Protein AF-A0AAV9NN08-F1 (afdb_monomer_lite)

pLDDT: mean 76.76, std 19.64, range [27.94, 98.38]

Radius of gyration: 29.43 Å; chains: 1; bounding box: 86×88×89 Å

Foldseek 3Di:
DDDDDDDDDDDDDDDDDDDDDDPDDPPDPDPVVVLLVVLVVLVVVQDPDDPVVVVLLVVLSVLLVVQVVLVVVVADVVLLVQQVPQDPPDPPVCSVNLLSVLLSLLQVLLQDPPPDDQAFLLVSLVVSVVVRSGDQDQPPDDDEEDSSLVSSLSSLCSNCSSVLLFHWDHDDPDPPDNDARKTFTDFDADPVRHTFDFQAFPDGIDHCVVGRPPRPLVSSCNGGHSFFFDPADPDLVVQCVVPVDNCGLKQFLLLQAQLNLCLQVVAAEDEGSHLSQQLPAGLVNSYGYHHQSLSVLVNQLSQDPDPPDPTGGSQQSNQVVNVVVVCPPDPDPPPPPPDDPGSNLVSLLSLVSLQSHAAADLVQLQVQCVLVVVVVCVVPDPVPPCVPCVPCVVVPPPDDNPPDPPPPDNDGRPVSNLSRNYHPVPRVVCVVSVPDDDDSMDRLCPSPRRCSVSSVVSSVSSVPGDRPDPSSVQSNCSPVVSNVVVVVCVVVVVVVVVVVVVVVVVVVVVVVD

Secondary structure (DSSP, 8-state):
---------PPPPPPPPP------------HHHHHHHHHHHHTTTT----HHHHHHHHHHHHHHHHHHHHHHHHS-HHHHHHHHTT-SSS-TT-HHHHHHHHHHHHHHHHH---TT---BHHHHHHHHHHTTS-------SSSS--HHHHHHHHHHHHHHHHH-SS-BPPPPS--SS-PPPEEEBPP-B-TTSPBPP-SSBS-SEEEHHHHTTSBHHHHHHTTB--S----S-S-HHHHHHHH-STTTTEEEHHHHSHHHHHHHS--EEEEES-GGGTT-EETTTTEEEEES-HHHHHHHHHTT--TTSS---HHHHHHHHHHHTTTTT-TT-TTS--S---HHHHHHHHHHHHIIIIIS-HHHHHHHHHHTHHHHHHHH--TTTTTT-GGGHHHH--S--------TT----HHHHHHHHS-TTT-HHHHHTTPPPP-SEEEHHHH-TTTHHHHHHHHHHHHH----SHHHHHH--SSHHHHHHHHHHHHHHHHHHHHHHHHHHHHHHHHH-

Structure (mmCIF, N/CA/C/O backbone):
data_AF-A0AAV9NN08-F1
#
_entry.id   AF-A0AAV9NN08-F1
#
loop_
_atom_site.group_PDB
_atom_site.id
_atom_site.type_symbol
_atom_site.label_atom_id
_atom_site.label_alt_id
_atom_site.label_comp_id
_atom_site.label_asym_id
_atom_site.label_entity_id
_atom_site.label_seq_id
_atom_site.pdbx_PDB_ins_code
_atom_site.Cartn_x
_atom_site.Cartn_y
_atom_site.Cartn_z
_atom_site.occupancy
_atom_site.B_iso_or_equiv
_atom_site.auth_seq_id
_atom_site.auth_comp_id
_atom_site.auth_asym_id
_atom_site.auth_atom_id
_atom_site.pdbx_PDB_model_num
ATOM 1 N N . MET A 1 1 ? 13.678 -67.515 37.534 1.00 43.84 1 MET A N 1
ATOM 2 C CA . MET A 1 1 ? 14.871 -67.343 36.676 1.00 43.84 1 MET A CA 1
ATOM 3 C C . MET A 1 1 ? 14.592 -68.047 35.364 1.00 43.84 1 MET A C 1
ATOM 5 O O . MET A 1 1 ? 14.175 -69.194 35.423 1.00 43.84 1 MET A O 1
ATOM 9 N N . ARG A 1 2 ? 14.906 -67.372 34.254 1.00 38.06 2 ARG A N 1
ATOM 10 C CA . ARG A 1 2 ? 14.863 -67.829 32.854 1.00 38.06 2 ARG A CA 1
ATOM 11 C C . ARG A 1 2 ? 13.513 -67.749 32.134 1.00 38.06 2 ARG A C 1
ATOM 13 O O . ARG A 1 2 ? 12.465 -68.042 32.695 1.00 38.06 2 ARG A O 1
ATOM 20 N N . GLU A 1 3 ? 13.661 -67.251 30.909 1.00 43.31 3 GLU A N 1
ATOM 21 C CA . GLU A 1 3 ? 12.715 -66.973 29.827 1.00 43.31 3 GLU A CA 1
ATOM 22 C C . GLU A 1 3 ? 11.784 -68.139 29.494 1.00 43.31 3 GLU A C 1
ATOM 24 O O . GLU A 1 3 ? 12.077 -69.289 29.832 1.00 43.31 3 GLU A O 1
ATOM 29 N N . PRO A 1 4 ? 10.756 -67.849 28.681 1.00 57.81 4 PRO A N 1
ATOM 30 C CA . PRO A 1 4 ? 10.567 -68.715 27.529 1.00 57.81 4 PRO A CA 1
ATOM 31 C C . PRO A 1 4 ? 10.330 -67.974 26.200 1.00 57.81 4 PRO A C 1
ATOM 33 O O . PRO A 1 4 ? 9.581 -67.007 26.102 1.00 57.81 4 PRO A O 1
ATOM 36 N N . GLU A 1 5 ? 10.991 -68.539 25.191 1.00 41.28 5 GLU A N 1
ATOM 37 C CA . GLU A 1 5 ? 10.428 -69.005 23.918 1.00 41.28 5 GLU A CA 1
ATOM 38 C C . GLU A 1 5 ? 9.976 -68.000 22.848 1.00 41.28 5 GLU A C 1
ATOM 40 O O . GLU A 1 5 ? 8.872 -67.461 22.825 1.00 41.28 5 GLU A O 1
ATOM 45 N N . ASN A 1 6 ? 10.846 -67.926 21.837 1.00 39.56 6 ASN A N 1
ATOM 46 C CA . ASN A 1 6 ? 10.533 -67.655 20.441 1.00 39.56 6 ASN A CA 1
ATOM 47 C C . ASN A 1 6 ? 9.435 -68.592 19.906 1.00 39.56 6 ASN A C 1
ATOM 49 O O . ASN A 1 6 ? 9.634 -69.805 19.839 1.00 39.56 6 ASN A O 1
ATOM 53 N N . ALA A 1 7 ? 8.356 -68.011 19.381 1.00 44.56 7 ALA A N 1
ATOM 54 C CA . ALA A 1 7 ? 7.431 -68.679 18.474 1.00 44.56 7 ALA A CA 1
ATOM 55 C C . ALA A 1 7 ? 7.433 -67.967 17.113 1.00 44.56 7 ALA A C 1
ATOM 57 O O . ALA A 1 7 ? 7.143 -66.777 16.993 1.00 44.56 7 ALA A O 1
ATOM 58 N N . GLN A 1 8 ? 7.797 -68.738 16.091 1.00 39.03 8 GLN A N 1
ATOM 59 C CA . GLN A 1 8 ? 7.729 -68.406 14.674 1.00 39.03 8 GLN A CA 1
ATOM 60 C C . GLN A 1 8 ? 6.278 -68.123 14.256 1.00 39.03 8 GLN A C 1
ATOM 62 O O . GLN A 1 8 ? 5.381 -68.888 14.607 1.00 39.03 8 GLN A O 1
ATOM 67 N N . LEU A 1 9 ? 6.049 -67.077 13.450 1.00 39.94 9 LEU A N 1
ATOM 68 C CA . LEU A 1 9 ? 4.760 -66.846 12.796 1.00 39.94 9 LEU A CA 1
ATOM 69 C C . LEU A 1 9 ? 4.907 -66.766 11.272 1.00 39.94 9 LEU A C 1
ATOM 71 O O . LEU A 1 9 ? 5.705 -66.007 10.723 1.00 39.94 9 LEU A O 1
ATOM 75 N N . SER A 1 10 ? 4.107 -67.609 10.624 1.00 36.91 10 SER A N 1
ATOM 76 C CA . SER A 1 10 ? 4.018 -67.893 9.198 1.00 36.91 10 SER A CA 1
ATOM 77 C C . SER A 1 10 ? 3.770 -66.677 8.303 1.00 36.91 10 SER A C 1
ATOM 79 O O . SER A 1 10 ? 2.863 -65.877 8.533 1.00 36.91 10 SER A O 1
ATOM 81 N N . ARG A 1 11 ? 4.497 -66.641 7.179 1.00 35.06 11 ARG A N 1
ATOM 82 C CA . ARG A 1 11 ? 4.162 -65.862 5.978 1.00 35.06 11 ARG A CA 1
ATOM 83 C C . ARG A 1 11 ? 2.838 -66.358 5.382 1.00 35.06 11 ARG A C 1
ATOM 85 O O . ARG A 1 11 ? 2.769 -67.485 4.900 1.00 35.06 11 ARG A O 1
ATOM 92 N N . ARG A 1 12 ? 1.818 -65.496 5.348 1.00 39.28 12 ARG A N 1
ATOM 93 C CA . ARG A 1 12 ? 0.677 -65.605 4.424 1.00 39.28 12 ARG A CA 1
ATOM 94 C C . ARG A 1 12 ? 0.944 -64.720 3.206 1.00 39.28 12 ARG A C 1
ATOM 96 O O . ARG A 1 12 ? 1.171 -63.524 3.353 1.00 39.28 12 ARG A O 1
ATOM 103 N N . GLN A 1 13 ? 0.934 -65.335 2.027 1.00 36.69 13 GLN A N 1
ATOM 104 C CA . GLN A 1 13 ? 0.901 -64.668 0.727 1.00 36.69 13 GLN A CA 1
ATOM 105 C C . GLN A 1 13 ? -0.511 -64.106 0.492 1.00 36.69 13 GLN A C 1
ATOM 107 O O . GLN A 1 13 ? -1.494 -64.822 0.682 1.00 36.69 13 GLN A O 1
ATOM 112 N N . GLY A 1 14 ? -0.599 -62.825 0.130 1.00 39.19 14 GLY A N 1
ATOM 113 C CA . GLY A 1 14 ? -1.822 -62.179 -0.359 1.00 39.19 14 GLY A CA 1
ATOM 114 C C . GLY A 1 14 ? -1.879 -62.194 -1.896 1.00 39.19 14 GLY A C 1
ATOM 115 O O . GLY A 1 14 ? -0.823 -62.293 -2.524 1.00 39.19 14 GLY A O 1
ATOM 116 N N . PRO A 1 15 ? -3.082 -62.136 -2.497 1.00 43.78 15 PRO A N 1
ATOM 117 C CA . PRO A 1 15 ? -3.290 -62.247 -3.943 1.00 43.78 15 PRO A CA 1
ATOM 118 C C . PRO A 1 15 ? -2.966 -60.934 -4.686 1.00 43.78 15 PRO A C 1
ATOM 120 O O . PRO A 1 15 ? -2.859 -59.885 -4.044 1.00 43.78 15 PRO A O 1
ATOM 123 N N . PRO A 1 16 ? -2.789 -60.985 -6.022 1.00 38.62 16 PRO A N 1
ATOM 124 C CA . PRO A 1 16 ? -2.333 -59.848 -6.810 1.00 38.62 16 PRO A CA 1
ATOM 125 C C . PRO A 1 16 ? -3.461 -58.829 -6.994 1.00 38.62 16 PRO A C 1
ATOM 127 O O . PRO A 1 16 ? -4.615 -59.196 -7.203 1.00 38.62 16 PRO A O 1
ATOM 130 N N . VAL A 1 17 ? -3.108 -57.549 -6.899 1.00 40.53 17 VAL A N 1
ATOM 131 C CA . VAL A 1 17 ? -3.991 -56.424 -7.212 1.00 40.53 17 VAL A CA 1
ATOM 132 C C . VAL A 1 17 ? -3.879 -56.158 -8.710 1.00 40.53 17 VAL A C 1
ATOM 134 O O . VAL A 1 17 ? -2.779 -55.944 -9.215 1.00 40.53 17 VAL A O 1
ATOM 137 N N . GLU A 1 18 ? -5.016 -56.238 -9.395 1.00 34.88 18 GLU A N 1
ATOM 138 C CA . GLU A 1 18 ? -5.213 -55.798 -10.773 1.00 34.88 18 GLU A CA 1
ATOM 139 C C . GLU A 1 18 ? -5.115 -54.267 -10.831 1.00 34.88 18 GLU A C 1
ATOM 141 O O . GLU A 1 18 ? -5.835 -53.560 -10.122 1.00 34.88 18 GLU A O 1
ATOM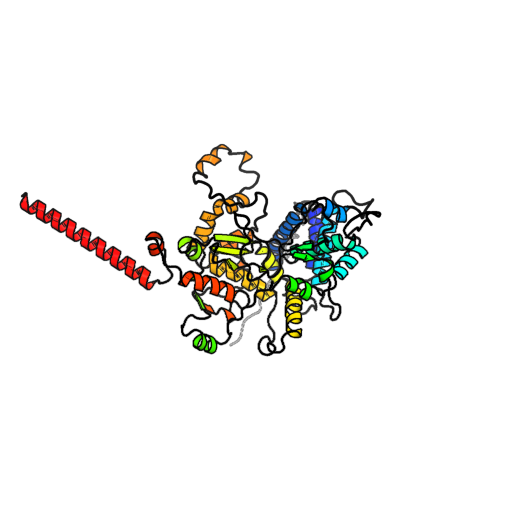 146 N N . ASP A 1 19 ? -4.194 -53.770 -11.655 1.00 37.66 19 ASP A N 1
ATOM 147 C CA . ASP A 1 19 ? -4.115 -52.370 -12.053 1.00 37.66 19 ASP A CA 1
ATOM 148 C C . ASP A 1 19 ? -5.133 -52.137 -13.173 1.00 37.66 19 ASP A C 1
ATOM 150 O O . ASP A 1 19 ? -4.924 -52.599 -14.294 1.00 37.66 19 ASP A O 1
ATOM 154 N N . ASP A 1 20 ? -6.207 -51.402 -12.883 1.00 34.62 20 ASP A N 1
ATOM 155 C CA . ASP A 1 20 ? -7.032 -50.804 -13.927 1.00 34.62 20 ASP A CA 1
ATOM 156 C C . ASP A 1 20 ? -7.530 -49.403 -13.536 1.00 34.62 20 ASP A C 1
ATOM 158 O O . ASP A 1 20 ? -7.959 -49.133 -12.413 1.00 34.62 20 ASP A O 1
ATOM 162 N N . GLU A 1 21 ? -7.432 -48.519 -14.525 1.00 37.12 21 GLU A N 1
ATOM 163 C CA . GLU A 1 21 ? -8.141 -47.249 -14.688 1.00 37.12 21 GLU A CA 1
ATOM 164 C C . GLU A 1 21 ? -8.041 -46.167 -13.590 1.00 37.12 21 GLU A C 1
ATOM 166 O O . GLU A 1 21 ? -8.943 -45.925 -12.789 1.00 37.12 21 GLU A O 1
ATOM 171 N N . SER A 1 22 ? -7.016 -45.314 -13.713 1.00 32.12 22 SER A N 1
ATOM 172 C CA . SER A 1 22 ? -7.134 -43.900 -13.325 1.00 32.12 22 SER A CA 1
ATOM 173 C C . SER A 1 22 ? -6.583 -42.960 -14.406 1.00 32.12 22 SER A C 1
ATOM 175 O O . SER A 1 22 ? -5.669 -42.169 -14.167 1.00 32.12 22 SER A O 1
ATOM 177 N N . SER A 1 23 ? -7.150 -43.022 -15.616 1.00 36.31 23 SER A N 1
ATOM 178 C CA . SER A 1 23 ? -7.033 -41.957 -16.621 1.00 36.31 23 SER A CA 1
ATOM 179 C C . SER A 1 23 ? -8.347 -41.177 -16.708 1.00 36.31 23 SER A C 1
ATOM 181 O O . SER A 1 23 ? -9.154 -41.376 -17.611 1.00 36.31 23 SER A O 1
ATOM 183 N N . VAL A 1 24 ? -8.584 -40.268 -15.761 1.00 33.34 24 VAL A N 1
ATOM 184 C CA . VAL A 1 24 ? -9.689 -39.305 -15.863 1.00 33.34 24 VAL A CA 1
ATOM 185 C C . VAL A 1 24 ? -9.207 -37.927 -15.418 1.00 33.34 24 VAL A C 1
ATOM 187 O O . VAL A 1 24 ? -8.978 -37.674 -14.239 1.00 33.34 24 VAL A O 1
ATOM 190 N N . GLY A 1 25 ? -9.107 -37.009 -16.384 1.00 28.78 25 GLY A N 1
ATOM 191 C CA . GLY A 1 25 ? -9.358 -35.592 -16.125 1.00 28.78 25 GLY A CA 1
ATOM 192 C C . GLY A 1 25 ? -8.164 -34.644 -16.014 1.00 28.78 25 GLY A C 1
ATOM 193 O O . GLY A 1 25 ? -8.285 -33.634 -15.324 1.00 28.78 25 GLY A O 1
ATOM 194 N N . MET A 1 26 ? -7.049 -34.869 -16.713 1.00 27.94 26 MET A N 1
ATOM 195 C CA . MET A 1 26 ? -6.094 -33.779 -16.957 1.00 27.94 26 MET A CA 1
ATOM 196 C C . MET A 1 26 ? -6.642 -32.920 -18.106 1.00 27.94 26 MET A C 1
ATOM 198 O O . MET A 1 26 ? -6.397 -33.184 -19.280 1.00 27.94 26 MET A O 1
ATOM 202 N N . LYS A 1 27 ? -7.489 -31.939 -17.758 1.00 35.06 27 LYS A N 1
ATOM 203 C CA . LYS A 1 27 ? -7.976 -30.913 -18.691 1.00 35.06 27 LYS A CA 1
ATOM 204 C C . LYS A 1 27 ? -6.785 -30.339 -19.455 1.00 35.06 27 LYS A C 1
ATOM 206 O O . LYS A 1 27 ? -5.803 -29.926 -18.843 1.00 35.06 27 LYS A O 1
ATOM 211 N N . ILE A 1 28 ? -6.898 -30.323 -20.780 1.00 31.81 28 ILE A N 1
ATOM 212 C CA . ILE A 1 28 ? -5.968 -29.657 -21.686 1.00 31.81 28 ILE A CA 1
ATOM 213 C C . ILE A 1 28 ? -5.895 -28.194 -21.245 1.00 31.81 28 ILE A C 1
ATOM 215 O O . ILE A 1 28 ? -6.843 -27.436 -21.443 1.00 31.81 28 ILE A O 1
ATOM 219 N N . LEU A 1 29 ? -4.793 -27.833 -20.590 1.00 36.97 29 LEU A N 1
ATOM 220 C CA . LEU A 1 29 ? -4.473 -26.453 -20.257 1.00 36.97 29 LEU A CA 1
ATOM 221 C C . LEU A 1 29 ? -4.436 -25.653 -21.562 1.00 36.97 29 LEU A C 1
ATOM 223 O O . LEU A 1 29 ? -3.848 -26.090 -22.567 1.00 36.97 29 LEU A O 1
ATOM 227 N N . SER A 1 30 ? -5.089 -24.496 -21.547 1.00 52.12 30 SER A N 1
ATOM 228 C CA . SER A 1 30 ? -5.049 -23.542 -22.651 1.00 52.12 30 SER A CA 1
ATOM 229 C C . SER A 1 30 ? -3.589 -23.220 -23.000 1.00 52.12 30 SER A C 1
ATOM 231 O O . SER A 1 30 ? -2.702 -23.296 -22.149 1.00 52.12 30 SER A O 1
ATOM 233 N N . SER A 1 31 ? -3.298 -22.891 -24.263 1.00 42.84 31 SER A N 1
ATOM 234 C CA . SER A 1 31 ? -1.930 -22.528 -24.691 1.00 42.84 31 SER A CA 1
ATOM 235 C C . SER A 1 31 ? -1.318 -21.443 -23.791 1.00 42.84 31 SER A C 1
ATOM 237 O O . SER A 1 31 ? -0.141 -21.494 -23.459 1.00 42.84 31 SER A O 1
ATOM 239 N N . GLN A 1 32 ? -2.162 -20.532 -23.309 1.00 42.28 32 GLN A N 1
ATOM 240 C CA . GLN A 1 32 ? -1.807 -19.437 -22.417 1.00 42.28 32 GLN A CA 1
ATOM 241 C C . GLN A 1 32 ? -1.372 -19.915 -21.018 1.00 42.28 32 GLN A C 1
ATOM 243 O O . GLN A 1 32 ? -0.408 -19.399 -20.465 1.00 42.28 32 GLN A O 1
ATOM 248 N N . GLU A 1 33 ? -2.011 -20.946 -20.458 1.00 41.50 33 GLU A N 1
ATOM 249 C CA . GLU A 1 33 ? -1.590 -21.561 -19.188 1.00 41.50 33 GLU A CA 1
ATOM 250 C C . GLU A 1 33 ? -0.260 -22.319 -19.322 1.00 41.50 33 GLU A C 1
ATOM 252 O O . GLU A 1 33 ? 0.498 -22.392 -18.357 1.00 41.50 33 GLU A O 1
ATOM 257 N N . ARG A 1 34 ? 0.053 -22.854 -20.513 1.00 45.91 34 ARG A N 1
ATOM 258 C CA . ARG A 1 34 ? 1.358 -23.476 -20.800 1.00 45.91 34 ARG A CA 1
ATOM 259 C C . ARG A 1 34 ? 2.486 -22.447 -20.877 1.00 45.91 34 ARG A C 1
ATOM 261 O O . ARG A 1 34 ? 3.548 -22.702 -20.322 1.00 45.91 34 ARG A O 1
ATOM 268 N N . ASP A 1 35 ? 2.240 -21.278 -21.457 1.00 44.47 35 ASP A N 1
ATOM 269 C CA . ASP A 1 35 ? 3.234 -20.197 -21.524 1.00 44.47 35 ASP A CA 1
ATOM 270 C C . ASP A 1 35 ? 3.466 -19.544 -20.151 1.00 44.47 35 ASP A C 1
ATOM 272 O O . ASP A 1 35 ? 4.604 -19.283 -19.757 1.00 44.47 35 ASP A O 1
ATOM 276 N N . LEU A 1 36 ? 2.402 -19.383 -19.355 1.00 45.47 36 LEU A N 1
ATOM 277 C CA . LEU A 1 36 ? 2.510 -18.978 -17.950 1.00 45.47 36 LEU A CA 1
ATOM 278 C C . LEU A 1 36 ? 3.267 -20.011 -17.110 1.00 45.47 36 LEU A C 1
ATOM 280 O O . LEU A 1 36 ? 4.002 -19.637 -16.201 1.00 45.47 36 LEU A O 1
ATOM 284 N N . LEU A 1 37 ? 3.142 -21.302 -17.434 1.00 42.91 37 LEU A N 1
ATOM 285 C CA . LEU A 1 37 ? 3.929 -22.368 -16.818 1.00 42.91 37 LEU A CA 1
ATOM 286 C C . LEU A 1 37 ? 5.412 -22.328 -17.204 1.00 42.91 37 LEU A C 1
ATOM 288 O O . LEU A 1 37 ? 6.200 -22.844 -16.421 1.00 42.91 37 LEU A O 1
ATOM 292 N N . VAL A 1 38 ? 5.799 -21.720 -18.334 1.00 44.59 38 VAL A N 1
ATOM 293 C CA . VAL A 1 38 ? 7.210 -21.534 -18.739 1.00 44.59 38 VAL A CA 1
ATOM 294 C C . VAL A 1 38 ? 7.852 -20.357 -17.996 1.00 44.59 38 VAL A C 1
ATOM 296 O O . VAL A 1 38 ? 8.968 -20.455 -17.489 1.00 44.59 38 VAL A O 1
ATOM 299 N N . VAL A 1 39 ? 7.119 -19.254 -17.844 1.00 45.03 39 VAL A N 1
ATOM 300 C CA . VAL A 1 39 ? 7.540 -18.122 -16.996 1.00 45.03 39 VAL A CA 1
ATOM 301 C C . VAL A 1 39 ? 7.618 -18.571 -15.540 1.00 45.03 39 VAL A C 1
ATOM 303 O O . VAL A 1 39 ? 8.618 -18.340 -14.862 1.00 45.03 39 VAL A O 1
ATOM 306 N N . ALA A 1 40 ? 6.599 -19.306 -15.088 1.00 44.25 40 ALA A N 1
ATOM 307 C CA . ALA A 1 40 ? 6.619 -19.949 -13.792 1.00 44.25 40 ALA A CA 1
ATOM 308 C C . ALA A 1 40 ? 7.745 -20.981 -13.709 1.00 44.25 40 ALA A C 1
ATOM 310 O O . ALA A 1 40 ? 8.336 -21.057 -12.650 1.00 44.25 40 ALA A O 1
ATOM 311 N N . SER A 1 41 ? 8.083 -21.741 -14.766 1.00 42.75 41 SER A N 1
ATOM 312 C CA . SER A 1 41 ? 9.147 -22.759 -14.722 1.00 42.75 41 SER A CA 1
ATOM 313 C C . SER A 1 41 ? 10.540 -22.162 -14.593 1.00 42.75 41 SER A C 1
ATOM 315 O O . SER A 1 41 ? 11.339 -22.690 -13.827 1.00 42.75 41 SER A O 1
ATOM 317 N N . ASN A 1 42 ? 10.796 -21.034 -15.256 1.00 42.88 42 ASN A N 1
ATOM 318 C CA . ASN A 1 42 ? 12.035 -20.273 -15.087 1.00 42.88 42 ASN A CA 1
ATOM 319 C C . ASN A 1 42 ? 12.144 -19.678 -13.669 1.00 42.88 42 ASN A C 1
ATOM 321 O O . ASN A 1 42 ? 13.245 -19.512 -13.160 1.00 42.88 42 ASN A O 1
ATOM 325 N N . LEU A 1 43 ? 11.006 -19.446 -13.000 1.00 45.44 43 LEU A N 1
ATOM 326 C CA . LEU A 1 43 ? 10.920 -19.140 -11.563 1.00 45.44 43 LEU A CA 1
ATOM 327 C C . LEU A 1 43 ? 10.835 -20.404 -10.664 1.00 45.44 43 LEU A C 1
ATOM 329 O O . LEU A 1 43 ? 10.903 -20.302 -9.442 1.00 45.44 43 LEU A O 1
ATOM 333 N N . ARG A 1 44 ? 10.652 -21.605 -11.236 1.00 42.94 44 ARG A N 1
ATOM 334 C CA . ARG A 1 44 ? 10.369 -22.886 -10.542 1.00 42.94 44 ARG A CA 1
ATOM 335 C C . ARG A 1 44 ? 11.596 -23.762 -10.382 1.00 42.94 44 ARG A C 1
ATOM 337 O O . ARG A 1 44 ? 11.573 -24.622 -9.502 1.00 42.94 44 ARG A O 1
ATOM 344 N N . GLU A 1 45 ? 12.633 -23.576 -11.201 1.00 43.31 45 GLU A N 1
ATOM 345 C CA . GLU A 1 45 ? 13.905 -24.304 -11.060 1.00 43.31 45 GLU A CA 1
ATOM 346 C C . GLU A 1 45 ? 14.600 -24.039 -9.711 1.00 43.31 45 GLU A C 1
ATOM 348 O O . GLU A 1 45 ? 15.569 -24.710 -9.371 1.00 43.31 45 GLU A O 1
ATOM 353 N N . GLU A 1 46 ? 14.064 -23.137 -8.886 1.00 45.97 46 GLU A N 1
ATOM 354 C CA . GLU A 1 46 ? 14.703 -22.678 -7.660 1.00 45.97 46 GLU A CA 1
ATOM 355 C C . GLU A 1 46 ? 14.235 -23.349 -6.351 1.00 45.97 46 GLU A C 1
ATOM 357 O O . GLU A 1 46 ? 14.769 -22.983 -5.313 1.00 45.97 46 GLU A O 1
ATOM 362 N N . HIS A 1 47 ? 13.307 -24.329 -6.299 1.00 48.91 47 HIS A N 1
ATOM 363 C CA . HIS A 1 47 ? 12.810 -24.793 -4.977 1.00 48.91 47 HIS A CA 1
ATOM 364 C C . HIS A 1 47 ? 12.432 -26.280 -4.765 1.00 48.91 47 HIS A C 1
ATOM 366 O O . HIS A 1 47 ? 11.374 -26.768 -5.182 1.00 48.91 47 HIS A O 1
ATOM 372 N N . ASP A 1 48 ? 13.195 -26.927 -3.871 1.00 40.69 48 ASP A N 1
ATOM 373 C CA . ASP A 1 48 ? 12.840 -28.122 -3.082 1.00 40.69 48 ASP A CA 1
ATOM 374 C C . ASP A 1 48 ? 11.991 -27.767 -1.843 1.00 40.69 48 ASP A C 1
ATOM 376 O O . ASP A 1 48 ? 12.295 -28.090 -0.695 1.00 40.69 48 ASP A O 1
ATOM 380 N N . ALA A 1 49 ? 10.876 -27.071 -2.059 1.00 45.84 49 ALA A N 1
ATOM 381 C CA . ALA A 1 49 ? 9.909 -26.821 -0.996 1.00 45.84 49 ALA A CA 1
ATOM 382 C C . ALA A 1 49 ? 8.902 -27.983 -0.883 1.00 45.84 49 ALA A C 1
ATOM 384 O O . ALA A 1 49 ? 8.413 -28.516 -1.885 1.00 45.84 49 ALA A O 1
ATOM 385 N N . THR A 1 50 ? 8.558 -28.351 0.357 1.00 55.72 50 THR A N 1
ATOM 386 C CA . THR A 1 50 ? 7.538 -29.354 0.708 1.00 55.72 50 THR A CA 1
ATOM 387 C C . THR A 1 50 ? 6.241 -29.170 -0.095 1.00 55.72 50 THR A C 1
ATOM 389 O O . THR A 1 50 ? 5.851 -28.055 -0.445 1.00 55.72 50 THR A O 1
ATOM 392 N N . ARG A 1 51 ? 5.520 -30.268 -0.379 1.00 54.59 51 ARG A N 1
ATOM 393 C CA . ARG A 1 51 ? 4.296 -30.272 -1.220 1.00 54.59 51 ARG A CA 1
ATOM 394 C C . ARG A 1 51 ? 3.256 -29.197 -0.843 1.00 54.59 51 ARG A C 1
ATOM 396 O O . ARG A 1 51 ? 2.515 -28.751 -1.717 1.00 54.59 51 ARG A O 1
ATOM 403 N N . LEU A 1 52 ? 3.200 -28.781 0.426 1.00 50.09 52 LEU A N 1
ATOM 404 C CA . LEU A 1 52 ? 2.297 -27.735 0.919 1.00 50.09 52 LEU A CA 1
ATOM 405 C C . LEU A 1 52 ? 2.697 -26.329 0.433 1.00 50.09 52 LEU A C 1
ATOM 407 O O . LEU A 1 52 ? 1.839 -25.595 -0.055 1.00 50.09 52 LEU A O 1
ATOM 411 N N . ASN A 1 53 ? 3.992 -25.996 0.465 1.00 60.78 53 ASN A N 1
ATOM 412 C CA . ASN A 1 53 ? 4.507 -24.720 -0.040 1.00 60.78 53 ASN A CA 1
ATOM 413 C C . ASN A 1 53 ? 4.269 -24.575 -1.546 1.00 60.78 53 ASN A C 1
ATOM 415 O O . ASN A 1 53 ? 3.925 -23.491 -2.002 1.00 60.78 53 ASN A O 1
ATOM 419 N N . ARG A 1 54 ? 4.336 -25.674 -2.314 1.00 66.38 54 ARG A N 1
ATOM 420 C CA . ARG A 1 54 ? 4.031 -25.648 -3.757 1.00 66.38 54 ARG A CA 1
ATOM 421 C C . ARG A 1 54 ? 2.592 -25.221 -4.057 1.00 66.38 54 ARG A C 1
ATOM 423 O O . ARG A 1 54 ? 2.371 -24.474 -5.005 1.00 66.38 54 ARG A O 1
ATOM 430 N N . ARG A 1 55 ? 1.610 -25.671 -3.265 1.00 68.88 55 ARG A N 1
ATOM 431 C CA . ARG A 1 55 ? 0.196 -25.296 -3.467 1.00 68.88 55 ARG A CA 1
ATOM 432 C C . ARG A 1 55 ? -0.063 -23.833 -3.114 1.00 68.88 55 ARG A C 1
ATOM 434 O O . ARG A 1 55 ? -0.760 -23.152 -3.859 1.00 68.88 55 ARG A O 1
ATOM 441 N N . LEU A 1 56 ? 0.503 -23.360 -2.004 1.00 67.06 56 LEU A N 1
ATOM 442 C CA . LEU A 1 56 ? 0.367 -21.968 -1.568 1.00 67.06 56 LEU A CA 1
ATOM 443 C C . LEU A 1 56 ? 1.052 -21.012 -2.545 1.00 67.06 56 LEU A C 1
ATOM 445 O O . LEU A 1 56 ? 0.425 -20.064 -3.009 1.00 67.06 56 LEU A O 1
ATOM 449 N N . TYR A 1 57 ? 2.288 -21.324 -2.936 1.00 71.88 57 TYR A N 1
ATOM 450 C CA . TYR A 1 57 ? 3.026 -20.552 -3.929 1.00 71.88 57 TYR A CA 1
ATOM 451 C C . TYR A 1 57 ? 2.270 -20.485 -5.256 1.00 71.88 57 TYR A C 1
ATOM 453 O O . TYR A 1 57 ? 2.073 -19.401 -5.789 1.00 71.88 57 TYR A O 1
ATOM 461 N N . SER A 1 58 ? 1.755 -21.620 -5.745 1.00 79.62 58 SER A N 1
ATOM 462 C CA . SER A 1 58 ? 0.951 -21.644 -6.969 1.00 79.62 58 SER A CA 1
ATOM 463 C C . SER A 1 58 ? -0.268 -20.725 -6.879 1.00 79.62 58 SER A C 1
ATOM 465 O O . SER A 1 58 ? -0.565 -20.049 -7.856 1.00 79.62 58 SER A O 1
ATOM 467 N N . ARG A 1 59 ? -0.958 -20.664 -5.729 1.00 82.75 59 ARG A N 1
ATOM 468 C CA . ARG A 1 59 ? -2.132 -19.793 -5.551 1.00 82.75 59 ARG A CA 1
ATOM 469 C C . ARG A 1 59 ? -1.762 -18.313 -5.681 1.00 82.75 59 ARG A C 1
ATOM 471 O O . ARG A 1 59 ? -2.401 -17.609 -6.457 1.00 82.75 59 ARG A O 1
ATOM 478 N N . TYR A 1 60 ? -0.751 -17.854 -4.943 1.00 85.06 60 TYR A N 1
ATOM 479 C CA . TYR A 1 60 ? -0.343 -16.442 -4.955 1.00 85.06 60 TYR A CA 1
ATOM 480 C C . TYR A 1 60 ? 0.328 -16.051 -6.275 1.00 85.06 60 TYR A C 1
ATOM 482 O O . TYR A 1 60 ? 0.105 -14.959 -6.788 1.00 85.06 60 TYR A O 1
ATOM 490 N N . HIS A 1 61 ? 1.082 -16.971 -6.877 1.00 83.81 61 HIS A N 1
ATOM 491 C CA . HIS A 1 61 ? 1.717 -16.753 -8.168 1.00 83.81 61 HIS A CA 1
ATOM 492 C C . HIS A 1 61 ? 0.685 -16.579 -9.288 1.00 83.81 61 HIS A C 1
ATOM 494 O O . HIS A 1 61 ? 0.782 -15.629 -10.057 1.00 83.81 61 HIS A O 1
ATOM 500 N N . THR A 1 62 ? -0.356 -17.420 -9.351 1.00 84.69 62 THR A N 1
ATOM 501 C CA . THR A 1 62 ? -1.439 -17.246 -10.334 1.00 84.69 62 THR A CA 1
ATOM 502 C C . THR A 1 62 ? -2.139 -15.889 -10.185 1.00 84.69 62 THR A C 1
ATOM 504 O O . THR A 1 62 ? -2.473 -15.267 -11.191 1.00 84.69 62 THR A O 1
ATOM 507 N N . GLN A 1 63 ? -2.319 -15.396 -8.955 1.00 85.44 63 GLN A N 1
ATOM 508 C CA . GLN A 1 63 ? -2.892 -14.067 -8.698 1.00 85.44 63 GLN A CA 1
ATOM 509 C C . GLN A 1 63 ? -1.970 -12.946 -9.186 1.00 85.44 63 GLN A C 1
ATOM 511 O O . GLN A 1 63 ? -2.412 -12.068 -9.924 1.00 85.44 63 GLN A O 1
ATOM 516 N N . TYR A 1 64 ? -0.680 -13.014 -8.864 1.00 86.44 64 TYR A N 1
ATOM 517 C CA . TYR A 1 64 ? 0.307 -12.050 -9.344 1.00 86.44 64 TYR A CA 1
ATOM 518 C C . TYR A 1 64 ? 0.391 -12.009 -10.878 1.00 86.44 64 TYR A C 1
ATOM 520 O O . TYR A 1 64 ? 0.348 -10.942 -11.484 1.00 86.44 64 TYR A O 1
ATOM 528 N N . ILE A 1 65 ? 0.395 -13.173 -11.528 1.00 85.88 65 ILE A N 1
ATOM 529 C CA . ILE A 1 65 ? 0.351 -13.269 -12.989 1.00 85.88 65 ILE A CA 1
ATOM 530 C C . ILE A 1 65 ? -0.931 -12.653 -13.562 1.00 85.88 65 ILE A C 1
ATOM 532 O O . ILE A 1 65 ? -0.877 -11.997 -14.601 1.00 85.88 65 ILE A O 1
ATOM 536 N N . SER A 1 66 ? -2.078 -12.828 -12.899 1.00 86.94 66 SER A N 1
ATOM 537 C CA . SER A 1 66 ? -3.330 -12.213 -13.356 1.00 86.94 66 SER A CA 1
ATOM 538 C C . SER A 1 66 ? -3.279 -10.682 -13.317 1.00 86.94 66 SER A C 1
ATOM 540 O O . SER A 1 66 ? -3.786 -10.047 -14.239 1.00 86.94 66 SER A O 1
ATOM 542 N N . ILE A 1 67 ? -2.582 -10.105 -12.329 1.00 87.81 67 ILE A N 1
ATOM 543 C CA . ILE A 1 67 ? -2.333 -8.659 -12.236 1.00 87.81 67 ILE A CA 1
ATOM 544 C C . ILE A 1 67 ? -1.468 -8.198 -13.417 1.00 87.81 67 ILE A C 1
ATOM 546 O O . ILE A 1 67 ? -1.813 -7.237 -14.100 1.00 87.81 67 ILE A O 1
ATOM 550 N N . LEU A 1 68 ? -0.373 -8.905 -13.720 1.00 88.50 68 LEU A N 1
ATOM 551 C CA . LEU A 1 68 ? 0.478 -8.570 -14.872 1.00 88.50 68 LEU A CA 1
ATOM 552 C C . LEU A 1 68 ? -0.282 -8.686 -16.202 1.00 88.50 68 LEU A C 1
ATOM 554 O O . LEU A 1 68 ? -0.137 -7.847 -17.088 1.00 88.50 68 LEU A O 1
ATOM 558 N N . HIS A 1 69 ? -1.122 -9.712 -16.334 1.00 87.50 69 HIS A N 1
ATOM 559 C CA . HIS A 1 69 ? -1.945 -9.915 -17.519 1.00 87.50 69 HIS A CA 1
ATOM 560 C C . HIS A 1 69 ? -2.960 -8.781 -17.725 1.00 87.50 69 HIS A C 1
ATOM 562 O O . HIS A 1 69 ? -3.161 -8.333 -18.848 1.00 87.50 69 HIS A O 1
ATOM 568 N N . GLU A 1 70 ? -3.590 -8.285 -16.664 1.00 86.88 70 GLU A N 1
ATOM 569 C CA . GLU A 1 70 ? -4.481 -7.126 -16.746 1.00 86.88 70 GLU A CA 1
ATOM 570 C C . GLU A 1 70 ? -3.737 -5.866 -17.216 1.00 86.88 70 GLU A C 1
ATOM 572 O O . GLU A 1 70 ? -4.203 -5.174 -18.123 1.00 86.88 70 GLU A O 1
ATOM 577 N N . ARG A 1 71 ? -2.543 -5.606 -16.666 1.00 89.12 71 ARG A N 1
ATOM 578 C CA . ARG A 1 71 ? -1.708 -4.460 -17.065 1.00 89.12 71 ARG A CA 1
ATOM 579 C C . ARG A 1 71 ? -1.303 -4.522 -18.537 1.00 89.12 71 ARG A C 1
ATOM 581 O O . ARG A 1 71 ? -1.276 -3.499 -19.222 1.00 89.12 71 ARG A O 1
ATOM 588 N N . TYR A 1 72 ? -1.060 -5.722 -19.060 1.00 88.62 72 TYR A N 1
ATOM 589 C CA . TYR A 1 72 ? -0.865 -5.916 -20.495 1.00 88.62 72 TYR A CA 1
ATOM 590 C C . TYR A 1 72 ? -2.073 -5.441 -21.315 1.00 88.62 72 TYR A C 1
ATOM 592 O O . TYR A 1 72 ? -1.905 -4.771 -22.335 1.00 88.62 72 TYR A O 1
ATOM 600 N N . HIS A 1 73 ? -3.296 -5.747 -20.874 1.00 87.25 73 HIS A N 1
ATOM 601 C CA . HIS A 1 73 ? -4.505 -5.317 -21.581 1.00 87.25 73 HIS A CA 1
ATOM 602 C C . HIS A 1 73 ? -4.714 -3.806 -21.524 1.00 87.25 73 HIS A C 1
ATOM 604 O O . HIS A 1 73 ? -5.153 -3.245 -22.529 1.00 87.25 73 HIS A O 1
ATOM 610 N N . SER A 1 74 ? -4.317 -3.146 -20.429 1.00 86.56 74 SER A N 1
ATOM 611 C CA . SER A 1 74 ? -4.365 -1.681 -20.311 1.00 86.56 74 SER A CA 1
ATOM 612 C C . SER A 1 74 ? -3.320 -0.947 -21.159 1.00 86.56 74 SER A C 1
ATOM 614 O O . SER A 1 74 ? -3.392 0.270 -21.298 1.00 86.56 74 SER A O 1
ATOM 616 N N . LEU A 1 75 ? -2.340 -1.659 -21.722 1.00 86.75 75 LEU A N 1
ATOM 617 C CA . LEU A 1 75 ? -1.299 -1.056 -22.549 1.00 86.75 75 LEU A CA 1
ATOM 618 C C . LEU A 1 75 ? -1.899 -0.504 -23.867 1.00 86.75 75 LEU A C 1
ATOM 620 O O . LEU A 1 75 ? -2.681 -1.217 -24.510 1.00 86.75 75 LEU A O 1
ATOM 624 N N . PRO A 1 76 ? -1.532 0.716 -24.312 1.00 88.06 76 PRO A N 1
ATOM 625 C CA . PRO A 1 76 ? -1.980 1.249 -25.599 1.00 88.06 76 PRO A CA 1
ATOM 626 C C . PRO A 1 76 ? -1.595 0.339 -26.772 1.00 88.06 76 PRO A C 1
ATOM 628 O O . PRO A 1 76 ? -0.543 -0.307 -26.747 1.00 88.06 76 PRO A O 1
ATOM 631 N N . ASP A 1 77 ? -2.411 0.307 -27.827 1.00 86.00 77 ASP A N 1
ATOM 632 C CA . ASP A 1 77 ? -2.165 -0.576 -28.977 1.00 86.00 77 ASP A CA 1
ATOM 633 C C . ASP A 1 77 ? -0.838 -0.272 -29.687 1.00 86.00 77 ASP A C 1
ATOM 635 O O . ASP A 1 77 ? -0.137 -1.205 -30.075 1.00 86.00 77 ASP A O 1
ATOM 639 N N . SER A 1 78 ? -0.419 0.998 -29.735 1.00 82.19 78 SER A N 1
ATOM 640 C CA . SER A 1 78 ? 0.900 1.405 -30.246 1.00 82.19 78 SER A CA 1
ATOM 641 C C . SER A 1 78 ? 2.057 0.737 -29.496 1.00 82.19 78 SER A C 1
ATOM 643 O O . SER A 1 78 ? 3.040 0.308 -30.093 1.00 82.19 78 SER A O 1
ATOM 645 N N . PHE A 1 79 ? 1.924 0.560 -28.181 1.00 83.06 79 PHE A N 1
ATOM 646 C CA . PHE A 1 79 ? 2.905 -0.158 -27.372 1.00 83.06 79 PHE A CA 1
ATOM 647 C C . PHE A 1 79 ? 2.813 -1.672 -27.564 1.00 83.06 79 PHE A C 1
ATOM 649 O O . PHE A 1 79 ? 3.835 -2.359 -27.579 1.00 83.06 79 PHE A O 1
ATOM 656 N N . LYS A 1 80 ? 1.604 -2.208 -27.765 1.00 86.25 80 LYS A N 1
ATOM 657 C CA . LYS A 1 80 ? 1.413 -3.629 -28.095 1.00 86.25 80 LYS A CA 1
ATOM 658 C C . LYS A 1 80 ? 2.049 -3.987 -29.444 1.00 86.25 80 LYS A C 1
ATOM 660 O O . LYS A 1 80 ? 2.567 -5.095 -29.589 1.00 86.25 80 LYS A O 1
ATOM 665 N N . GLU A 1 81 ? 2.065 -3.072 -30.414 1.00 82.88 81 GLU A N 1
ATOM 666 C CA . GLU A 1 81 ? 2.689 -3.274 -31.729 1.00 82.88 81 GLU A CA 1
ATOM 667 C C . GLU A 1 81 ? 4.202 -3.516 -31.661 1.00 82.88 81 GLU A C 1
ATOM 669 O O . GLU A 1 81 ? 4.711 -4.358 -32.409 1.00 82.88 81 GLU A O 1
ATOM 674 N N . HIS A 1 82 ? 4.906 -2.899 -30.705 1.00 80.81 82 HIS A N 1
ATOM 675 C CA . HIS A 1 82 ? 6.338 -3.146 -30.483 1.00 80.81 82 HIS A CA 1
ATOM 676 C C . HIS A 1 82 ? 6.660 -4.606 -30.122 1.00 80.81 82 HIS A C 1
ATOM 678 O O . HIS A 1 82 ? 7.769 -5.070 -30.398 1.00 80.81 82 HIS A O 1
ATOM 684 N N . PHE A 1 83 ? 5.690 -5.354 -29.580 1.00 80.19 83 PHE A N 1
ATOM 685 C CA . PHE A 1 83 ? 5.813 -6.797 -29.337 1.00 80.19 83 PHE A CA 1
ATOM 686 C C . PHE A 1 83 ? 5.364 -7.655 -30.537 1.00 80.19 83 PHE A C 1
ATOM 688 O O . PHE A 1 83 ? 5.773 -8.814 -30.660 1.00 80.19 83 PHE A O 1
ATOM 695 N N . ARG A 1 84 ? 4.520 -7.124 -31.437 1.00 73.00 84 ARG A N 1
ATOM 696 C CA . ARG A 1 84 ? 3.942 -7.869 -32.575 1.00 73.00 84 ARG A CA 1
ATOM 697 C C . ARG A 1 84 ? 4.930 -8.059 -33.727 1.00 73.00 84 ARG A C 1
ATOM 699 O O . ARG A 1 84 ? 4.965 -9.130 -34.326 1.00 73.00 84 ARG A O 1
ATOM 706 N N . ALA A 1 85 ? 5.752 -7.056 -34.022 1.00 58.00 85 ALA A N 1
ATOM 707 C CA . ALA A 1 85 ? 6.441 -6.943 -35.310 1.00 58.00 85 ALA A CA 1
ATOM 708 C C . ALA A 1 85 ? 7.643 -7.889 -35.554 1.00 58.00 85 ALA A C 1
ATOM 710 O O . ALA A 1 85 ? 8.305 -7.745 -36.576 1.00 58.00 85 ALA A O 1
ATOM 711 N N . THR A 1 86 ? 7.974 -8.830 -34.661 1.00 52.88 86 THR A N 1
ATOM 712 C CA . THR A 1 86 ? 9.190 -9.671 -34.808 1.00 52.88 86 THR A CA 1
ATOM 713 C C . THR A 1 86 ? 8.987 -11.048 -35.449 1.00 52.88 86 THR A C 1
ATOM 715 O O . THR A 1 86 ? 9.945 -11.808 -35.511 1.00 52.88 86 THR A O 1
ATOM 718 N N . THR A 1 87 ? 7.786 -11.437 -35.889 1.00 45.34 87 THR A N 1
ATOM 719 C CA . THR A 1 87 ? 7.593 -12.794 -36.442 1.00 45.34 87 THR A CA 1
ATOM 720 C C . THR A 1 87 ? 6.548 -12.851 -37.544 1.00 45.34 87 THR A C 1
ATOM 722 O O . THR A 1 87 ? 5.358 -12.769 -37.265 1.00 45.34 87 THR A O 1
ATOM 725 N N . GLU A 1 88 ? 7.003 -13.108 -38.770 1.00 52.59 88 GLU A N 1
ATOM 726 C CA . GLU A 1 88 ? 6.167 -13.523 -39.907 1.00 52.59 88 GLU A CA 1
ATOM 727 C C . GLU A 1 88 ? 5.658 -14.979 -39.776 1.00 52.59 88 GLU A C 1
ATOM 729 O O . GLU A 1 88 ? 4.943 -15.458 -40.648 1.00 52.59 88 GLU A O 1
ATOM 734 N N . THR A 1 89 ? 6.004 -15.712 -38.704 1.00 51.41 89 THR A N 1
ATOM 735 C CA . THR A 1 89 ? 5.828 -17.180 -38.652 1.00 51.41 89 THR A CA 1
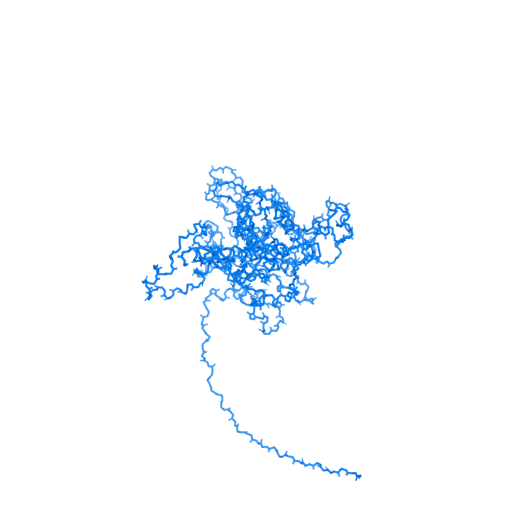ATOM 736 C C . THR A 1 89 ? 5.207 -17.766 -37.376 1.00 51.41 89 THR A C 1
ATOM 738 O O . THR A 1 89 ? 5.108 -18.988 -37.275 1.00 51.41 89 THR A O 1
ATOM 741 N N . LEU A 1 90 ? 4.754 -16.962 -36.402 1.00 47.69 90 LEU A N 1
ATOM 742 C CA . LEU A 1 90 ? 4.091 -17.493 -35.195 1.00 47.69 90 LEU A CA 1
ATOM 743 C C . LEU A 1 90 ? 2.562 -17.317 -35.254 1.00 47.69 90 LEU A C 1
ATOM 745 O O . LEU A 1 90 ? 2.096 -16.254 -35.660 1.00 47.69 90 LEU A O 1
ATOM 749 N N . PRO A 1 91 ? 1.775 -18.325 -34.825 1.00 53.81 91 PRO A N 1
ATOM 750 C CA . PRO A 1 91 ? 0.316 -18.253 -34.811 1.00 53.81 91 PRO A CA 1
ATOM 751 C C . PRO A 1 91 ? -0.182 -17.131 -33.885 1.00 53.81 91 PRO A C 1
ATOM 753 O O . PRO A 1 91 ? 0.437 -16.844 -32.860 1.00 53.81 91 PRO A O 1
ATOM 756 N N . GLU A 1 92 ? -1.332 -16.538 -34.224 1.00 53.28 92 GLU A N 1
ATOM 757 C CA . GLU A 1 92 ? -1.945 -15.334 -33.618 1.00 53.28 92 GLU A CA 1
ATOM 758 C C . GLU A 1 92 ? -2.088 -15.343 -32.076 1.00 53.28 92 GLU A C 1
ATOM 760 O O . GLU A 1 92 ? -2.292 -14.297 -31.464 1.00 53.28 92 GLU A O 1
ATOM 765 N N . ASN A 1 93 ? -1.889 -16.486 -31.415 1.00 54.97 93 ASN A N 1
ATOM 766 C CA . ASN A 1 93 ? -1.901 -16.624 -29.955 1.00 54.97 93 ASN A CA 1
ATOM 767 C C . ASN A 1 93 ? -0.562 -16.262 -29.260 1.00 54.97 93 ASN A C 1
ATOM 769 O O . ASN A 1 93 ? -0.476 -16.353 -28.039 1.00 54.97 93 ASN A O 1
ATOM 773 N N . GLY A 1 94 ? 0.489 -15.865 -29.994 1.00 58.84 94 GLY A N 1
ATOM 774 C CA . GLY A 1 94 ? 1.859 -15.706 -29.465 1.00 58.84 94 GLY A CA 1
ATOM 775 C C . GLY A 1 94 ? 2.223 -14.365 -28.799 1.00 58.84 94 GLY A C 1
ATOM 776 O O . GLY A 1 94 ? 3.321 -14.233 -28.257 1.00 58.84 94 GLY A O 1
ATOM 777 N N . ILE A 1 95 ? 1.348 -13.355 -28.821 1.00 59.16 95 ILE A N 1
ATOM 778 C CA . ILE A 1 95 ? 1.678 -12.003 -28.320 1.00 59.16 95 ILE A CA 1
ATOM 779 C C . ILE A 1 95 ? 1.884 -11.959 -26.787 1.00 59.16 95 ILE A C 1
ATOM 781 O O . ILE A 1 95 ? 2.865 -11.349 -26.349 1.00 59.16 95 ILE A O 1
ATOM 785 N N . PRO A 1 96 ? 1.064 -12.634 -25.952 1.00 66.94 96 PRO A N 1
ATOM 786 C CA . PRO A 1 96 ? 1.298 -12.682 -24.507 1.00 66.94 96 PRO A CA 1
ATOM 787 C C . PRO A 1 96 ? 2.662 -13.293 -24.152 1.00 66.94 96 PRO A C 1
ATOM 789 O O . PRO A 1 96 ? 3.316 -12.836 -23.219 1.00 66.94 96 PRO A O 1
ATOM 792 N N . SER A 1 97 ? 3.131 -14.274 -24.931 1.00 77.75 97 SER A N 1
ATOM 793 C CA . SER A 1 97 ? 4.393 -14.980 -24.676 1.00 77.75 97 SER A CA 1
ATOM 794 C C . SER A 1 97 ? 5.613 -14.051 -24.751 1.00 77.75 97 SER A C 1
ATOM 796 O O . SER A 1 97 ? 6.466 -14.079 -23.864 1.00 77.75 97 SER A O 1
ATOM 798 N N . LYS A 1 98 ? 5.672 -13.142 -25.737 1.00 81.94 98 LYS A N 1
ATOM 799 C CA . LYS A 1 98 ? 6.765 -12.154 -25.832 1.00 81.94 98 LYS A CA 1
ATOM 800 C C . LYS A 1 98 ? 6.726 -11.130 -24.705 1.00 81.94 98 LYS A C 1
ATOM 802 O O . LYS A 1 98 ? 7.770 -10.802 -24.154 1.00 81.94 98 LYS A O 1
ATOM 807 N N . TYR A 1 99 ? 5.541 -10.646 -24.345 1.00 86.62 99 TYR A N 1
ATOM 808 C CA . TYR A 1 99 ? 5.389 -9.710 -23.232 1.00 86.62 99 TYR A CA 1
ATOM 809 C C . TYR A 1 99 ? 5.878 -10.320 -21.914 1.00 86.62 99 TYR A C 1
ATOM 811 O O . TYR A 1 99 ? 6.731 -9.743 -21.237 1.00 86.62 99 TYR A O 1
ATOM 819 N N . PHE A 1 100 ? 5.406 -11.525 -21.581 1.00 85.62 100 PHE A N 1
ATOM 820 C CA . PHE A 1 100 ? 5.854 -12.207 -20.372 1.00 85.62 100 PHE A CA 1
ATOM 821 C C . PHE A 1 100 ? 7.327 -12.621 -20.449 1.00 85.62 100 PHE A C 1
ATOM 823 O O . PHE A 1 100 ? 8.019 -12.572 -19.436 1.00 85.62 100 PHE A O 1
ATOM 830 N N . GLY A 1 101 ? 7.839 -12.964 -21.634 1.00 87.25 101 GLY A N 1
ATOM 831 C CA . GLY A 1 101 ? 9.264 -13.211 -21.847 1.00 87.25 101 GLY A CA 1
ATOM 832 C C . GLY A 1 101 ? 10.122 -11.967 -21.599 1.00 87.25 101 GLY A C 1
ATOM 833 O O . GLY A 1 101 ? 11.148 -12.060 -20.927 1.00 87.25 101 GLY A O 1
ATOM 834 N N . ALA A 1 102 ? 9.673 -10.790 -22.045 1.00 90.81 102 ALA A N 1
ATOM 835 C CA . ALA A 1 102 ? 10.336 -9.521 -21.757 1.00 90.81 102 ALA A CA 1
ATOM 836 C C . ALA A 1 102 ? 10.331 -9.214 -20.253 1.00 90.81 102 ALA A C 1
ATOM 838 O O . ALA A 1 102 ? 11.373 -8.883 -19.693 1.00 90.81 102 ALA A O 1
ATOM 839 N N . MET A 1 103 ? 9.191 -9.396 -19.578 1.00 90.50 103 MET A N 1
ATOM 840 C CA . MET A 1 103 ? 9.096 -9.260 -18.120 1.00 90.50 103 MET A CA 1
ATOM 841 C C . MET A 1 103 ? 10.006 -10.237 -17.375 1.00 90.50 103 MET A C 1
ATOM 843 O O . MET A 1 103 ? 10.649 -9.841 -16.408 1.00 90.50 103 MET A O 1
ATOM 847 N N . ALA A 1 104 ? 10.092 -11.489 -17.828 1.00 87.69 104 ALA A N 1
ATOM 848 C CA . ALA A 1 104 ? 10.972 -12.492 -17.240 1.00 87.69 104 ALA A CA 1
ATOM 849 C C . ALA A 1 104 ? 12.448 -12.101 -17.389 1.00 87.69 104 ALA A C 1
ATOM 851 O O . ALA A 1 104 ? 13.201 -12.226 -16.431 1.00 87.69 104 ALA A O 1
ATOM 852 N N . ILE A 1 105 ? 12.850 -11.561 -18.545 1.00 90.00 105 ILE A N 1
ATOM 853 C CA . ILE A 1 105 ? 14.213 -11.051 -18.759 1.00 90.00 105 ILE A CA 1
ATOM 854 C C . ILE A 1 105 ? 14.488 -9.837 -17.879 1.00 90.00 105 ILE A C 1
ATOM 856 O O . ILE A 1 105 ? 15.567 -9.746 -17.306 1.00 90.00 105 ILE A O 1
ATOM 860 N N . ILE A 1 106 ? 13.533 -8.914 -17.749 1.00 91.38 106 ILE A N 1
ATOM 861 C CA . ILE A 1 106 ? 13.668 -7.771 -16.840 1.00 91.38 106 ILE A CA 1
ATOM 862 C C . ILE A 1 106 ? 13.841 -8.276 -15.407 1.00 91.38 106 ILE A C 1
ATOM 864 O O . ILE A 1 106 ? 14.804 -7.900 -14.753 1.00 91.38 106 ILE A O 1
ATOM 868 N N . ALA A 1 107 ? 12.970 -9.171 -14.935 1.00 88.06 107 ALA A N 1
ATOM 869 C CA . ALA A 1 107 ? 13.080 -9.759 -13.603 1.00 88.06 107 ALA A CA 1
ATOM 870 C C . ALA A 1 107 ? 14.431 -10.466 -13.398 1.00 88.06 107 ALA A C 1
ATOM 872 O O . ALA A 1 107 ? 15.068 -10.268 -12.369 1.00 88.06 107 ALA A O 1
ATOM 873 N N . GLU A 1 108 ? 14.897 -11.224 -14.395 1.00 86.69 108 GLU A N 1
ATOM 874 C CA . GLU A 1 108 ? 16.200 -11.889 -14.378 1.00 86.69 108 GLU A CA 1
ATOM 875 C C . GLU A 1 108 ? 17.339 -10.868 -14.252 1.00 86.69 108 GLU A C 1
ATOM 877 O O . GLU A 1 108 ? 18.168 -10.999 -13.357 1.00 86.69 108 GLU A O 1
ATOM 882 N N . GLN A 1 109 ? 17.352 -9.813 -15.073 1.00 88.38 109 GLN A N 1
ATOM 883 C CA . GLN A 1 109 ? 18.375 -8.759 -15.023 1.00 88.38 109 GLN A CA 1
ATOM 884 C C . GLN A 1 109 ? 18.359 -7.959 -13.721 1.00 88.38 109 GLN A C 1
ATOM 886 O O . GLN A 1 109 ? 19.408 -7.544 -13.244 1.00 88.38 109 GLN A O 1
ATOM 891 N N . LEU A 1 110 ? 17.180 -7.735 -13.143 1.00 85.88 110 LEU A N 1
ATOM 892 C CA . LEU A 1 110 ? 17.037 -7.075 -11.847 1.00 85.88 110 LEU A CA 1
ATOM 893 C C . LEU A 1 110 ? 17.441 -7.987 -10.679 1.00 85.88 110 LEU A C 1
ATOM 895 O O . LEU A 1 110 ? 17.732 -7.486 -9.597 1.00 85.88 110 LEU A O 1
ATOM 899 N N . SER A 1 111 ? 17.427 -9.307 -10.883 1.00 82.38 111 SER A N 1
ATOM 900 C CA . SER A 1 111 ? 17.863 -10.304 -9.899 1.00 82.38 111 SER A CA 1
ATOM 901 C C . SER A 1 111 ? 19.335 -10.705 -10.029 1.00 82.38 111 SER A C 1
ATOM 903 O O . SER A 1 111 ? 19.883 -11.263 -9.079 1.00 82.38 111 SER A O 1
ATOM 905 N N . ASP A 1 112 ? 19.971 -10.445 -11.179 1.00 82.19 112 ASP A N 1
ATOM 906 C CA . ASP A 1 112 ? 21.344 -10.873 -11.453 1.00 82.19 112 ASP A CA 1
ATOM 907 C C . ASP A 1 112 ? 22.331 -10.071 -10.595 1.00 82.19 112 ASP A C 1
ATOM 909 O O . ASP A 1 112 ? 22.539 -8.875 -10.783 1.00 82.19 112 ASP A O 1
ATOM 913 N N . GLU A 1 113 ? 22.953 -10.757 -9.638 1.00 64.44 113 GLU A N 1
ATOM 914 C CA . GLU A 1 113 ? 23.928 -10.177 -8.719 1.00 64.44 113 GLU A CA 1
ATOM 915 C C . GLU A 1 113 ? 25.320 -10.013 -9.329 1.00 64.44 113 GLU A C 1
ATOM 917 O O . GLU A 1 113 ? 26.244 -9.689 -8.582 1.00 64.44 113 GLU A O 1
ATOM 922 N N . ARG A 1 114 ? 25.523 -10.280 -10.632 1.00 71.06 114 ARG A N 1
ATOM 923 C CA . ARG A 1 114 ? 26.847 -10.208 -11.270 1.00 71.06 114 ARG A CA 1
ATOM 924 C C . ARG A 1 114 ? 27.546 -8.884 -10.955 1.00 71.06 114 ARG A C 1
ATOM 926 O O . ARG A 1 114 ? 27.317 -7.840 -11.563 1.00 71.06 114 ARG A O 1
ATOM 933 N N . VAL A 1 115 ? 28.422 -8.981 -9.958 1.00 55.97 115 VAL A N 1
ATOM 934 C CA . VAL A 1 115 ? 29.121 -7.883 -9.307 1.00 55.97 115 VAL A CA 1
ATOM 935 C C . VAL A 1 115 ? 29.979 -7.192 -10.355 1.00 55.97 115 VAL A C 1
ATOM 937 O O . VAL A 1 115 ? 30.959 -7.761 -10.829 1.00 55.97 115 VAL A O 1
ATOM 940 N N . GLY A 1 116 ? 29.596 -5.974 -10.733 1.00 62.50 116 GLY A N 1
ATOM 941 C CA . GLY A 1 116 ? 30.450 -5.082 -11.515 1.00 62.50 116 GLY A CA 1
ATOM 942 C C . GLY A 1 116 ? 29.810 -4.435 -12.737 1.00 62.50 116 GLY A C 1
ATOM 943 O O . GLY A 1 116 ? 30.378 -3.464 -13.228 1.00 62.50 116 GLY A O 1
ATOM 944 N N . GLN A 1 117 ? 28.646 -4.893 -13.215 1.00 74.75 117 GLN A N 1
ATOM 945 C CA . GLN A 1 117 ? 27.967 -4.204 -14.316 1.00 74.75 117 GLN A CA 1
ATOM 946 C C . GLN A 1 117 ? 26.764 -3.402 -13.800 1.00 74.75 117 GLN A C 1
ATOM 948 O O . GLN A 1 117 ? 25.811 -3.995 -13.294 1.00 74.75 117 GLN A O 1
ATOM 953 N N . PRO A 1 118 ? 26.774 -2.059 -13.907 1.00 78.19 118 PRO A N 1
ATOM 954 C CA . PRO A 1 118 ? 25.619 -1.261 -13.532 1.00 78.19 118 PRO A CA 1
ATOM 955 C C . PRO A 1 118 ? 24.446 -1.613 -14.447 1.00 78.19 118 PRO A C 1
ATOM 957 O O . PRO A 1 118 ? 24.509 -1.423 -15.663 1.00 78.19 118 PRO A O 1
ATOM 960 N N . CYS A 1 119 ? 23.368 -2.124 -13.858 1.00 88.69 119 CYS A N 1
ATOM 961 C CA . CYS A 1 119 ? 22.119 -2.317 -14.573 1.00 88.69 119 CYS A CA 1
ATOM 962 C C . CYS A 1 119 ? 21.524 -0.931 -14.857 1.00 88.69 119 CYS A C 1
ATOM 964 O O . CYS A 1 119 ? 21.257 -0.165 -13.928 1.00 88.69 119 CYS A O 1
ATOM 966 N N . THR A 1 120 ? 21.385 -0.583 -16.135 1.00 93.00 120 THR A N 1
ATOM 967 C CA . THR A 1 120 ? 20.817 0.688 -16.607 1.00 93.00 120 THR A CA 1
ATOM 968 C C . THR A 1 120 ? 19.561 0.411 -17.423 1.00 93.00 120 THR A C 1
ATOM 970 O O . THR A 1 120 ? 19.387 -0.677 -17.982 1.00 93.00 120 THR A O 1
ATOM 973 N N . LEU A 1 121 ? 18.685 1.407 -17.549 1.00 93.44 121 LEU A N 1
ATOM 974 C CA . LEU A 1 121 ? 17.492 1.268 -18.384 1.00 93.44 121 LEU A CA 1
ATOM 975 C C . LEU A 1 121 ? 17.868 0.974 -19.847 1.00 93.44 121 LEU A C 1
ATOM 977 O O . LEU A 1 121 ? 17.251 0.131 -20.505 1.00 93.44 121 LEU A O 1
ATOM 981 N N . ARG A 1 122 ? 18.942 1.607 -20.334 1.00 93.38 122 ARG A N 1
ATOM 982 C CA . ARG A 1 122 ? 19.479 1.373 -21.676 1.00 93.38 122 ARG A CA 1
ATOM 983 C C . ARG A 1 122 ? 20.009 -0.049 -21.861 1.00 93.38 122 ARG A C 1
ATOM 985 O O . ARG A 1 122 ? 19.641 -0.687 -22.839 1.00 93.38 122 ARG A O 1
ATOM 992 N N . SER A 1 123 ? 20.780 -0.587 -20.911 1.00 93.31 123 SER A N 1
ATOM 993 C CA . SER A 1 123 ? 21.323 -1.950 -21.032 1.00 93.31 123 SER A CA 1
ATOM 994 C C . SER A 1 123 ? 20.229 -3.020 -21.082 1.00 93.31 123 SER A C 1
ATOM 996 O O . SER A 1 123 ? 20.348 -3.980 -21.840 1.00 93.31 123 SER A O 1
ATOM 998 N N . ILE A 1 124 ? 19.139 -2.851 -20.322 1.00 93.56 124 ILE A N 1
ATOM 999 C CA . ILE A 1 124 ? 17.978 -3.754 -20.396 1.00 93.56 124 ILE A CA 1
ATOM 1000 C C . ILE A 1 124 ? 17.274 -3.621 -21.754 1.00 93.56 124 ILE A C 1
ATOM 1002 O O . ILE A 1 124 ? 16.891 -4.625 -22.356 1.00 93.56 124 ILE A O 1
ATOM 1006 N N . THR A 1 125 ? 17.125 -2.392 -22.251 1.00 93.88 125 THR A N 1
ATOM 1007 C CA . THR A 1 125 ? 16.512 -2.119 -23.560 1.00 93.88 125 THR A CA 1
ATOM 1008 C C . THR A 1 125 ? 17.297 -2.786 -24.690 1.00 93.88 125 THR A C 1
ATOM 1010 O O . THR A 1 125 ? 16.712 -3.493 -25.515 1.00 93.88 125 THR A O 1
ATOM 1013 N N . ASP A 1 126 ? 18.623 -2.641 -24.682 1.00 93.12 126 ASP A N 1
ATOM 1014 C CA . ASP A 1 126 ? 19.523 -3.269 -25.651 1.00 93.12 126 ASP A CA 1
ATOM 1015 C C . ASP A 1 126 ? 19.451 -4.800 -25.566 1.00 93.12 126 ASP A C 1
ATOM 1017 O O . ASP A 1 126 ? 19.360 -5.479 -26.591 1.00 93.12 126 ASP A O 1
ATOM 1021 N N . LEU A 1 127 ? 19.400 -5.365 -24.355 1.00 92.88 127 LEU A N 1
ATOM 1022 C CA . LEU A 1 127 ? 19.267 -6.810 -24.156 1.00 92.88 127 LEU A CA 1
ATOM 1023 C C . LEU A 1 127 ? 17.956 -7.360 -24.733 1.00 92.88 127 LEU A C 1
ATOM 1025 O O . LEU A 1 127 ? 17.959 -8.392 -25.410 1.00 92.88 127 LEU A O 1
ATOM 1029 N N . LEU A 1 128 ? 16.833 -6.687 -24.477 1.00 92.56 128 LEU A N 1
ATOM 1030 C CA . LEU A 1 128 ? 15.530 -7.090 -25.007 1.00 92.56 128 LEU A CA 1
ATOM 1031 C C . LEU A 1 128 ? 15.476 -6.978 -26.534 1.00 92.56 128 LEU A C 1
ATOM 1033 O O . LEU A 1 128 ? 14.847 -7.816 -27.182 1.00 92.56 128 LEU A O 1
ATOM 1037 N N . ARG A 1 129 ? 16.170 -5.993 -27.113 1.00 91.12 129 ARG A N 1
ATOM 1038 C CA . ARG A 1 129 ? 16.324 -5.846 -28.564 1.00 91.12 129 ARG A CA 1
ATOM 1039 C C . ARG A 1 129 ? 17.135 -6.989 -29.164 1.00 91.12 129 ARG A C 1
ATOM 1041 O O . ARG A 1 129 ? 16.665 -7.633 -30.096 1.00 91.12 129 ARG A O 1
ATOM 1048 N N . VAL A 1 130 ? 18.306 -7.291 -28.597 1.00 92.50 130 VAL A N 1
ATOM 1049 C CA . VAL A 1 130 ? 19.172 -8.398 -29.048 1.00 92.50 130 VAL A CA 1
ATOM 1050 C C . VAL A 1 130 ? 18.438 -9.736 -28.980 1.00 92.50 130 VAL A C 1
ATOM 1052 O O . VAL A 1 130 ? 18.568 -10.562 -29.880 1.00 92.50 130 VAL A O 1
ATOM 1055 N N . LYS A 1 131 ? 17.621 -9.943 -27.943 1.00 91.19 131 LYS A N 1
ATOM 1056 C CA . LYS A 1 131 ? 16.797 -11.148 -27.790 1.00 91.19 131 LYS A CA 1
ATOM 1057 C C . LYS A 1 131 ? 15.502 -11.138 -28.631 1.00 91.19 131 LYS A C 1
ATOM 1059 O O . LYS A 1 131 ? 14.741 -12.098 -28.565 1.00 91.19 131 LYS A O 1
ATOM 1064 N N . GLY A 1 132 ? 15.234 -10.088 -29.414 1.00 89.94 132 GLY A N 1
ATOM 1065 C CA . GLY A 1 132 ? 14.085 -10.004 -30.328 1.00 89.94 132 GLY A CA 1
ATOM 1066 C C . GLY A 1 132 ? 12.728 -9.730 -29.662 1.00 89.94 132 GLY A C 1
ATOM 1067 O O . GLY A 1 132 ? 11.683 -9.902 -30.297 1.00 89.94 132 GLY A O 1
ATOM 1068 N N . PHE A 1 133 ? 12.718 -9.301 -28.397 1.00 88.31 133 PHE A N 1
ATOM 1069 C CA . PHE A 1 133 ? 11.492 -8.976 -27.657 1.00 88.31 133 PHE A CA 1
ATOM 1070 C C . PHE A 1 133 ? 10.954 -7.580 -27.966 1.00 88.31 133 PHE A C 1
ATOM 1072 O O . PHE A 1 133 ? 9.753 -7.354 -27.830 1.00 88.31 133 PHE A O 1
ATOM 1079 N N . LEU A 1 134 ? 11.826 -6.664 -28.391 1.00 87.69 134 LEU A N 1
ATOM 1080 C CA . LEU A 1 134 ? 11.471 -5.304 -28.782 1.00 87.69 134 LEU A CA 1
ATOM 1081 C C . LEU A 1 134 ? 11.847 -5.073 -30.241 1.00 87.69 134 LEU A C 1
ATOM 1083 O O . LEU A 1 134 ? 13.019 -5.195 -30.601 1.00 87.69 134 LEU A O 1
ATOM 1087 N N . ASN A 1 135 ? 10.865 -4.710 -31.067 1.00 83.44 135 ASN A N 1
ATOM 1088 C CA . ASN A 1 135 ? 11.126 -4.218 -32.413 1.00 83.44 135 ASN A CA 1
ATOM 1089 C C . ASN A 1 135 ? 11.094 -2.685 -32.411 1.00 83.44 135 ASN A C 1
ATOM 1091 O O . ASN A 1 135 ? 10.058 -2.067 -32.144 1.00 83.44 135 ASN A O 1
ATOM 1095 N N . VAL A 1 136 ? 12.239 -2.081 -32.712 1.00 73.88 136 VAL A N 1
ATOM 1096 C CA . VAL A 1 136 ? 12.338 -0.650 -32.973 1.00 73.88 136 VAL A CA 1
ATOM 1097 C C . VAL A 1 136 ? 12.392 -0.488 -34.479 1.00 73.88 136 VAL A C 1
ATOM 1099 O O . VAL A 1 136 ? 13.449 -0.623 -35.087 1.00 73.88 136 VAL A O 1
ATOM 1102 N N . ARG A 1 137 ? 11.232 -0.238 -35.090 1.00 68.44 137 ARG A N 1
ATOM 1103 C CA . ARG A 1 137 ? 11.220 0.287 -36.452 1.00 68.44 137 ARG A CA 1
ATOM 1104 C C . ARG A 1 137 ? 11.825 1.682 -36.390 1.00 68.44 137 ARG A C 1
ATOM 1106 O O . ARG A 1 137 ? 11.309 2.532 -35.666 1.00 68.44 137 ARG A O 1
ATOM 1113 N N . GLU A 1 138 ? 12.915 1.897 -37.118 1.00 62.03 138 GLU A N 1
ATOM 1114 C CA . GLU A 1 138 ? 13.356 3.246 -37.451 1.00 62.03 138 GLU A CA 1
ATOM 1115 C C . GLU A 1 138 ? 12.192 3.894 -38.202 1.00 62.03 138 GLU A C 1
ATOM 1117 O O . GLU A 1 138 ? 11.831 3.482 -39.301 1.00 62.03 138 GLU A O 1
ATOM 1122 N N . VAL A 1 139 ? 11.492 4.814 -37.539 1.00 58.97 139 VAL A N 1
ATOM 1123 C CA . VAL A 1 139 ? 10.448 5.594 -38.195 1.00 58.97 139 VAL A CA 1
ATOM 1124 C C . VAL A 1 139 ? 11.186 6.541 -39.127 1.00 58.97 139 VAL A C 1
ATOM 1126 O O . VAL A 1 139 ? 11.877 7.450 -38.666 1.00 58.97 139 VAL A O 1
ATOM 1129 N N . ASP A 1 140 ? 11.096 6.266 -40.426 1.00 51.25 140 ASP A N 1
ATOM 1130 C CA . ASP A 1 140 ? 11.837 6.969 -41.464 1.00 51.25 140 ASP A CA 1
ATOM 1131 C C . ASP A 1 140 ? 11.662 8.497 -41.353 1.00 51.25 140 ASP A C 1
ATOM 1133 O O . ASP A 1 140 ? 10.616 9.079 -41.640 1.00 51.25 140 ASP A O 1
ATOM 1137 N N . GLY A 1 141 ? 12.738 9.158 -40.932 1.00 55.41 141 GLY A N 1
ATOM 1138 C CA . GLY A 1 141 ? 13.161 10.454 -41.452 1.00 55.41 141 GLY A CA 1
ATOM 1139 C C . GLY A 1 141 ? 12.542 11.740 -40.909 1.00 55.41 141 GLY A C 1
ATOM 1140 O O . GLY A 1 141 ? 13.193 12.772 -41.059 1.00 55.41 141 GLY A O 1
ATOM 1141 N N . GLN A 1 142 ? 11.360 11.775 -40.284 1.00 50.78 142 GLN A N 1
ATOM 1142 C CA . GLN A 1 142 ? 10.756 13.092 -40.002 1.00 50.78 142 GLN A CA 1
ATOM 1143 C C . GLN A 1 142 ? 9.792 13.149 -38.810 1.00 50.78 142 GLN A C 1
ATOM 1145 O O . GLN A 1 142 ? 8.627 13.505 -38.937 1.00 50.78 142 GLN A O 1
ATOM 1150 N N . GLY A 1 143 ? 10.327 12.923 -37.607 1.00 51.22 143 GLY A N 1
ATOM 1151 C CA . GLY A 1 143 ? 9.804 13.583 -36.407 1.00 51.22 143 GLY A CA 1
ATOM 1152 C C . GLY A 1 143 ? 9.567 12.704 -35.179 1.00 51.22 143 GLY A C 1
ATOM 1153 O O . GLY A 1 143 ? 8.627 11.926 -35.146 1.00 51.22 143 GLY A O 1
ATOM 1154 N N . ARG A 1 144 ? 10.340 13.036 -34.133 1.00 53.88 144 ARG A N 1
ATOM 1155 C CA . ARG A 1 144 ? 10.081 12.921 -32.679 1.00 53.88 144 ARG A CA 1
ATOM 1156 C C . ARG A 1 144 ? 10.150 11.530 -32.031 1.00 53.88 144 ARG A C 1
ATOM 1158 O O . ARG A 1 144 ? 9.325 10.662 -32.269 1.00 53.88 144 ARG A O 1
ATOM 1165 N N . GLY A 1 145 ? 11.115 11.440 -31.107 1.00 59.62 145 GLY A N 1
ATOM 1166 C CA . GLY A 1 145 ? 11.510 10.272 -30.322 1.00 59.62 145 GLY A CA 1
ATOM 1167 C C . GLY A 1 145 ? 12.476 9.394 -31.106 1.00 59.62 145 GLY A C 1
ATOM 1168 O O . GLY A 1 145 ? 12.077 8.797 -32.103 1.00 59.62 145 GLY A O 1
ATOM 1169 N N . SER A 1 146 ? 13.741 9.287 -30.678 1.00 73.31 146 SER A N 1
ATOM 1170 C CA . SER A 1 146 ? 14.550 8.155 -31.147 1.00 73.31 146 SER A CA 1
ATOM 1171 C C . SER A 1 146 ? 13.779 6.882 -30.792 1.00 73.31 146 SER A C 1
ATOM 1173 O O . SER A 1 146 ? 13.253 6.783 -29.684 1.00 73.31 146 SER A O 1
ATOM 1175 N N . GLY A 1 147 ? 13.677 5.902 -31.690 1.00 81.31 147 GLY A N 1
ATOM 1176 C CA . GLY A 1 147 ? 12.995 4.641 -31.374 1.00 81.31 147 GLY A CA 1
ATOM 1177 C C . GLY A 1 147 ? 13.563 3.949 -30.116 1.00 81.31 147 GLY A C 1
ATOM 1178 O O . GLY A 1 147 ? 12.873 3.172 -29.455 1.00 81.31 147 GLY A O 1
ATOM 1179 N N . ASP A 1 148 ? 14.794 4.306 -29.734 1.00 85.25 148 ASP A N 1
ATOM 1180 C CA . ASP A 1 148 ? 15.419 3.976 -28.453 1.00 85.25 148 ASP A CA 1
ATOM 1181 C C . ASP A 1 148 ? 14.676 4.542 -27.229 1.00 85.25 148 ASP A C 1
ATOM 1183 O O . ASP A 1 148 ? 14.548 3.845 -26.225 1.00 85.25 148 ASP A O 1
ATOM 1187 N N . GLU A 1 149 ? 14.173 5.776 -27.293 1.00 88.38 149 GLU A N 1
ATOM 1188 C CA . GLU A 1 149 ? 13.466 6.440 -26.190 1.00 88.38 149 GLU A CA 1
ATOM 1189 C C . GLU A 1 149 ? 12.131 5.750 -25.888 1.00 88.38 149 GLU A C 1
ATOM 1191 O O . GLU A 1 149 ? 11.814 5.486 -24.730 1.00 88.38 149 GLU A O 1
ATOM 1196 N N . VAL A 1 150 ? 11.367 5.402 -26.930 1.00 87.25 150 VAL A N 1
ATOM 1197 C CA . VAL A 1 150 ? 10.079 4.699 -26.788 1.00 87.25 150 VAL A CA 1
ATOM 1198 C C . VAL A 1 150 ? 10.295 3.289 -26.241 1.00 87.25 150 VAL A C 1
ATOM 1200 O O . VAL A 1 150 ? 9.590 2.856 -25.327 1.00 87.25 150 VAL A O 1
ATOM 1203 N N . ALA A 1 151 ? 11.307 2.580 -26.752 1.00 90.00 151 ALA A N 1
ATOM 1204 C CA . ALA A 1 151 ? 11.682 1.269 -26.236 1.00 90.00 151 ALA A CA 1
ATOM 1205 C C . ALA A 1 151 ? 12.101 1.351 -24.761 1.00 90.00 151 ALA A C 1
ATOM 1207 O O . ALA A 1 151 ? 11.648 0.550 -23.947 1.00 90.00 151 ALA A O 1
ATOM 1208 N N . GLY A 1 152 ? 12.900 2.353 -24.398 1.00 92.31 152 GLY A N 1
ATOM 1209 C CA . GLY A 1 152 ? 13.311 2.579 -23.019 1.00 92.31 152 GLY A CA 1
ATOM 1210 C C . GLY A 1 152 ? 12.153 2.955 -22.090 1.00 92.31 152 GLY A C 1
ATOM 1211 O O . GLY A 1 152 ? 12.081 2.447 -20.971 1.00 92.31 152 GLY A O 1
ATOM 1212 N N . GLN A 1 153 ? 11.195 3.763 -22.555 1.00 92.75 153 GLN A N 1
ATOM 1213 C CA . GLN A 1 153 ? 9.962 4.050 -21.817 1.00 92.75 153 GLN A CA 1
ATOM 1214 C C . GLN A 1 153 ? 9.132 2.782 -21.591 1.00 92.75 153 GLN A C 1
ATOM 1216 O O . GLN A 1 153 ? 8.631 2.562 -20.490 1.00 92.75 153 GLN A O 1
ATOM 1221 N N . LEU A 1 154 ? 9.032 1.907 -22.594 1.00 92.25 154 LEU A N 1
ATOM 1222 C CA . LEU A 1 154 ? 8.355 0.621 -22.447 1.00 92.25 154 LEU A CA 1
ATOM 1223 C C . LEU A 1 154 ? 9.052 -0.269 -21.411 1.00 92.25 154 LEU A C 1
ATOM 1225 O O . LEU A 1 154 ? 8.377 -0.850 -20.565 1.00 92.25 154 LEU A O 1
ATOM 1229 N N . VAL A 1 155 ? 10.386 -0.336 -21.412 1.00 94.50 155 VAL A N 1
ATOM 1230 C CA . VAL A 1 155 ? 11.134 -1.065 -20.375 1.00 94.50 155 VAL A CA 1
ATOM 1231 C C . VAL A 1 155 ? 10.875 -0.485 -18.986 1.00 94.50 155 VAL A C 1
ATOM 1233 O O . VAL A 1 155 ? 10.671 -1.248 -18.043 1.00 94.50 155 VAL A O 1
ATOM 1236 N N . TYR A 1 156 ? 10.816 0.842 -18.852 1.00 95.31 156 TYR A N 1
ATOM 1237 C CA . TYR A 1 156 ? 10.486 1.505 -17.589 1.00 95.31 156 TYR A CA 1
ATOM 1238 C C . TYR A 1 156 ? 9.079 1.127 -17.095 1.00 95.31 156 TYR A C 1
ATOM 1240 O O . TYR A 1 156 ? 8.914 0.777 -15.925 1.00 95.31 156 TYR A O 1
ATOM 1248 N N . ILE A 1 157 ? 8.086 1.107 -17.991 1.00 94.44 157 ILE A N 1
ATOM 1249 C CA . ILE A 1 157 ? 6.714 0.670 -17.683 1.00 94.44 157 ILE A CA 1
ATOM 1250 C C . ILE A 1 157 ? 6.704 -0.791 -17.212 1.00 94.44 157 ILE A C 1
ATOM 1252 O O . ILE A 1 157 ? 6.156 -1.108 -16.155 1.00 94.44 157 ILE A O 1
ATOM 1256 N N . LEU A 1 158 ? 7.350 -1.690 -17.962 1.00 94.00 158 LEU A N 1
ATOM 1257 C CA . LEU A 1 158 ? 7.427 -3.108 -17.605 1.00 94.00 158 LEU A CA 1
ATOM 1258 C C . LEU A 1 158 ? 8.126 -3.319 -16.259 1.00 94.00 158 LEU A C 1
ATOM 1260 O O . LEU A 1 158 ? 7.679 -4.141 -15.464 1.00 94.00 158 LEU A O 1
ATOM 1264 N N . MET A 1 159 ? 9.190 -2.565 -15.979 1.00 94.50 159 MET A N 1
ATOM 1265 C CA . MET A 1 159 ? 9.884 -2.603 -14.695 1.00 94.50 159 MET A CA 1
ATOM 1266 C C . MET A 1 159 ? 8.965 -2.172 -13.546 1.00 94.50 159 MET A C 1
ATOM 1268 O O . MET A 1 159 ? 8.919 -2.859 -12.525 1.00 94.50 159 MET A O 1
ATOM 1272 N N . GLY A 1 160 ? 8.202 -1.087 -13.707 1.00 93.62 160 GLY A N 1
ATOM 1273 C CA . GLY A 1 160 ? 7.211 -0.659 -12.715 1.00 93.62 160 GLY A CA 1
ATOM 1274 C C . GLY A 1 160 ? 6.184 -1.754 -12.418 1.00 93.62 160 GLY A C 1
ATOM 1275 O O . GLY A 1 160 ? 5.908 -2.051 -11.260 1.00 93.62 160 GLY A O 1
ATOM 1276 N N . TRP A 1 161 ? 5.693 -2.449 -13.446 1.00 93.12 161 TRP A N 1
ATOM 1277 C CA . TRP A 1 161 ? 4.718 -3.535 -13.288 1.00 93.12 161 TRP A CA 1
ATOM 1278 C C . TRP A 1 161 ? 5.290 -4.821 -12.695 1.00 93.12 161 TRP A C 1
ATOM 1280 O O . TRP A 1 161 ? 4.648 -5.439 -11.851 1.00 93.12 161 TRP A O 1
ATOM 1290 N N . VAL A 1 162 ? 6.495 -5.225 -13.098 1.00 91.50 162 VAL A N 1
ATOM 1291 C CA . VAL A 1 162 ? 7.163 -6.408 -12.538 1.00 91.50 162 VAL A CA 1
ATOM 1292 C C . VAL A 1 162 ? 7.500 -6.171 -11.067 1.00 91.50 162 VAL A C 1
ATOM 1294 O O . VAL A 1 162 ? 7.241 -7.014 -10.214 1.00 91.50 162 VAL A O 1
ATOM 1297 N N . THR A 1 163 ? 8.044 -5.005 -10.735 1.00 91.88 163 THR A N 1
ATOM 1298 C CA . THR A 1 163 ? 8.462 -4.721 -9.357 1.00 91.88 163 THR A CA 1
ATOM 1299 C C . THR A 1 163 ? 7.310 -4.282 -8.459 1.00 91.88 163 THR A C 1
ATOM 1301 O O . THR A 1 163 ? 7.412 -4.424 -7.242 1.00 91.88 163 THR A O 1
ATOM 1304 N N . LEU A 1 164 ? 6.231 -3.740 -9.037 1.00 93.44 164 LEU A N 1
ATOM 1305 C CA . LEU A 1 164 ? 5.134 -3.045 -8.348 1.00 93.44 164 LEU A CA 1
ATOM 1306 C C . LEU A 1 164 ? 5.608 -1.921 -7.412 1.00 93.44 164 LEU A C 1
ATOM 1308 O O . LEU A 1 164 ? 4.874 -1.495 -6.521 1.00 93.44 164 LEU A O 1
ATOM 1312 N N . MET A 1 165 ? 6.845 -1.451 -7.584 1.00 92.94 165 MET A N 1
ATOM 1313 C CA . MET A 1 165 ? 7.444 -0.451 -6.707 1.00 92.94 165 MET A CA 1
ATOM 1314 C C . MET A 1 165 ? 6.837 0.919 -6.939 1.00 92.94 165 MET A C 1
ATOM 1316 O O . MET A 1 165 ? 6.538 1.623 -5.983 1.00 92.94 165 MET A O 1
ATOM 1320 N N . PHE A 1 166 ? 6.598 1.269 -8.194 1.00 93.75 166 PHE A N 1
ATOM 1321 C CA . PHE A 1 166 ? 5.911 2.481 -8.608 1.00 93.75 166 PHE A CA 1
ATOM 1322 C C . PHE A 1 166 ? 4.885 2.115 -9.679 1.00 93.75 166 PHE A C 1
ATOM 1324 O O . PHE A 1 166 ? 5.037 1.117 -10.387 1.00 93.75 166 PHE A O 1
ATOM 1331 N N . ALA A 1 167 ? 3.835 2.920 -9.794 1.00 92.44 167 ALA A N 1
ATOM 1332 C CA . ALA A 1 167 ? 2.872 2.801 -10.873 1.00 92.44 167 ALA A CA 1
ATOM 1333 C C . ALA A 1 167 ? 3.360 3.691 -12.027 1.00 92.44 167 ALA A C 1
ATOM 1335 O O . ALA A 1 167 ? 3.472 4.895 -11.831 1.00 92.44 167 ALA A O 1
ATOM 1336 N N . PRO A 1 168 ? 3.750 3.144 -13.189 1.00 93.94 168 PRO A N 1
ATOM 1337 C CA . PRO A 1 168 ? 4.204 3.969 -14.302 1.00 93.94 168 PRO A CA 1
ATOM 1338 C C . PRO A 1 168 ? 3.013 4.649 -14.985 1.00 93.94 168 PRO A C 1
ATOM 1340 O O . PRO A 1 168 ? 2.011 3.992 -15.278 1.00 93.94 168 PRO A O 1
ATOM 1343 N N . THR A 1 169 ? 3.149 5.931 -15.318 1.00 91.75 169 THR A N 1
ATOM 1344 C CA . THR A 1 169 ? 2.162 6.629 -16.146 1.00 91.75 169 THR A CA 1
ATOM 1345 C C . THR A 1 169 ? 2.219 6.078 -17.563 1.00 91.75 169 THR A C 1
ATOM 1347 O O . THR A 1 169 ? 3.267 6.095 -18.215 1.00 91.75 169 THR A O 1
ATOM 1350 N N . LEU A 1 170 ? 1.081 5.598 -18.061 1.00 88.19 170 LEU A N 1
ATOM 1351 C CA . LEU A 1 170 ? 0.966 5.209 -19.458 1.00 88.19 170 LEU A CA 1
ATOM 1352 C C . LEU A 1 170 ? 0.919 6.469 -20.327 1.00 88.19 170 LEU A C 1
ATOM 1354 O O . LEU A 1 170 ? 0.150 7.383 -20.025 1.00 88.19 170 LEU A O 1
ATOM 1358 N N . PRO A 1 171 ? 1.713 6.542 -21.405 1.00 79.06 171 PRO A N 1
ATOM 1359 C CA . PRO A 1 171 ? 1.657 7.676 -22.310 1.00 79.06 171 PRO A CA 1
ATOM 1360 C C . PRO A 1 171 ? 0.256 7.759 -22.912 1.00 79.06 171 PRO A C 1
ATOM 1362 O O . PRO A 1 171 ? -0.208 6.847 -23.602 1.00 79.06 171 PRO A O 1
ATOM 1365 N N . THR A 1 172 ? -0.434 8.859 -22.627 1.00 72.69 172 THR A N 1
ATOM 1366 C CA . THR A 1 172 ? -1.678 9.194 -23.307 1.00 72.69 172 THR A CA 1
ATOM 1367 C C . THR A 1 172 ? -1.348 9.578 -24.745 1.00 72.69 172 THR A C 1
ATOM 1369 O O . THR A 1 172 ? -0.299 10.160 -25.029 1.00 72.69 172 THR A O 1
ATOM 1372 N N . VAL A 1 173 ? -2.211 9.158 -25.671 1.00 55.97 173 VAL A N 1
ATOM 1373 C CA . VAL A 1 173 ? -2.022 9.300 -27.118 1.00 55.97 173 VAL A CA 1
ATOM 1374 C C . VAL A 1 173 ? -1.616 10.738 -27.461 1.00 55.97 173 VAL A C 1
ATOM 1376 O O . VAL A 1 173 ? -2.401 11.660 -27.280 1.00 55.97 173 VAL A O 1
ATOM 1379 N N . VAL A 1 174 ? -0.374 10.873 -27.940 1.00 50.94 174 VAL A N 1
ATOM 1380 C CA . VAL A 1 174 ? 0.229 12.028 -28.621 1.00 50.94 174 VAL A CA 1
ATOM 1381 C C . VAL A 1 174 ? -0.037 13.375 -27.933 1.00 50.94 174 VAL A C 1
ATOM 1383 O O . VAL A 1 174 ? -0.939 14.118 -28.307 1.00 50.94 174 VAL A O 1
ATOM 1386 N N . GLN A 1 175 ? 0.831 13.772 -26.996 1.00 48.41 175 GLN A N 1
ATOM 1387 C CA . GLN A 1 175 ? 1.060 15.208 -26.816 1.00 48.41 175 GLN A CA 1
ATOM 1388 C C . GLN A 1 175 ? 1.609 15.750 -28.144 1.00 48.41 175 GLN A C 1
ATOM 1390 O O . GLN A 1 175 ? 2.741 15.452 -28.526 1.00 48.41 175 GLN A O 1
ATOM 1395 N N . GLU A 1 176 ? 0.789 16.506 -28.874 1.00 44.75 176 GLU A N 1
ATOM 1396 C CA . GLU A 1 176 ? 1.139 17.163 -30.135 1.00 44.75 176 GLU A CA 1
ATOM 1397 C C . GLU A 1 176 ? 2.193 18.261 -29.888 1.00 44.75 176 GLU A C 1
ATOM 1399 O O . GLU A 1 176 ? 1.907 19.452 -29.829 1.00 44.75 176 GLU A O 1
ATOM 1404 N N . GLY A 1 177 ? 3.454 17.871 -29.692 1.00 57.09 177 GLY A N 1
ATOM 1405 C CA . GLY A 1 177 ? 4.549 18.790 -29.384 1.00 57.09 177 GLY A CA 1
ATOM 1406 C C . GLY A 1 177 ? 5.922 18.122 -29.497 1.00 57.09 177 GLY A C 1
ATOM 1407 O O . GLY A 1 177 ? 6.002 16.897 -29.547 1.00 57.09 177 GLY A O 1
ATOM 1408 N N . PRO A 1 178 ? 7.032 18.884 -29.598 1.00 56.81 178 PRO A N 1
ATOM 1409 C CA . PRO A 1 178 ? 8.409 18.361 -29.620 1.00 56.81 178 PRO A CA 1
ATOM 1410 C C . PRO A 1 178 ? 8.866 17.853 -28.261 1.00 56.81 178 PRO A C 1
ATOM 1412 O O . PRO A 1 178 ? 10.054 17.872 -27.949 1.00 56.81 178 PRO A O 1
ATOM 1415 N N . SER A 1 179 ? 7.910 17.413 -27.455 1.00 62.69 179 SER A N 1
ATOM 1416 C CA . SER A 1 179 ? 8.127 16.928 -26.115 1.00 62.69 179 SER A CA 1
ATOM 1417 C C . SER A 1 179 ? 8.961 15.658 -26.202 1.00 62.69 179 SER A C 1
ATOM 1419 O O . SER A 1 179 ? 8.551 14.665 -26.801 1.00 62.69 179 SER A O 1
ATOM 1421 N N . ARG A 1 180 ? 10.168 15.729 -25.635 1.00 76.25 180 ARG A N 1
ATOM 1422 C CA . ARG A 1 180 ? 11.032 14.570 -25.394 1.00 76.25 180 ARG A CA 1
ATOM 1423 C C . ARG A 1 180 ? 10.263 13.515 -24.606 1.00 76.25 180 ARG A C 1
ATOM 1425 O O . ARG A 1 180 ? 9.416 13.876 -23.786 1.00 76.25 180 ARG A O 1
ATOM 1432 N N . VAL A 1 181 ? 10.584 12.240 -24.814 1.00 85.94 181 VAL A N 1
ATOM 1433 C CA . VAL A 1 181 ? 9.984 11.155 -24.034 1.00 85.94 181 VAL A CA 1
ATOM 1434 C C . VAL A 1 181 ? 10.289 11.367 -22.552 1.00 85.94 181 VAL A C 1
ATOM 1436 O O . VAL A 1 181 ? 11.439 11.574 -22.156 1.00 85.94 181 VAL A O 1
ATOM 1439 N N . GLN A 1 182 ? 9.242 11.336 -21.732 1.00 90.62 182 GLN A N 1
ATOM 1440 C CA . GLN A 1 182 ? 9.350 11.462 -20.285 1.00 90.62 182 GLN A CA 1
ATOM 1441 C C . GLN A 1 182 ? 8.981 10.143 -19.610 1.00 90.62 182 GLN A C 1
ATOM 1443 O O . GLN A 1 182 ? 8.049 9.446 -20.021 1.00 90.62 182 GLN A O 1
ATOM 1448 N N . LEU A 1 183 ? 9.727 9.806 -18.565 1.00 92.62 183 LEU A N 1
ATOM 1449 C CA . LEU A 1 183 ? 9.412 8.724 -17.648 1.00 92.62 183 LEU A CA 1
ATOM 1450 C C . LEU A 1 183 ? 8.654 9.327 -16.477 1.00 92.62 183 LEU A C 1
ATOM 1452 O O . LEU A 1 183 ? 9.191 10.203 -15.803 1.00 92.62 183 LEU A O 1
ATOM 1456 N N . ALA A 1 184 ? 7.427 8.873 -16.250 1.00 92.44 184 ALA A N 1
ATOM 1457 C CA . ALA A 1 184 ? 6.577 9.418 -15.206 1.00 92.44 184 ALA A CA 1
ATOM 1458 C C . ALA A 1 184 ? 5.989 8.326 -14.312 1.00 92.44 184 ALA A C 1
ATOM 1460 O O . ALA A 1 184 ? 5.679 7.224 -14.775 1.00 92.44 184 ALA A O 1
ATOM 1461 N N . ILE A 1 185 ? 5.833 8.665 -13.036 1.00 93.12 185 ILE A N 1
ATOM 1462 C CA . ILE A 1 185 ? 5.117 7.875 -12.038 1.00 93.12 185 ILE A CA 1
ATOM 1463 C C . ILE A 1 185 ? 3.703 8.443 -11.937 1.00 93.12 185 ILE A C 1
ATOM 1465 O O . ILE A 1 185 ? 3.522 9.658 -11.848 1.00 93.12 185 ILE A O 1
ATOM 1469 N N . GLU A 1 186 ? 2.717 7.553 -11.969 1.00 89.00 186 GLU A N 1
ATOM 1470 C CA . GLU A 1 186 ? 1.311 7.882 -11.801 1.00 89.00 186 GLU A CA 1
ATOM 1471 C C . GLU A 1 186 ? 1.124 8.536 -10.437 1.00 89.00 186 GLU A C 1
ATOM 1473 O O . GLU A 1 186 ? 1.530 7.987 -9.402 1.00 89.00 186 GLU A O 1
ATOM 1478 N N . ASP A 1 187 ? 0.531 9.725 -10.453 1.00 79.69 187 ASP A N 1
ATOM 1479 C CA . ASP A 1 187 ? 0.166 10.405 -9.230 1.00 79.69 187 ASP A CA 1
ATOM 1480 C C . ASP A 1 187 ? -1.319 10.263 -8.947 1.00 79.69 187 ASP A C 1
ATOM 1482 O O . ASP A 1 187 ? -2.151 10.282 -9.856 1.00 79.69 187 ASP A O 1
ATOM 1486 N N . ASP A 1 188 ? -1.636 10.135 -7.666 1.00 72.94 188 ASP A N 1
ATOM 1487 C CA . ASP A 1 188 ? -3.016 10.083 -7.231 1.00 72.94 188 ASP A CA 1
ATOM 1488 C C . ASP A 1 188 ? -3.505 11.526 -7.123 1.00 72.94 188 ASP A C 1
ATOM 1490 O O . ASP A 1 188 ? -3.060 12.292 -6.264 1.00 72.94 188 ASP A O 1
ATOM 1494 N N . GLN A 1 189 ? -4.413 11.889 -8.018 1.00 69.12 189 GLN A N 1
ATOM 1495 C CA . GLN A 1 189 ? -5.160 13.132 -7.918 1.00 69.12 189 GLN A CA 1
ATOM 1496 C C . GLN A 1 189 ? -6.423 12.902 -7.085 1.00 69.12 189 GLN A C 1
ATOM 1498 O O . GLN A 1 189 ? -7.042 11.836 -7.154 1.00 69.12 189 GLN A O 1
ATOM 1503 N N . ASP A 1 190 ? -6.807 13.899 -6.292 1.00 65.94 190 ASP A N 1
ATOM 1504 C CA . ASP A 1 190 ? -8.099 13.911 -5.614 1.00 65.94 190 ASP A CA 1
ATOM 1505 C C . ASP A 1 190 ? -9.264 14.097 -6.614 1.00 65.94 190 ASP A C 1
ATOM 1507 O O . ASP A 1 190 ? -9.071 14.266 -7.822 1.00 65.94 190 ASP A O 1
ATOM 1511 N N . GLU A 1 191 ? -10.506 14.092 -6.117 1.00 61.81 191 GLU A N 1
ATOM 1512 C CA . GLU A 1 191 ? -11.706 14.300 -6.949 1.00 61.81 191 GLU A CA 1
ATOM 1513 C C . GLU A 1 191 ? -11.711 15.652 -7.691 1.00 61.81 191 GLU A C 1
ATOM 1515 O O . GLU A 1 191 ? -12.434 15.818 -8.675 1.00 61.81 191 GLU A O 1
ATOM 1520 N N . ASN A 1 192 ? -10.901 16.609 -7.236 1.00 66.12 192 ASN A N 1
ATOM 1521 C CA . ASN A 1 192 ? -10.766 17.944 -7.803 1.00 66.12 192 ASN A CA 1
ATOM 1522 C C . ASN A 1 192 ? -9.559 18.064 -8.750 1.00 66.12 192 ASN A C 1
ATOM 1524 O O . ASN A 1 192 ? -9.306 19.154 -9.268 1.00 66.12 192 ASN A O 1
ATOM 1528 N N . GLY A 1 193 ? -8.819 16.976 -8.993 1.00 68.50 193 GLY A N 1
ATOM 1529 C CA . GLY A 1 193 ? -7.606 16.981 -9.812 1.00 68.50 193 GLY A CA 1
ATOM 1530 C C . GLY A 1 193 ? -6.373 17.547 -9.097 1.00 68.50 193 GLY A C 1
ATOM 1531 O O . GLY A 1 193 ? -5.361 17.811 -9.746 1.00 68.50 193 GLY A O 1
ATOM 1532 N N . VAL A 1 194 ? -6.446 17.774 -7.784 1.00 71.44 194 VAL A N 1
ATOM 1533 C CA . VAL A 1 194 ? -5.337 18.259 -6.959 1.00 71.44 194 VAL A CA 1
ATOM 1534 C C . VAL A 1 194 ? -4.449 17.079 -6.594 1.00 71.44 194 VAL A C 1
ATOM 1536 O O . VAL A 1 194 ? -4.923 16.042 -6.134 1.00 71.44 194 VAL A O 1
ATOM 1539 N N . TYR A 1 195 ? -3.147 17.238 -6.810 1.00 72.75 195 TYR A N 1
ATOM 1540 C CA . TYR A 1 195 ? -2.159 16.238 -6.429 1.00 72.75 195 TYR A CA 1
ATOM 1541 C C . TYR A 1 195 ? -2.128 16.071 -4.911 1.00 72.75 195 TYR A C 1
ATOM 1543 O O . TYR A 1 195 ? -2.035 17.055 -4.174 1.00 72.75 195 TYR A O 1
ATOM 1551 N N . LEU A 1 196 ? -2.229 14.823 -4.458 1.00 72.94 196 LEU A N 1
ATOM 1552 C CA . LEU A 1 196 ? -2.094 14.490 -3.046 1.00 72.94 196 LEU A CA 1
ATOM 1553 C C . LEU A 1 196 ? -0.628 14.626 -2.634 1.00 72.94 196 LEU A C 1
ATOM 1555 O O . LEU A 1 196 ? 0.256 14.120 -3.329 1.00 72.94 196 LEU A O 1
ATOM 1559 N N . ASP A 1 197 ? -0.386 15.271 -1.493 1.00 76.25 197 ASP A N 1
ATOM 1560 C CA . ASP A 1 197 ? 0.968 15.448 -0.970 1.00 76.25 197 ASP A CA 1
ATOM 1561 C C . ASP A 1 197 ? 1.653 14.085 -0.775 1.00 76.25 197 ASP A C 1
ATOM 1563 O O . ASP A 1 197 ? 1.036 13.109 -0.325 1.00 76.25 197 ASP A O 1
ATOM 1567 N N . SER A 1 198 ? 2.919 13.997 -1.180 1.00 81.19 198 SER A N 1
ATOM 1568 C CA . SER A 1 198 ? 3.671 12.746 -1.203 1.00 81.19 198 SER A CA 1
ATOM 1569 C C . SER A 1 198 ? 5.036 12.931 -0.563 1.00 81.19 198 SER A C 1
ATOM 1571 O O . SER A 1 198 ? 5.962 13.443 -1.182 1.00 81.19 198 SER A O 1
ATOM 1573 N N . ASP A 1 199 ? 5.203 12.394 0.646 1.00 80.94 199 ASP A N 1
ATOM 1574 C CA . ASP A 1 199 ? 6.517 12.312 1.300 1.00 80.94 199 ASP A CA 1
ATOM 1575 C C . ASP A 1 199 ? 7.481 11.386 0.521 1.00 80.94 199 ASP A C 1
ATOM 1577 O O . ASP A 1 199 ? 8.696 11.407 0.715 1.00 80.94 199 ASP A O 1
ATOM 1581 N N . THR A 1 200 ? 6.933 10.517 -0.337 1.00 85.00 200 THR A N 1
ATOM 1582 C CA . THR A 1 200 ? 7.683 9.505 -1.095 1.00 85.00 200 THR A CA 1
ATOM 1583 C C . THR A 1 200 ? 8.263 10.066 -2.396 1.00 85.00 200 THR A C 1
ATOM 1585 O O . THR A 1 200 ? 9.385 9.714 -2.773 1.00 85.00 200 THR A O 1
ATOM 1588 N N . LEU A 1 201 ? 7.497 10.899 -3.108 1.00 87.69 201 LEU A N 1
ATOM 1589 C CA . LEU A 1 201 ? 7.815 11.368 -4.456 1.00 87.69 201 LEU A CA 1
ATOM 1590 C C . LEU A 1 201 ? 8.226 12.843 -4.441 1.00 87.69 201 LEU A C 1
ATOM 1592 O O . LEU A 1 201 ? 7.453 13.711 -4.067 1.00 87.69 201 LEU A O 1
ATOM 1596 N N . ILE A 1 202 ? 9.437 13.130 -4.917 1.00 87.25 202 ILE A N 1
ATOM 1597 C CA . ILE A 1 202 ? 9.954 14.496 -5.110 1.00 87.25 202 ILE A CA 1
ATOM 1598 C C . ILE A 1 202 ? 9.679 14.976 -6.540 1.00 87.25 202 ILE A C 1
ATOM 1600 O O . ILE A 1 202 ? 9.434 16.158 -6.780 1.00 87.25 202 ILE A O 1
ATOM 1604 N N . ARG A 1 203 ? 9.754 14.066 -7.520 1.00 87.06 203 ARG A N 1
ATOM 1605 C CA . ARG A 1 203 ? 9.498 14.358 -8.935 1.00 87.06 203 ARG A CA 1
ATOM 1606 C C . ARG A 1 203 ? 8.558 13.309 -9.504 1.00 87.06 203 ARG A C 1
ATOM 1608 O O . ARG A 1 203 ? 8.786 12.119 -9.324 1.00 87.06 203 ARG A O 1
ATOM 1615 N N . HIS A 1 204 ? 7.555 13.749 -10.256 1.00 88.50 204 HIS A N 1
ATOM 1616 C CA . HIS A 1 204 ? 6.601 12.848 -10.914 1.00 88.50 204 HIS A CA 1
ATOM 1617 C C . HIS A 1 204 ? 7.031 12.448 -12.320 1.00 88.50 204 HIS A C 1
ATOM 1619 O O . HIS A 1 204 ? 6.577 11.430 -12.825 1.00 88.50 204 HIS A O 1
ATOM 1625 N N . SER A 1 205 ? 7.885 13.245 -12.963 1.00 91.12 205 SER A N 1
ATOM 1626 C CA . SER A 1 205 ? 8.307 13.029 -14.342 1.00 91.12 205 SER A CA 1
ATOM 1627 C C . SER A 1 205 ? 9.746 13.478 -14.553 1.00 91.12 205 SER A C 1
ATOM 1629 O O . SER A 1 205 ? 10.155 14.518 -14.030 1.00 91.12 205 SER A O 1
ATOM 1631 N N . VAL A 1 206 ? 10.506 12.706 -15.329 1.00 92.81 206 VAL A N 1
ATOM 1632 C CA . VAL A 1 206 ? 11.896 13.004 -15.686 1.00 92.81 206 VAL A CA 1
ATOM 1633 C C . VAL A 1 206 ? 12.135 12.689 -17.171 1.00 92.81 206 VAL A C 1
ATOM 1635 O O . VAL A 1 206 ? 11.650 11.665 -17.662 1.00 92.81 206 VAL A O 1
ATOM 1638 N N . PRO A 1 207 ? 12.867 13.529 -17.928 1.00 92.50 207 PRO A N 1
ATOM 1639 C CA . PRO A 1 207 ? 13.219 13.231 -19.316 1.00 92.50 207 PRO A CA 1
ATOM 1640 C C . PRO A 1 207 ? 14.043 11.943 -19.441 1.00 92.50 207 PRO A C 1
ATOM 1642 O O . PRO A 1 207 ? 15.001 11.736 -18.697 1.00 92.50 207 PRO A O 1
ATOM 1645 N N . PHE A 1 208 ? 13.726 11.103 -20.430 1.00 90.94 208 PHE A N 1
ATOM 1646 C CA . PHE A 1 208 ? 14.421 9.829 -20.646 1.00 90.94 208 PHE A CA 1
ATOM 1647 C C . PHE A 1 208 ? 15.938 9.998 -20.834 1.00 90.94 208 PHE A C 1
ATOM 1649 O O . PHE A 1 208 ? 16.725 9.239 -20.268 1.00 90.94 208 PHE A O 1
ATOM 1656 N N . ASP A 1 209 ? 16.365 11.017 -21.582 1.00 90.12 209 ASP A N 1
ATOM 1657 C CA . ASP A 1 209 ? 17.783 11.274 -21.869 1.00 90.12 209 ASP A CA 1
ATOM 1658 C C . ASP A 1 209 ? 18.627 11.506 -20.610 1.00 90.12 209 ASP A C 1
ATOM 1660 O O . ASP A 1 209 ? 19.793 11.111 -20.571 1.00 90.12 209 ASP A O 1
ATOM 1664 N N . GLU A 1 210 ? 18.037 12.121 -19.582 1.00 91.88 210 GLU A N 1
ATOM 1665 C CA . GLU A 1 210 ? 18.705 12.436 -18.316 1.00 91.88 210 GLU A CA 1
ATOM 1666 C C . GLU A 1 210 ? 18.998 11.165 -17.515 1.00 91.88 210 GLU A C 1
ATOM 1668 O O . GLU A 1 210 ? 20.054 11.041 -16.896 1.00 91.88 210 GLU A O 1
ATOM 1673 N N . VAL A 1 211 ? 18.086 10.191 -17.567 1.00 93.31 211 VAL A N 1
ATOM 1674 C CA . VAL A 1 211 ? 18.094 9.049 -16.645 1.00 93.31 211 VAL A CA 1
ATOM 1675 C C . VAL A 1 211 ? 18.435 7.711 -17.299 1.00 93.31 211 VAL A C 1
ATOM 1677 O O . VAL A 1 211 ? 18.820 6.772 -16.608 1.00 93.31 211 VAL A O 1
ATOM 1680 N N . SER A 1 212 ? 18.374 7.613 -18.628 1.00 91.44 212 SER A N 1
ATOM 1681 C CA . SER A 1 212 ? 18.604 6.369 -19.385 1.00 91.44 212 SER A CA 1
ATOM 1682 C C . SER A 1 212 ? 19.987 5.741 -19.170 1.00 91.44 212 SER A C 1
ATOM 1684 O O . SER A 1 212 ? 20.140 4.523 -19.296 1.00 91.44 212 SER A O 1
ATOM 1686 N N . ARG A 1 213 ? 20.992 6.570 -18.856 1.00 91.62 213 ARG A N 1
ATOM 1687 C CA . ARG A 1 213 ? 22.388 6.163 -18.613 1.00 91.62 213 ARG A CA 1
ATOM 1688 C C . ARG A 1 213 ? 22.709 5.960 -17.136 1.00 91.62 213 ARG A C 1
ATOM 1690 O O . ARG A 1 213 ? 23.790 5.471 -16.821 1.00 91.62 213 ARG A O 1
ATOM 1697 N N . LEU A 1 214 ? 21.805 6.362 -16.246 1.00 92.50 214 LEU A N 1
ATOM 1698 C CA . LEU A 1 214 ? 21.987 6.189 -14.814 1.00 92.50 214 LEU A CA 1
ATOM 1699 C C . LEU A 1 214 ? 21.791 4.718 -14.449 1.00 92.50 214 LEU A C 1
ATOM 1701 O O . LEU A 1 214 ? 21.040 3.983 -15.099 1.00 92.50 214 LEU A O 1
ATOM 1705 N N . THR A 1 215 ? 22.463 4.291 -13.381 1.00 91.38 215 THR A N 1
ATOM 1706 C CA . THR A 1 215 ? 22.155 2.998 -12.766 1.00 91.38 215 THR A CA 1
ATOM 1707 C C . THR A 1 215 ? 20.703 3.009 -12.299 1.00 91.38 215 THR A C 1
ATOM 1709 O O . THR A 1 215 ? 20.188 4.062 -11.921 1.00 91.38 215 THR A O 1
ATOM 1712 N N . LEU A 1 216 ? 20.026 1.862 -12.316 1.00 89.75 216 LEU A N 1
ATOM 1713 C CA . LEU A 1 216 ? 18.625 1.797 -11.903 1.00 89.75 216 LEU A CA 1
ATOM 1714 C C . LEU A 1 216 ? 18.374 2.381 -10.501 1.00 89.75 216 LEU A C 1
ATOM 1716 O O . LEU A 1 216 ? 17.449 3.180 -10.383 1.00 89.75 216 LEU A O 1
ATOM 1720 N N . PRO A 1 217 ? 19.180 2.096 -9.458 1.00 89.19 217 PRO A N 1
ATOM 1721 C CA . PRO A 1 217 ? 19.038 2.764 -8.164 1.00 89.19 217 PRO A CA 1
ATOM 1722 C C . PRO A 1 217 ? 19.097 4.291 -8.255 1.00 89.19 217 PRO A C 1
ATOM 1724 O O . PRO A 1 217 ? 18.207 4.973 -7.752 1.00 89.19 217 PRO A O 1
ATOM 1727 N N . THR A 1 218 ? 20.103 4.832 -8.949 1.00 90.25 218 THR A N 1
ATOM 1728 C CA . THR A 1 218 ? 20.267 6.281 -9.134 1.00 90.25 218 THR A CA 1
ATOM 1729 C C . THR A 1 218 ? 19.091 6.876 -9.910 1.00 90.25 218 THR A C 1
ATOM 1731 O O . THR A 1 218 ? 18.561 7.913 -9.529 1.00 90.25 218 THR A O 1
ATOM 1734 N N . MET A 1 219 ? 18.639 6.192 -10.964 1.00 93.38 219 MET A N 1
ATOM 1735 C CA . MET A 1 219 ? 17.475 6.565 -11.767 1.00 93.38 219 MET A CA 1
ATOM 1736 C C . MET A 1 219 ? 16.213 6.641 -10.899 1.00 93.38 219 MET A C 1
ATOM 1738 O O . MET A 1 219 ? 15.477 7.619 -10.959 1.00 93.38 219 MET A O 1
ATOM 1742 N N . LEU A 1 220 ? 15.973 5.639 -10.054 1.00 92.12 220 LEU A N 1
ATOM 1743 C CA . LEU A 1 220 ? 14.809 5.577 -9.168 1.00 92.12 220 LEU A CA 1
ATOM 1744 C C . LEU A 1 220 ? 14.832 6.667 -8.094 1.00 92.12 220 LEU A C 1
ATOM 1746 O O . LEU A 1 220 ? 13.792 7.254 -7.805 1.00 92.12 220 LEU A O 1
ATOM 1750 N N . LYS A 1 221 ? 16.014 6.993 -7.564 1.00 89.88 221 LYS A N 1
ATOM 1751 C CA . LYS A 1 221 ? 16.199 8.088 -6.602 1.00 89.88 221 LYS A CA 1
ATOM 1752 C C . LYS A 1 221 ? 15.845 9.461 -7.164 1.00 89.88 221 LYS A C 1
ATOM 1754 O O . LYS A 1 221 ? 15.451 10.334 -6.399 1.00 89.88 221 LYS A O 1
ATOM 1759 N N . THR A 1 222 ? 15.923 9.662 -8.484 1.00 93.06 222 THR A N 1
ATOM 1760 C CA . THR A 1 222 ? 15.496 10.937 -9.094 1.00 93.06 222 THR A CA 1
ATOM 1761 C C . THR A 1 222 ? 14.014 11.244 -8.861 1.00 93.06 222 THR A C 1
ATOM 1763 O O . THR A 1 222 ? 13.630 12.413 -8.874 1.00 93.06 222 THR A O 1
ATOM 1766 N N . PHE A 1 223 ? 13.195 10.217 -8.605 1.00 92.50 223 PHE A N 1
ATOM 1767 C CA . PHE A 1 223 ? 11.776 10.363 -8.291 1.00 92.50 223 PHE A CA 1
ATOM 1768 C C . PHE A 1 223 ? 11.508 10.618 -6.803 1.00 92.50 223 PHE A C 1
ATOM 1770 O O . PHE A 1 223 ? 10.410 11.049 -6.472 1.00 92.50 223 PHE A O 1
ATOM 1777 N N . GLY A 1 224 ? 12.474 10.398 -5.907 1.00 91.31 224 GLY A N 1
ATOM 1778 C CA . GLY A 1 224 ? 12.317 10.545 -4.458 1.00 91.31 224 GLY A CA 1
ATOM 1779 C C . GLY A 1 224 ? 12.738 9.300 -3.677 1.00 91.31 224 GLY A C 1
ATOM 1780 O O . GLY A 1 224 ? 13.537 8.486 -4.146 1.00 91.31 224 GLY A O 1
ATOM 1781 N N . ARG A 1 225 ? 12.197 9.142 -2.464 1.00 89.38 225 ARG A N 1
ATOM 1782 C CA . ARG A 1 225 ? 12.514 8.035 -1.550 1.00 89.38 225 ARG A CA 1
ATOM 1783 C C . ARG A 1 225 ? 11.466 6.928 -1.669 1.00 89.38 225 ARG A C 1
ATOM 1785 O O . ARG A 1 225 ? 10.584 6.795 -0.829 1.00 89.38 225 ARG A O 1
ATOM 1792 N N . LEU A 1 226 ? 11.580 6.109 -2.716 1.00 90.00 226 LEU A N 1
ATOM 1793 C CA . LEU A 1 226 ? 10.601 5.052 -3.020 1.00 90.00 226 LEU A CA 1
ATOM 1794 C C . LEU A 1 226 ? 10.564 3.921 -1.981 1.00 90.00 226 LEU A C 1
ATOM 1796 O O . LEU A 1 226 ? 9.527 3.283 -1.809 1.00 90.00 226 LEU A O 1
ATOM 1800 N N . ILE A 1 227 ? 11.677 3.650 -1.296 1.00 88.94 227 ILE A N 1
ATOM 1801 C CA . ILE A 1 227 ? 11.710 2.661 -0.213 1.00 88.94 227 ILE A CA 1
ATOM 1802 C C . ILE A 1 227 ? 11.584 3.399 1.121 1.00 88.94 227 ILE A C 1
ATOM 1804 O O . ILE A 1 227 ? 12.519 4.114 1.498 1.00 88.94 227 ILE A O 1
ATOM 1808 N N . PRO A 1 228 ? 10.459 3.246 1.842 1.00 85.94 228 PRO A N 1
ATOM 1809 C CA . PRO A 1 228 ? 10.319 3.854 3.150 1.00 85.94 228 PRO A CA 1
ATOM 1810 C C . PRO A 1 228 ? 11.293 3.193 4.120 1.00 85.94 228 PRO A C 1
ATOM 1812 O O . PRO A 1 228 ? 11.471 1.974 4.118 1.00 85.94 228 PRO A O 1
ATOM 1815 N N . CYS A 1 229 ? 11.944 4.021 4.921 1.00 80.50 229 CYS A N 1
ATOM 1816 C CA . CYS A 1 229 ? 12.850 3.593 5.973 1.00 80.50 229 CYS A CA 1
ATOM 1817 C C . CYS A 1 229 ? 12.469 4.377 7.218 1.00 80.50 229 CYS A C 1
ATOM 1819 O O . CYS A 1 229 ? 12.216 5.577 7.121 1.00 80.50 229 CYS A O 1
ATOM 1821 N N . SER A 1 230 ? 12.416 3.698 8.355 1.00 76.00 230 SER A N 1
ATOM 1822 C CA . SER A 1 230 ? 12.193 4.348 9.634 1.00 76.00 230 SER A CA 1
ATOM 1823 C C . SER A 1 230 ? 13.487 5.017 10.081 1.00 76.00 230 SER A C 1
ATOM 1825 O O . SER A 1 230 ? 14.523 4.367 10.204 1.00 76.00 230 SER A O 1
ATOM 1827 N N . GLU A 1 231 ? 13.416 6.317 10.326 1.00 71.44 231 GLU A N 1
ATOM 1828 C CA . GLU A 1 231 ? 14.456 7.107 10.986 1.00 71.44 231 GLU A CA 1
ATOM 1829 C C . GLU A 1 231 ? 14.275 7.101 12.510 1.00 71.44 231 GLU A C 1
ATOM 1831 O O . GLU A 1 231 ? 15.050 7.720 13.242 1.00 71.44 231 GLU A O 1
ATOM 1836 N N . ALA A 1 232 ? 13.245 6.408 13.014 1.00 63.62 232 ALA A N 1
ATOM 1837 C CA . ALA A 1 232 ? 12.973 6.335 14.436 1.00 63.62 232 ALA A CA 1
ATOM 1838 C C . ALA A 1 232 ? 14.190 5.771 15.195 1.00 63.62 232 ALA A C 1
ATOM 1840 O O . ALA A 1 232 ? 14.725 4.724 14.814 1.00 63.62 232 ALA A O 1
ATOM 1841 N N . PRO A 1 233 ? 14.600 6.405 16.311 1.00 63.19 233 PRO A N 1
ATOM 1842 C CA . PRO A 1 233 ? 15.736 5.931 17.082 1.00 63.19 233 PRO A CA 1
ATOM 1843 C C . PRO A 1 233 ? 15.488 4.498 17.559 1.00 63.19 233 PRO A C 1
ATOM 1845 O O . PRO A 1 233 ? 14.482 4.202 18.210 1.00 63.19 233 PRO A O 1
ATOM 1848 N N . THR A 1 234 ? 16.420 3.599 17.250 1.00 64.00 234 THR A N 1
ATOM 1849 C CA . THR A 1 234 ? 16.325 2.179 17.618 1.00 64.00 234 THR A CA 1
ATOM 1850 C C . THR A 1 234 ? 16.464 1.961 19.129 1.00 64.00 234 THR A C 1
ATOM 1852 O O . THR A 1 234 ? 15.962 0.971 19.664 1.00 64.00 234 THR A O 1
ATOM 1855 N N . ASP A 1 235 ? 17.136 2.880 19.832 1.00 65.19 235 ASP A N 1
ATOM 1856 C CA . ASP A 1 235 ? 17.335 2.813 21.279 1.00 65.19 235 ASP A CA 1
ATOM 1857 C C . ASP A 1 235 ? 16.178 3.489 22.031 1.00 65.19 235 ASP A C 1
ATOM 1859 O O . ASP A 1 235 ? 16.031 4.714 22.006 1.00 65.19 235 ASP A O 1
ATOM 1863 N N . GLU A 1 236 ? 15.390 2.691 22.767 1.00 62.69 236 GLU A N 1
ATOM 1864 C CA . GLU A 1 236 ? 14.309 3.181 23.633 1.00 62.69 236 GLU A CA 1
ATOM 1865 C C . GLU A 1 236 ? 14.788 4.319 24.551 1.00 62.69 236 GLU A C 1
ATOM 1867 O O . GLU A 1 236 ? 14.044 5.267 24.793 1.00 62.69 236 GLU A O 1
ATOM 1872 N N . ARG A 1 237 ? 16.039 4.287 25.031 1.00 59.59 237 ARG A N 1
ATOM 1873 C CA . ARG A 1 237 ? 16.571 5.344 25.908 1.00 59.59 237 ARG A CA 1
ATOM 1874 C C . ARG A 1 237 ? 16.671 6.694 25.205 1.00 59.59 237 ARG A C 1
ATOM 1876 O O . ARG A 1 237 ? 16.382 7.712 25.830 1.00 59.59 237 ARG A O 1
ATOM 1883 N N . GLN A 1 238 ? 17.041 6.703 23.926 1.00 58.78 238 GLN A N 1
ATOM 1884 C CA . GLN A 1 238 ? 17.104 7.925 23.125 1.00 58.78 238 GLN A CA 1
ATOM 1885 C C . GLN A 1 238 ? 15.697 8.447 22.826 1.00 58.78 238 GLN A C 1
ATOM 1887 O O . GLN A 1 238 ? 15.435 9.637 22.978 1.00 58.78 238 GLN A O 1
ATOM 1892 N N . VAL A 1 239 ? 14.756 7.551 22.511 1.00 59.16 239 VAL A N 1
ATOM 1893 C CA . VAL A 1 239 ? 13.354 7.913 22.252 1.00 59.16 239 VAL A CA 1
ATOM 1894 C C . VAL A 1 239 ? 12.706 8.593 23.468 1.00 59.16 239 VAL A C 1
ATOM 1896 O O . VAL A 1 239 ? 12.062 9.635 23.330 1.00 59.16 239 VAL A O 1
ATOM 1899 N N . PHE A 1 240 ? 12.920 8.051 24.672 1.00 58.25 240 PHE A N 1
ATOM 1900 C CA . PHE A 1 240 ? 12.408 8.632 25.919 1.00 58.25 240 PHE A CA 1
ATOM 1901 C C . PHE A 1 240 ? 13.007 10.012 26.233 1.00 58.25 240 PHE A C 1
ATOM 1903 O O . PHE A 1 240 ? 12.302 10.874 26.759 1.00 58.25 240 PHE A O 1
ATOM 1910 N N . GLN A 1 241 ? 14.286 10.233 25.918 1.00 58.19 241 GLN A N 1
ATOM 1911 C CA . GLN A 1 241 ? 14.953 11.516 26.159 1.00 58.19 241 GLN A CA 1
ATOM 1912 C C . GLN A 1 241 ? 14.508 12.605 25.176 1.00 58.19 241 GLN A C 1
ATOM 1914 O O . GLN A 1 241 ? 14.358 13.753 25.585 1.00 58.19 241 GLN A O 1
ATOM 1919 N N . VAL A 1 242 ? 14.269 12.252 23.909 1.00 57.12 242 VAL A N 1
ATOM 1920 C CA . VAL A 1 242 ? 13.919 13.219 22.856 1.00 57.12 242 VAL A CA 1
ATOM 1921 C C . VAL A 1 242 ? 12.454 13.651 22.933 1.00 57.12 242 VAL A C 1
ATOM 1923 O O . VAL A 1 242 ? 12.152 14.830 22.774 1.00 57.12 242 VAL A O 1
ATOM 1926 N N . ALA A 1 243 ? 11.528 12.726 23.192 1.00 57.84 243 ALA A N 1
ATOM 1927 C CA . ALA A 1 243 ? 10.098 13.021 23.079 1.00 57.84 243 ALA A CA 1
ATOM 1928 C C . ALA A 1 243 ? 9.400 13.348 24.409 1.00 57.84 243 ALA A C 1
ATOM 1930 O O . ALA A 1 243 ? 8.244 13.772 24.405 1.00 57.84 243 ALA A O 1
ATOM 1931 N N . GLY A 1 244 ? 10.054 13.105 25.552 1.00 59.62 244 GLY A N 1
ATOM 1932 C CA . GLY A 1 244 ? 9.508 13.394 26.885 1.00 59.62 244 GLY A CA 1
ATOM 1933 C C . GLY A 1 244 ? 8.209 12.652 27.238 1.00 59.62 244 GLY A C 1
ATOM 1934 O O . GLY A 1 244 ? 7.608 12.929 28.275 1.00 59.62 244 GLY A O 1
ATOM 1935 N N . ASN A 1 245 ? 7.757 11.713 26.402 1.00 66.25 245 ASN A N 1
ATOM 1936 C CA . ASN A 1 245 ? 6.527 10.957 26.588 1.00 66.25 245 ASN A CA 1
ATOM 1937 C C . ASN A 1 245 ? 6.819 9.444 26.555 1.00 66.25 245 ASN A C 1
ATOM 1939 O O . ASN A 1 245 ? 7.680 8.965 25.821 1.00 66.25 245 ASN A O 1
ATOM 1943 N N . ALA A 1 246 ? 6.106 8.669 27.378 1.00 66.56 246 ALA A N 1
ATOM 1944 C CA . ALA A 1 246 ? 6.362 7.233 27.538 1.00 66.56 246 ALA A CA 1
ATOM 1945 C C . ALA A 1 246 ? 5.924 6.365 26.341 1.00 66.56 246 ALA A C 1
ATOM 1947 O O . ALA A 1 246 ? 6.102 5.146 26.355 1.00 66.56 246 ALA A O 1
ATOM 1948 N N . PHE A 1 247 ? 5.323 6.988 25.325 1.00 71.44 247 PHE A N 1
ATOM 1949 C CA . PHE A 1 247 ? 4.740 6.327 24.158 1.00 71.44 247 PHE A CA 1
ATOM 1950 C C . PHE A 1 247 ? 5.443 6.692 22.849 1.00 71.44 247 PHE A C 1
ATOM 1952 O O . PHE A 1 247 ? 5.038 6.217 21.789 1.00 71.44 247 PHE A O 1
ATOM 1959 N N . ALA A 1 248 ? 6.494 7.506 22.897 1.00 77.44 248 ALA A N 1
ATOM 1960 C CA . ALA A 1 248 ? 7.256 7.854 21.715 1.00 77.44 248 ALA A CA 1
ATOM 1961 C C . ALA A 1 248 ? 7.882 6.598 21.122 1.00 77.44 248 ALA A C 1
ATOM 1963 O O . ALA A 1 248 ? 8.296 5.686 21.840 1.00 77.44 248 ALA A O 1
ATOM 1964 N N . GLY A 1 249 ? 7.868 6.514 19.794 1.00 84.50 249 GLY A N 1
ATOM 1965 C CA . GLY A 1 249 ? 8.333 5.332 19.074 1.00 84.50 249 GLY A CA 1
ATOM 1966 C C . GLY A 1 249 ? 7.468 4.080 19.270 1.00 84.50 249 GLY A C 1
ATOM 1967 O O . GLY A 1 249 ? 7.834 3.019 18.765 1.00 84.50 249 GLY A O 1
ATOM 1968 N N . ARG A 1 250 ? 6.331 4.159 19.982 1.00 92.00 250 ARG A N 1
ATOM 1969 C CA . ARG A 1 250 ? 5.398 3.038 20.158 1.00 92.00 250 ARG A CA 1
ATOM 1970 C C . ARG A 1 250 ? 4.143 3.230 19.326 1.00 92.00 250 ARG A C 1
ATOM 1972 O O . ARG A 1 250 ? 3.445 4.232 19.440 1.00 92.00 250 ARG A O 1
ATOM 1979 N N . ILE A 1 251 ? 3.830 2.216 18.536 1.00 94.94 251 ILE A N 1
ATOM 1980 C CA . ILE A 1 251 ? 2.609 2.123 17.750 1.00 94.94 251 ILE A CA 1
ATOM 1981 C C . ILE A 1 251 ? 1.549 1.422 18.604 1.00 94.94 251 ILE A C 1
ATOM 1983 O O . ILE A 1 251 ? 1.692 0.255 18.964 1.00 94.94 251 ILE A O 1
ATOM 1987 N N . LEU A 1 252 ? 0.484 2.141 18.926 1.00 95.25 252 LEU A N 1
ATOM 1988 C CA . LEU A 1 252 ? -0.683 1.704 19.675 1.00 95.25 252 LEU A CA 1
ATOM 1989 C C . LEU A 1 252 ? -1.785 1.306 18.692 1.00 95.25 252 LEU A C 1
ATOM 1991 O O . LEU A 1 252 ? -2.381 2.149 18.017 1.00 95.25 252 LEU A O 1
ATOM 1995 N N . VAL A 1 253 ? -2.122 0.018 18.657 1.00 96.12 253 VAL A N 1
ATOM 1996 C CA . VAL A 1 253 ? -3.126 -0.534 17.727 1.00 96.12 253 VAL A CA 1
ATOM 1997 C C . VAL A 1 253 ? -4.482 0.153 17.882 1.00 96.12 253 VAL A C 1
ATOM 1999 O O . VAL A 1 253 ? -5.221 0.324 16.912 1.00 96.12 253 VAL A O 1
ATOM 2002 N N . SER A 1 254 ? -4.814 0.596 19.096 1.00 94.56 254 SER A N 1
ATOM 2003 C CA . SER A 1 254 ? -6.070 1.284 19.393 1.00 94.56 254 SER A CA 1
ATOM 2004 C C . SER A 1 254 ? -6.253 2.597 18.619 1.00 94.56 254 SER A C 1
ATOM 2006 O O . SER A 1 254 ? -7.399 2.962 18.364 1.00 94.56 254 SER A O 1
ATOM 2008 N N . TYR A 1 255 ? -5.169 3.254 18.192 1.00 95.00 255 TYR A N 1
ATOM 2009 C CA . TYR A 1 255 ? -5.205 4.505 17.426 1.00 95.00 255 TYR A CA 1
ATOM 2010 C C . TYR A 1 255 ? -5.254 4.282 15.913 1.00 95.00 255 TYR A C 1
ATOM 2012 O O . TYR A 1 255 ? -5.867 5.078 15.207 1.00 95.00 255 TYR A O 1
ATOM 2020 N N . ILE A 1 256 ? -4.648 3.200 15.422 1.00 96.44 256 ILE A N 1
ATOM 2021 C CA . ILE A 1 256 ? -4.418 2.984 13.984 1.00 96.44 256 ILE A CA 1
ATOM 2022 C C . ILE A 1 256 ? -5.247 1.852 13.368 1.00 96.44 256 ILE A C 1
ATOM 2024 O O . ILE A 1 256 ? -5.169 1.611 12.166 1.00 96.44 256 ILE A O 1
ATOM 2028 N N . ASN A 1 257 ? -6.046 1.135 14.161 1.00 96.62 257 ASN A N 1
ATOM 2029 C CA . ASN A 1 257 ? -6.984 0.166 13.601 1.00 96.62 257 ASN A CA 1
ATOM 2030 C C . ASN A 1 257 ? -8.007 0.867 12.691 1.00 96.62 257 ASN A C 1
ATOM 2032 O O . ASN A 1 257 ? -8.431 1.996 12.940 1.00 96.62 257 ASN A O 1
ATOM 2036 N N . TYR A 1 258 ? -8.449 0.171 11.650 1.00 97.06 258 TYR A N 1
ATOM 2037 C CA . TYR A 1 258 ? -9.310 0.704 10.603 1.00 97.06 258 TYR A CA 1
ATOM 2038 C C . TYR A 1 258 ? -10.619 1.271 11.147 1.00 97.06 258 TYR A C 1
ATOM 2040 O O . TYR A 1 258 ? -11.095 2.296 10.667 1.00 97.06 258 TYR A O 1
ATOM 2048 N N . ARG A 1 259 ? -11.200 0.654 12.182 1.00 95.19 259 ARG A N 1
ATOM 2049 C CA . ARG A 1 259 ? -12.398 1.190 12.831 1.00 95.19 259 ARG A CA 1
ATOM 2050 C C . ARG A 1 259 ? -12.143 2.573 13.425 1.00 95.19 259 ARG A C 1
ATOM 2052 O O . ARG A 1 259 ? -12.990 3.444 13.257 1.00 95.19 259 ARG A O 1
ATOM 2059 N N . CYS A 1 260 ? -11.027 2.755 14.122 1.00 93.88 260 CYS A N 1
ATOM 2060 C CA . CYS A 1 260 ? -10.622 4.023 14.718 1.00 93.88 260 CYS A CA 1
ATOM 2061 C C . CYS A 1 260 ? -10.400 5.082 13.634 1.00 93.88 260 CYS A C 1
ATOM 2063 O O . CYS A 1 260 ? -11.070 6.113 13.654 1.00 93.88 260 CYS A O 1
ATOM 2065 N N . LEU A 1 261 ? -9.573 4.767 12.632 1.00 95.50 261 LEU A N 1
ATOM 2066 C CA . LEU A 1 261 ? -9.305 5.640 11.484 1.00 95.50 261 LEU A CA 1
ATOM 2067 C C . LEU A 1 261 ? -10.602 6.068 10.783 1.00 95.50 261 LEU A C 1
ATOM 2069 O O . LEU A 1 261 ? -10.828 7.239 10.506 1.00 95.50 261 LEU A O 1
ATOM 2073 N N . ARG A 1 262 ? -11.514 5.122 10.545 1.00 93.94 262 ARG A N 1
ATOM 2074 C CA . ARG A 1 262 ? -12.733 5.395 9.784 1.00 93.94 262 ARG A CA 1
ATOM 2075 C C . ARG A 1 262 ? -13.823 6.095 10.592 1.00 93.94 262 ARG A C 1
ATOM 2077 O O . ARG A 1 262 ? -14.566 6.895 10.038 1.00 93.94 262 ARG A O 1
ATOM 2084 N N . LYS A 1 263 ? -14.000 5.750 11.873 1.00 92.06 263 LYS A N 1
ATOM 2085 C CA . LYS A 1 263 ? -15.127 6.245 12.690 1.00 92.06 263 LYS A CA 1
ATOM 2086 C C . LYS A 1 263 ? -14.798 7.454 13.552 1.00 92.06 263 LYS A C 1
ATOM 2088 O O . LYS A 1 263 ? -15.743 8.135 13.936 1.00 92.06 263 LYS A O 1
ATOM 2093 N N . LEU A 1 264 ? -13.531 7.690 13.893 1.00 91.50 264 LEU A N 1
ATOM 2094 C CA . LEU A 1 264 ? -13.152 8.828 14.736 1.00 91.50 264 LEU A CA 1
ATOM 2095 C C . LEU A 1 264 ? -12.674 10.027 13.921 1.00 91.50 264 LEU A C 1
ATOM 2097 O O . LEU A 1 264 ? -13.050 11.141 14.255 1.00 91.50 264 LEU A O 1
ATOM 2101 N N . SER A 1 265 ? -11.897 9.806 12.861 1.00 90.69 265 SER A N 1
ATOM 2102 C CA . SER A 1 265 ? -11.265 10.884 12.085 1.00 90.69 265 SER A CA 1
ATOM 2103 C C . SER A 1 265 ? -11.728 10.965 10.628 1.00 90.69 265 SER A C 1
ATOM 2105 O O . SER A 1 265 ? -11.237 11.807 9.879 1.00 90.69 265 SER A O 1
ATOM 2107 N N . ASP A 1 266 ? -12.680 10.113 10.229 1.00 92.75 266 ASP A N 1
ATOM 2108 C CA . ASP A 1 266 ? -13.174 9.977 8.849 1.00 92.75 266 ASP A CA 1
ATOM 2109 C C . ASP A 1 266 ? -12.049 9.769 7.819 1.00 92.75 266 ASP A C 1
ATOM 2111 O O . ASP A 1 266 ? -12.165 10.148 6.656 1.00 92.75 266 ASP A O 1
ATOM 2115 N N . ILE A 1 267 ? -10.953 9.126 8.233 1.00 94.19 267 ILE A N 1
ATOM 2116 C CA . ILE A 1 267 ? -9.853 8.832 7.323 1.00 94.19 267 ILE A CA 1
ATOM 2117 C C . ILE A 1 267 ? -10.331 7.854 6.247 1.00 94.19 267 ILE A C 1
ATOM 2119 O O . ILE A 1 267 ? -10.952 6.814 6.514 1.00 94.19 267 ILE A O 1
ATOM 2123 N N . ASN A 1 268 ? -10.037 8.210 5.005 1.00 91.69 268 ASN A N 1
ATOM 2124 C CA . ASN A 1 268 ? -10.347 7.452 3.812 1.00 91.69 268 ASN A CA 1
ATOM 2125 C C . ASN A 1 268 ? -9.191 6.526 3.454 1.00 91.69 268 ASN A C 1
ATOM 2127 O O . ASN A 1 268 ? -8.027 6.860 3.643 1.00 91.69 268 ASN A O 1
ATOM 2131 N N . ILE A 1 269 ? -9.519 5.353 2.917 1.00 92.06 269 ILE A N 1
ATOM 2132 C CA . ILE A 1 269 ? -8.520 4.428 2.389 1.00 92.06 269 ILE A CA 1
ATOM 2133 C C . ILE A 1 269 ? -8.607 4.438 0.874 1.00 92.06 269 ILE A C 1
ATOM 2135 O O . ILE A 1 269 ? -9.678 4.194 0.317 1.00 92.06 269 ILE A O 1
ATOM 2139 N N . VAL A 1 270 ? -7.469 4.701 0.241 1.00 90.50 270 VAL A N 1
ATOM 2140 C CA . VAL A 1 270 ? -7.287 4.635 -1.208 1.00 90.50 270 VAL A CA 1
ATOM 2141 C C . VAL A 1 270 ? -6.362 3.467 -1.516 1.00 90.50 270 VAL A C 1
ATOM 2143 O O . VAL A 1 270 ? -5.320 3.299 -0.886 1.00 90.50 270 VAL A O 1
ATOM 2146 N N . PHE A 1 271 ? -6.754 2.622 -2.463 1.00 91.31 271 PHE A N 1
ATOM 2147 C CA . PHE A 1 271 ? -5.975 1.450 -2.841 1.00 91.31 271 PHE A CA 1
ATOM 2148 C C . PHE A 1 271 ? -5.000 1.782 -3.972 1.00 91.31 271 PHE A C 1
ATOM 2150 O O . PHE A 1 271 ? -5.419 2.164 -5.058 1.00 91.31 271 PHE A O 1
ATOM 2157 N N . THR A 1 272 ? -3.705 1.577 -3.743 1.00 91.44 272 THR A N 1
ATOM 2158 C CA . THR A 1 272 ? -2.632 1.881 -4.703 1.00 91.44 272 THR A CA 1
ATOM 2159 C C . THR A 1 272 ? -1.968 0.609 -5.242 1.00 91.44 272 THR A C 1
ATOM 2161 O O . THR A 1 272 ? -1.855 -0.403 -4.547 1.00 91.44 272 THR A O 1
ATOM 2164 N N . SER A 1 273 ? -1.530 0.641 -6.502 1.00 91.12 273 SER A N 1
ATOM 2165 C CA . SER A 1 273 ? -0.734 -0.414 -7.158 1.00 91.12 273 SER A CA 1
ATOM 2166 C C . SER A 1 273 ? 0.763 -0.315 -6.877 1.00 91.12 273 SER A C 1
ATOM 2168 O O . SER A 1 273 ? 1.494 -1.212 -7.286 1.00 91.12 273 SER A O 1
ATOM 2170 N N . ALA A 1 274 ? 1.223 0.745 -6.209 1.00 93.25 274 ALA A N 1
ATOM 2171 C CA . ALA A 1 274 ? 2.625 0.959 -5.875 1.00 93.25 274 ALA A CA 1
ATOM 2172 C C . ALA A 1 274 ? 2.874 0.648 -4.396 1.00 93.25 274 ALA A C 1
ATOM 2174 O O . ALA A 1 274 ? 2.308 1.302 -3.518 1.00 93.25 274 ALA A O 1
ATOM 2175 N N . TRP A 1 275 ? 3.738 -0.322 -4.086 1.00 94.38 275 TRP A N 1
ATOM 2176 C CA . TRP A 1 275 ? 4.044 -0.617 -2.681 1.00 94.38 275 TRP A CA 1
ATOM 2177 C C . TRP A 1 275 ? 4.867 0.491 -2.010 1.00 94.38 275 TRP A C 1
ATOM 2179 O O . TRP A 1 275 ? 4.786 0.634 -0.791 1.00 94.38 275 TRP A O 1
ATOM 2189 N N . SER A 1 276 ? 5.592 1.320 -2.775 1.00 93.56 276 SER A N 1
ATOM 2190 C CA . SER A 1 276 ? 6.322 2.492 -2.250 1.00 93.56 276 SER A CA 1
ATOM 2191 C C . SER A 1 276 ? 5.406 3.504 -1.567 1.00 93.56 276 SER A C 1
ATOM 2193 O O . SER A 1 276 ? 5.819 4.177 -0.625 1.00 93.56 276 SER A O 1
ATOM 2195 N N . ARG A 1 277 ? 4.135 3.573 -1.982 1.00 93.38 277 ARG A N 1
ATOM 2196 C CA . ARG A 1 277 ? 3.114 4.477 -1.432 1.00 93.38 277 ARG A CA 1
ATOM 2197 C C . ARG A 1 277 ? 2.309 3.851 -0.292 1.00 93.38 277 ARG A C 1
ATOM 2199 O O . ARG A 1 277 ? 1.369 4.452 0.216 1.00 93.38 277 ARG A O 1
ATOM 2206 N N . HIS A 1 278 ? 2.636 2.630 0.131 1.00 96.00 278 HIS A N 1
ATOM 2207 C CA . HIS A 1 278 ? 1.900 1.968 1.202 1.00 96.00 278 HIS A CA 1
ATOM 2208 C C . HIS A 1 278 ? 2.026 2.725 2.535 1.00 96.00 278 HIS A C 1
ATOM 2210 O O . HIS A 1 278 ? 3.130 2.984 3.004 1.00 96.00 278 HIS A O 1
ATOM 2216 N N . LEU A 1 279 ? 0.896 3.049 3.159 1.00 96.75 279 LEU A N 1
ATOM 2217 C CA . LEU A 1 279 ? 0.772 3.891 4.354 1.00 96.75 279 LEU A CA 1
ATOM 2218 C C . LEU A 1 279 ? 1.218 5.340 4.174 1.00 96.75 279 LEU A C 1
ATOM 2220 O O . LEU A 1 279 ? 1.442 6.032 5.161 1.00 96.75 279 LEU A O 1
ATOM 2224 N N . GLU A 1 280 ? 1.330 5.816 2.937 1.00 94.00 280 GLU A N 1
ATOM 2225 C CA . GLU A 1 280 ? 1.417 7.251 2.702 1.00 94.00 280 GLU A CA 1
ATOM 2226 C C . GLU A 1 280 ? 0.113 7.899 3.180 1.00 94.00 280 GLU A C 1
ATOM 2228 O O . GLU A 1 280 ? -0.981 7.453 2.815 1.00 94.00 280 GLU A O 1
ATOM 2233 N N . PHE A 1 281 ? 0.247 8.885 4.064 1.00 94.62 281 PHE A N 1
ATOM 2234 C CA . PHE A 1 281 ? -0.868 9.555 4.713 1.00 94.62 281 PHE A CA 1
ATOM 2235 C C . PHE A 1 281 ? -0.819 11.043 4.403 1.00 94.62 281 PHE A C 1
ATOM 2237 O O . PHE A 1 281 ? 0.150 11.721 4.760 1.00 94.62 281 PHE A O 1
ATOM 2244 N N . ASP A 1 282 ? -1.887 11.512 3.767 1.00 92.50 282 ASP A N 1
ATOM 2245 C CA . ASP A 1 282 ? -2.147 12.924 3.546 1.00 92.50 282 ASP A CA 1
ATOM 2246 C C . ASP A 1 282 ? -3.133 13.428 4.607 1.00 92.50 282 ASP A C 1
ATOM 2248 O O . ASP A 1 282 ? -4.297 13.012 4.672 1.00 92.50 282 ASP A O 1
ATOM 2252 N N . GLU A 1 283 ? -2.638 14.330 5.451 1.00 92.38 283 GLU A N 1
ATOM 2253 C CA . GLU A 1 283 ? -3.381 14.947 6.548 1.00 92.38 283 GLU A CA 1
ATOM 2254 C C . GLU A 1 283 ? -4.502 15.861 6.040 1.00 92.38 283 GLU A C 1
ATOM 2256 O O . GLU A 1 283 ? -5.555 15.951 6.680 1.00 92.38 283 GLU A O 1
ATOM 2261 N N . PHE A 1 284 ? -4.315 16.501 4.879 1.00 89.94 284 PHE A N 1
ATOM 2262 C CA . PHE A 1 284 ? -5.270 17.455 4.318 1.00 89.94 284 PHE A CA 1
ATOM 2263 C C . PHE A 1 284 ? -6.489 16.745 3.737 1.00 89.94 284 PHE A C 1
ATOM 2265 O O . PHE A 1 284 ? -7.623 17.056 4.106 1.00 89.94 284 PHE A O 1
ATOM 2272 N N . SER A 1 285 ? -6.271 15.755 2.868 1.00 89.06 285 SER A N 1
ATOM 2273 C CA . SER A 1 285 ? -7.364 14.944 2.313 1.00 89.06 285 SER A CA 1
ATOM 2274 C C . SER A 1 285 ? -7.872 13.869 3.279 1.00 89.06 285 SER A C 1
ATOM 2276 O O . SER A 1 285 ? -8.890 13.223 3.008 1.00 89.06 285 SER A O 1
ATOM 2278 N N . ARG A 1 286 ? -7.176 13.664 4.409 1.00 93.12 286 ARG A N 1
ATOM 2279 C CA . ARG A 1 286 ? -7.413 12.575 5.366 1.00 93.12 286 ARG A CA 1
ATOM 2280 C C . ARG A 1 286 ? -7.440 11.226 4.655 1.00 93.12 286 ARG A C 1
ATOM 2282 O O . ARG A 1 286 ? -8.331 10.410 4.893 1.00 93.12 286 ARG A O 1
ATOM 2289 N N . THR A 1 287 ? -6.493 10.985 3.752 1.00 92.38 287 THR A N 1
ATOM 2290 C CA . THR A 1 287 ? -6.429 9.742 2.976 1.00 92.38 287 THR A CA 1
ATOM 2291 C C . THR A 1 287 ? -5.166 8.958 3.298 1.00 92.38 287 THR A C 1
ATOM 2293 O O . THR A 1 287 ? -4.064 9.496 3.334 1.00 92.38 287 THR A O 1
ATOM 2296 N N . ILE A 1 288 ? -5.329 7.658 3.553 1.00 94.94 288 ILE A N 1
ATOM 2297 C CA . ILE A 1 288 ? -4.228 6.704 3.687 1.00 94.94 288 ILE A CA 1
ATOM 2298 C C . ILE A 1 288 ? -4.217 5.809 2.458 1.00 94.94 288 ILE A C 1
ATOM 2300 O O . ILE A 1 288 ? -5.230 5.193 2.104 1.00 94.94 288 ILE A O 1
ATOM 2304 N N . LYS A 1 289 ? -3.044 5.671 1.851 1.00 94.25 289 LYS A N 1
ATOM 2305 C CA . LYS A 1 289 ? -2.829 4.782 0.713 1.00 94.25 289 LYS A CA 1
ATOM 2306 C C . LYS A 1 289 ? -2.485 3.379 1.193 1.00 94.25 289 LYS A C 1
ATOM 2308 O O . LYS A 1 289 ? -1.569 3.173 1.982 1.00 94.25 289 LYS A O 1
ATOM 2313 N N . ILE A 1 290 ? -3.213 2.375 0.721 1.00 95.69 290 ILE A N 1
ATOM 2314 C CA . ILE A 1 290 ? -2.990 0.965 1.053 1.00 95.69 290 ILE A CA 1
ATOM 2315 C C . ILE A 1 290 ? -2.661 0.216 -0.229 1.00 95.69 290 ILE A C 1
ATOM 2317 O O . ILE A 1 290 ? -3.366 0.338 -1.225 1.00 95.69 290 ILE A O 1
ATOM 2321 N N . PHE A 1 291 ? -1.581 -0.561 -0.221 1.00 95.56 291 PHE A N 1
ATOM 2322 C CA . PHE A 1 291 ? -1.202 -1.344 -1.384 1.00 95.56 291 PHE A CA 1
ATOM 2323 C C . PHE A 1 291 ? -2.290 -2.389 -1.660 1.00 95.56 291 PHE A C 1
ATOM 2325 O O . PHE A 1 291 ? -2.921 -2.902 -0.741 1.00 95.56 291 PHE A O 1
ATOM 2332 N N . LYS A 1 292 ? -2.583 -2.673 -2.924 1.00 93.75 292 LYS A N 1
ATOM 2333 C CA . LYS A 1 292 ? -3.749 -3.503 -3.268 1.00 93.75 292 LYS A CA 1
ATOM 2334 C C . LYS A 1 292 ? -3.419 -4.918 -3.714 1.00 93.75 292 LYS A C 1
ATOM 2336 O O . LYS A 1 292 ? -4.338 -5.680 -3.986 1.00 93.75 292 LYS A O 1
ATOM 2341 N N . HIS A 1 293 ? -2.136 -5.284 -3.750 1.00 94.31 293 HIS A N 1
ATOM 2342 C CA . HIS A 1 293 ? -1.678 -6.581 -4.258 1.00 94.31 293 HIS A CA 1
ATOM 2343 C C . HIS A 1 293 ? -0.874 -7.404 -3.226 1.00 94.31 293 HIS A C 1
ATOM 2345 O O . HIS A 1 293 ? 0.278 -7.759 -3.488 1.00 94.31 293 HIS A O 1
ATOM 2351 N N . PRO A 1 294 ? -1.422 -7.739 -2.039 1.00 95.06 294 PRO A N 1
ATOM 2352 C CA . PRO A 1 294 ? -0.702 -8.527 -1.032 1.00 95.06 294 PRO A CA 1
ATOM 2353 C C . PRO A 1 294 ? -0.246 -9.914 -1.526 1.00 95.06 294 PRO A C 1
ATOM 2355 O O . PRO A 1 294 ? 0.704 -10.472 -0.975 1.00 95.06 294 PRO A O 1
ATOM 2358 N N . SER A 1 295 ? -0.866 -10.482 -2.567 1.00 92.38 295 SER A N 1
ATOM 2359 C CA . SER A 1 295 ? -0.400 -11.725 -3.202 1.00 92.38 295 SER A CA 1
ATOM 2360 C C . SER A 1 295 ? 0.987 -11.568 -3.826 1.00 92.38 295 SER A C 1
ATOM 2362 O O . SER A 1 295 ? 1.808 -12.480 -3.718 1.00 92.38 295 SER A O 1
ATOM 2364 N N . ALA A 1 296 ? 1.297 -10.395 -4.386 1.00 91.81 296 ALA A N 1
ATOM 2365 C CA . ALA A 1 296 ? 2.625 -10.087 -4.901 1.00 91.81 296 ALA A CA 1
ATOM 2366 C C . ALA A 1 296 ? 3.667 -10.082 -3.774 1.00 91.81 296 ALA A C 1
ATOM 2368 O O . ALA A 1 296 ? 4.727 -10.689 -3.910 1.00 91.81 296 ALA A O 1
ATOM 2369 N N . CYS A 1 297 ? 3.334 -9.500 -2.615 1.00 92.81 297 CYS A N 1
ATOM 2370 C CA . CYS A 1 297 ? 4.205 -9.530 -1.437 1.00 92.81 297 CYS A CA 1
ATOM 2371 C C . CYS A 1 297 ? 4.500 -10.966 -0.990 1.00 92.81 297 CYS A C 1
ATOM 2373 O O . CYS A 1 297 ? 5.641 -11.284 -0.670 1.00 92.81 297 CYS A O 1
ATOM 2375 N N . MET A 1 298 ? 3.506 -11.861 -1.029 1.00 89.69 298 MET A N 1
ATOM 2376 C CA . MET A 1 298 ? 3.716 -13.281 -0.723 1.00 89.69 298 MET A CA 1
ATOM 2377 C C . MET A 1 298 ? 4.674 -13.963 -1.707 1.00 89.69 298 MET A C 1
ATOM 2379 O O . MET A 1 298 ? 5.510 -14.769 -1.284 1.00 89.69 298 MET A O 1
ATOM 2383 N N . VAL A 1 299 ? 4.582 -13.646 -3.003 1.00 86.81 299 VAL A N 1
ATOM 2384 C CA . VAL A 1 299 ? 5.520 -14.148 -4.022 1.00 86.81 299 VAL A CA 1
ATOM 2385 C C . VAL A 1 299 ? 6.934 -13.647 -3.725 1.00 86.81 299 VAL A C 1
ATOM 2387 O O . VAL A 1 299 ? 7.864 -14.453 -3.681 1.00 86.81 299 VAL A O 1
ATOM 2390 N N . PHE A 1 300 ? 7.087 -12.356 -3.424 1.00 86.31 300 PHE A N 1
ATOM 2391 C CA . PHE A 1 300 ? 8.379 -11.752 -3.096 1.00 86.31 300 PHE A CA 1
ATOM 2392 C C . PHE A 1 300 ? 8.988 -12.285 -1.790 1.00 86.31 300 PHE A C 1
ATOM 2394 O O . PHE A 1 300 ? 10.198 -12.491 -1.728 1.00 86.31 300 PHE A O 1
ATOM 2401 N N . CYS A 1 301 ? 8.178 -12.606 -0.776 1.00 82.75 301 CYS A N 1
ATOM 2402 C CA . CYS A 1 301 ? 8.660 -13.247 0.452 1.00 82.75 301 CYS A CA 1
ATOM 2403 C C . CYS A 1 301 ? 9.123 -14.700 0.243 1.00 82.75 301 CYS A C 1
ATOM 2405 O O . CYS A 1 301 ? 9.933 -15.204 1.020 1.00 82.75 301 CYS A O 1
ATOM 2407 N N . SER A 1 302 ? 8.586 -15.399 -0.761 1.00 75.00 302 SER A N 1
ATOM 2408 C CA . SER A 1 302 ? 8.805 -16.843 -0.930 1.00 75.00 302 SER A CA 1
ATOM 2409 C C . SER A 1 302 ? 10.139 -17.194 -1.602 1.00 75.00 302 SER A C 1
ATOM 2411 O O . SER A 1 302 ? 10.614 -18.312 -1.427 1.00 75.00 302 SER A O 1
ATOM 2413 N N . GLY A 1 303 ? 10.755 -16.260 -2.335 1.00 61.62 303 GLY A N 1
ATOM 2414 C CA . GLY A 1 303 ? 11.955 -16.502 -3.155 1.00 61.62 303 GLY A CA 1
ATOM 2415 C C . GLY A 1 303 ? 13.302 -16.539 -2.416 1.00 61.62 303 GLY A C 1
ATOM 2416 O O . GLY A 1 303 ? 14.336 -16.538 -3.065 1.00 61.62 303 GLY A O 1
ATOM 2417 N N . SER A 1 304 ? 13.331 -16.531 -1.078 1.00 53.56 304 SER A N 1
ATOM 2418 C CA . SER A 1 304 ? 14.577 -16.420 -0.281 1.00 53.56 304 SER A CA 1
ATOM 2419 C C . SER A 1 304 ? 14.959 -17.708 0.472 1.00 53.56 304 SER A C 1
ATOM 2421 O O . SER A 1 304 ? 15.891 -17.749 1.274 1.00 53.56 304 SER A O 1
ATOM 2423 N N . VAL A 1 305 ? 14.240 -18.814 0.252 1.00 49.78 305 VAL A N 1
ATOM 2424 C CA . VAL A 1 305 ? 14.362 -19.995 1.133 1.00 49.78 305 VAL A CA 1
ATOM 2425 C C . VAL A 1 305 ? 15.600 -20.867 0.836 1.00 49.78 305 VAL A C 1
ATOM 2427 O O . VAL A 1 305 ? 15.994 -21.661 1.690 1.00 49.78 305 VAL A O 1
ATOM 2430 N N . ASN A 1 306 ? 16.294 -20.687 -0.293 1.00 47.47 306 ASN A N 1
ATOM 2431 C CA . ASN A 1 306 ? 17.460 -21.504 -0.647 1.00 47.47 306 ASN A CA 1
ATOM 2432 C C . ASN A 1 306 ? 18.794 -20.779 -0.399 1.00 47.47 306 ASN A C 1
ATOM 2434 O O . ASN A 1 306 ? 19.458 -20.327 -1.322 1.00 47.47 306 ASN A O 1
ATOM 2438 N N . ARG A 1 307 ? 19.237 -20.758 0.867 1.00 47.12 307 ARG A N 1
ATOM 2439 C CA . ARG A 1 307 ? 20.538 -20.200 1.310 1.00 47.12 307 ARG A CA 1
ATOM 2440 C C . ARG A 1 307 ? 21.781 -20.797 0.627 1.00 47.12 307 ARG A C 1
ATOM 2442 O O . ARG A 1 307 ? 22.869 -20.260 0.792 1.00 47.12 307 ARG A O 1
ATOM 2449 N N . THR A 1 308 ? 21.649 -21.918 -0.079 1.00 51.12 308 THR A N 1
ATOM 2450 C CA . THR A 1 308 ? 22.766 -22.621 -0.729 1.00 51.12 308 THR A CA 1
ATOM 2451 C C . THR A 1 308 ? 22.910 -22.303 -2.216 1.00 51.12 308 THR A C 1
ATOM 2453 O O . THR A 1 308 ? 23.918 -22.685 -2.804 1.00 51.12 308 THR A O 1
ATOM 2456 N N . ALA A 1 309 ? 21.941 -21.616 -2.832 1.00 50.59 309 ALA A N 1
ATOM 2457 C CA . ALA A 1 309 ? 22.035 -21.166 -4.216 1.00 50.59 309 ALA A CA 1
ATOM 2458 C C . ALA A 1 309 ? 22.357 -19.667 -4.240 1.00 50.59 309 ALA A C 1
ATOM 2460 O O . ALA A 1 309 ? 21.695 -18.858 -3.604 1.00 50.59 309 ALA A O 1
ATOM 2461 N N . GLN A 1 310 ? 23.390 -19.307 -4.991 1.00 53.69 310 GLN A N 1
ATOM 2462 C CA . GLN A 1 310 ? 23.959 -17.964 -5.144 1.00 53.69 310 GLN A CA 1
ATOM 2463 C C . GLN A 1 310 ? 23.017 -16.938 -5.819 1.00 53.69 310 GLN A C 1
ATOM 2465 O O . GLN A 1 310 ? 23.463 -15.872 -6.225 1.00 53.69 310 GLN A O 1
ATOM 2470 N N . LYS A 1 311 ? 21.724 -17.241 -5.978 1.00 57.84 311 LYS A N 1
ATOM 2471 C CA . LYS A 1 311 ? 20.742 -16.343 -6.590 1.00 57.84 311 LYS A CA 1
ATOM 2472 C C . LYS A 1 311 ? 19.817 -15.795 -5.510 1.00 57.84 311 LYS A C 1
ATOM 2474 O O . LYS A 1 311 ? 19.072 -16.534 -4.873 1.00 57.84 311 LYS A O 1
ATOM 2479 N N . ARG A 1 312 ? 19.901 -14.486 -5.269 1.00 66.31 312 ARG A N 1
ATOM 2480 C CA . ARG A 1 312 ? 18.922 -13.768 -4.451 1.00 66.31 312 ARG A CA 1
ATOM 2481 C C . ARG A 1 312 ? 17.671 -13.504 -5.291 1.00 66.31 312 ARG A C 1
ATOM 2483 O O . ARG A 1 312 ? 17.763 -13.191 -6.475 1.00 66.31 312 ARG A O 1
ATOM 2490 N N . GLY A 1 313 ? 16.494 -13.621 -4.677 1.00 70.44 313 GLY A N 1
ATOM 2491 C CA . GLY A 1 313 ? 15.237 -13.288 -5.345 1.00 70.44 313 GLY A CA 1
ATOM 2492 C C . GLY A 1 313 ? 15.163 -11.803 -5.727 1.00 70.44 313 GLY A C 1
ATOM 2493 O O . GLY A 1 313 ? 15.749 -10.958 -5.052 1.00 70.44 313 GLY A O 1
ATOM 2494 N N . LEU A 1 314 ? 14.378 -11.484 -6.766 1.00 75.56 314 LEU A N 1
ATOM 2495 C CA . LEU A 1 314 ? 14.184 -10.132 -7.327 1.00 75.56 314 LEU A CA 1
ATOM 2496 C C . LEU A 1 314 ? 14.087 -9.022 -6.263 1.00 75.56 314 LEU A C 1
ATOM 2498 O O . LEU A 1 314 ? 14.766 -8.004 -6.352 1.00 75.56 314 LEU A O 1
ATOM 2502 N N . ALA A 1 315 ? 13.249 -9.231 -5.246 1.00 73.38 315 ALA A N 1
ATOM 2503 C CA . ALA A 1 315 ? 13.048 -8.295 -4.146 1.00 73.38 315 ALA A CA 1
ATOM 2504 C C . ALA A 1 315 ? 14.332 -8.023 -3.349 1.00 73.38 315 ALA A C 1
ATOM 2506 O O . ALA A 1 315 ? 14.674 -6.872 -3.105 1.00 73.38 315 ALA A O 1
ATOM 2507 N N . ALA A 1 316 ? 15.053 -9.072 -2.955 1.00 73.56 316 ALA A N 1
ATOM 2508 C CA . ALA A 1 316 ? 16.277 -8.934 -2.174 1.00 73.56 316 ALA A CA 1
ATOM 2509 C C . ALA A 1 316 ? 17.367 -8.202 -2.974 1.00 73.56 316 ALA A C 1
ATOM 2511 O O . ALA A 1 316 ? 18.031 -7.314 -2.438 1.00 73.56 316 ALA A O 1
ATOM 2512 N N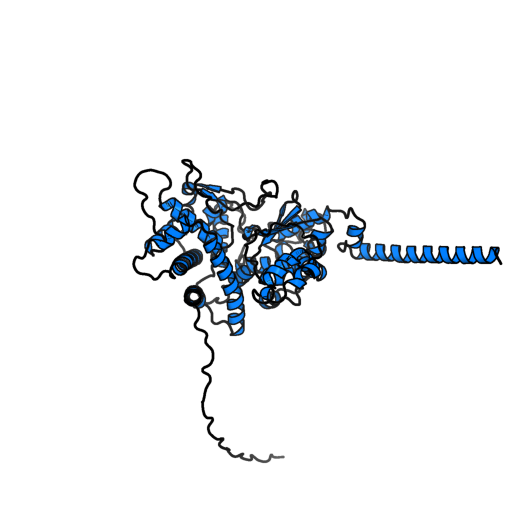 . THR A 1 317 ? 17.500 -8.512 -4.267 1.00 76.31 317 THR A N 1
ATOM 2513 C CA . THR A 1 317 ? 18.484 -7.868 -5.146 1.00 76.31 317 THR A CA 1
ATOM 2514 C C . THR A 1 317 ? 18.160 -6.388 -5.352 1.00 76.31 317 THR A C 1
ATOM 2516 O O . THR A 1 317 ? 19.012 -5.540 -5.081 1.00 76.31 317 THR A O 1
ATOM 2519 N N . LEU A 1 318 ? 16.915 -6.050 -5.709 1.00 76.94 318 LEU A N 1
ATOM 2520 C CA . LEU A 1 318 ? 16.468 -4.660 -5.874 1.00 76.94 318 LEU A CA 1
ATOM 2521 C C . LEU A 1 318 ? 16.707 -3.811 -4.625 1.00 76.94 318 LEU A C 1
ATOM 2523 O O . LEU A 1 318 ? 17.236 -2.706 -4.729 1.00 76.94 318 LEU A O 1
ATOM 2527 N N . PHE A 1 319 ? 16.360 -4.340 -3.450 1.00 78.75 319 PHE A N 1
ATOM 2528 C CA . PHE A 1 319 ? 16.583 -3.655 -2.180 1.00 78.75 319 PHE A CA 1
ATOM 2529 C C . PHE A 1 319 ? 18.077 -3.443 -1.934 1.00 78.75 319 PHE A C 1
ATOM 2531 O O . PHE A 1 319 ? 18.498 -2.319 -1.670 1.00 78.75 319 PHE A O 1
ATOM 2538 N N . SER A 1 320 ? 18.897 -4.484 -2.106 1.00 77.00 320 SER A N 1
ATOM 2539 C CA . SER A 1 320 ? 20.344 -4.373 -1.901 1.00 77.00 320 SER A CA 1
ATOM 2540 C C . SER A 1 320 ? 20.994 -3.327 -2.814 1.00 77.00 320 SER A C 1
ATOM 2542 O O . SER A 1 320 ? 21.848 -2.568 -2.361 1.00 77.00 320 SER A O 1
ATOM 2544 N N . HIS A 1 321 ? 20.564 -3.228 -4.076 1.00 77.25 321 HIS A N 1
ATOM 2545 C CA . HIS A 1 321 ? 21.067 -2.219 -5.006 1.00 77.25 321 HIS A CA 1
ATOM 2546 C C . HIS A 1 321 ? 20.581 -0.812 -4.657 1.00 77.25 321 HIS A C 1
ATOM 2548 O O . HIS A 1 321 ? 21.361 0.137 -4.744 1.00 77.25 321 HIS A O 1
ATOM 2554 N N . TYR A 1 322 ? 19.316 -0.671 -4.254 1.00 79.69 322 TYR A N 1
ATOM 2555 C CA . TYR A 1 322 ? 18.764 0.616 -3.847 1.00 79.69 322 TYR A CA 1
ATOM 2556 C C . TYR A 1 322 ? 19.518 1.185 -2.638 1.00 79.69 322 TYR A C 1
ATOM 2558 O O . TYR A 1 322 ? 19.978 2.327 -2.694 1.00 79.69 322 TYR A O 1
ATOM 2566 N N . PHE A 1 323 ? 19.727 0.373 -1.597 1.00 75.88 323 PHE A N 1
ATOM 2567 C CA . PHE A 1 323 ? 20.419 0.793 -0.376 1.00 75.88 323 PHE A CA 1
ATOM 2568 C C . PHE A 1 323 ? 21.921 1.012 -0.566 1.00 75.88 323 PHE A C 1
ATOM 2570 O O . PHE A 1 323 ? 22.414 2.047 -0.141 1.00 75.88 323 PHE A O 1
ATOM 2577 N N . ARG A 1 324 ? 22.636 0.134 -1.286 1.00 74.00 324 ARG A N 1
ATOM 2578 C CA . ARG A 1 324 ? 24.080 0.323 -1.549 1.00 74.00 324 ARG A CA 1
ATOM 2579 C C . ARG A 1 324 ? 24.398 1.647 -2.228 1.00 74.00 324 ARG A C 1
ATOM 2581 O O . ARG A 1 324 ? 25.416 2.251 -1.943 1.00 74.00 324 ARG A O 1
ATOM 2588 N N . SER A 1 325 ? 23.517 2.114 -3.111 1.00 65.31 325 SER A N 1
ATOM 2589 C CA . SER A 1 325 ? 23.714 3.404 -3.777 1.00 65.31 325 SER A CA 1
ATOM 2590 C C . SER A 1 325 ? 23.579 4.611 -2.841 1.00 65.31 325 SER A C 1
ATOM 2592 O O . SER A 1 325 ? 23.721 5.739 -3.299 1.00 65.31 325 SER A O 1
ATOM 2594 N N . HIS A 1 326 ? 23.139 4.427 -1.590 1.00 61.03 326 HIS A N 1
ATOM 2595 C CA . HIS A 1 326 ? 22.948 5.499 -0.607 1.00 61.03 326 HIS A CA 1
ATOM 2596 C C . HIS A 1 326 ? 24.226 5.816 0.168 1.00 61.03 326 HIS A C 1
ATOM 2598 O O . HIS A 1 326 ? 24.436 6.976 0.503 1.00 61.03 326 HIS A O 1
ATOM 2604 N N . ASP A 1 327 ? 25.088 4.819 0.363 1.00 58.16 327 ASP A N 1
ATOM 2605 C CA . ASP A 1 327 ? 26.303 4.947 1.170 1.00 58.16 327 ASP A CA 1
ATOM 2606 C C . ASP A 1 327 ? 27.403 5.787 0.490 1.00 58.16 327 ASP A C 1
ATOM 2608 O O . ASP A 1 327 ? 28.328 6.238 1.160 1.00 58.16 327 ASP A O 1
ATOM 2612 N N . ASP A 1 328 ? 27.302 6.035 -0.822 1.00 56.81 328 ASP A N 1
ATOM 2613 C CA . ASP A 1 328 ? 28.326 6.766 -1.583 1.00 56.81 328 ASP A CA 1
ATOM 2614 C C . ASP A 1 328 ? 28.236 8.305 -1.440 1.00 56.81 328 ASP A C 1
ATOM 2616 O O . ASP A 1 328 ? 29.229 8.987 -1.696 1.00 56.81 328 ASP A O 1
ATOM 2620 N N . ASP A 1 329 ? 27.090 8.863 -1.016 1.00 56.00 329 ASP A N 1
ATOM 2621 C CA . ASP A 1 329 ? 26.846 10.323 -1.017 1.00 56.00 329 ASP A CA 1
ATOM 2622 C C . ASP A 1 329 ? 26.796 10.979 0.385 1.00 56.00 329 ASP A C 1
ATOM 2624 O O . ASP A 1 329 ? 27.007 12.187 0.493 1.00 56.00 329 ASP A O 1
ATOM 2628 N N . GLU A 1 330 ? 26.579 10.227 1.473 1.00 55.91 330 GLU A N 1
ATOM 2629 C CA . GLU A 1 330 ? 26.519 10.768 2.846 1.00 55.91 330 GLU A CA 1
ATOM 2630 C C . GLU A 1 330 ? 27.383 9.950 3.817 1.00 55.91 330 GLU A C 1
ATOM 2632 O O . GLU A 1 330 ? 26.963 8.957 4.416 1.00 55.91 330 GLU A O 1
ATOM 2637 N N . GLY A 1 331 ? 28.632 10.385 3.986 1.00 49.75 331 GLY A N 1
ATOM 2638 C CA . GLY A 1 331 ? 29.571 9.790 4.930 1.00 49.75 331 GLY A CA 1
ATOM 2639 C C . GLY 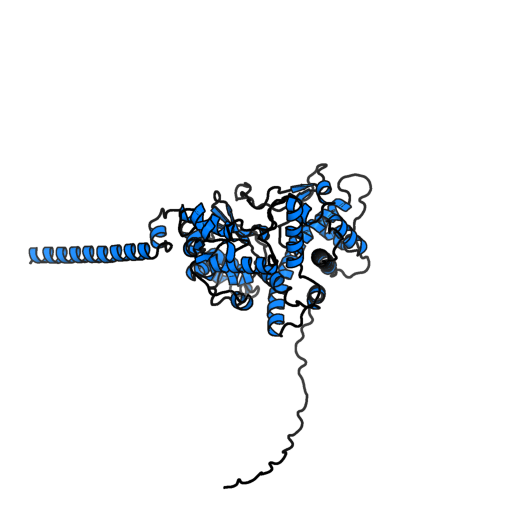A 1 331 ? 29.224 10.099 6.386 1.00 49.75 331 GLY A C 1
ATOM 2640 O O . GLY A 1 331 ? 29.836 10.997 6.948 1.00 49.75 331 GLY A O 1
ATOM 2641 N N . ASP A 1 332 ? 28.281 9.362 6.985 1.00 46.66 332 ASP A N 1
ATOM 2642 C CA . ASP A 1 332 ? 28.253 9.100 8.446 1.00 46.66 332 ASP A CA 1
ATOM 2643 C C . ASP A 1 332 ? 27.265 7.995 8.905 1.00 46.66 332 ASP A C 1
ATOM 2645 O O . ASP A 1 332 ? 27.262 7.602 10.071 1.00 46.66 332 ASP A O 1
ATOM 2649 N N . TYR A 1 333 ? 26.424 7.428 8.029 1.00 50.53 333 TYR A N 1
ATOM 2650 C CA . TYR A 1 333 ? 25.398 6.447 8.447 1.00 50.53 333 TYR A CA 1
ATOM 2651 C C . TYR A 1 333 ? 25.900 4.994 8.613 1.00 50.53 333 TYR A C 1
ATOM 2653 O O . TYR A 1 333 ? 25.132 4.091 8.953 1.00 50.53 333 TYR A O 1
ATOM 2661 N N . SER A 1 334 ? 27.201 4.748 8.443 1.00 45.19 334 SER A N 1
ATOM 2662 C CA . SER A 1 334 ? 27.791 3.405 8.310 1.00 45.19 334 SER A CA 1
ATOM 2663 C C . SER A 1 334 ? 27.880 2.560 9.595 1.00 45.19 334 SER A C 1
ATOM 2665 O O . SER A 1 334 ? 28.472 1.485 9.555 1.00 45.19 334 SER A O 1
ATOM 2667 N N . SER A 1 335 ? 27.341 2.993 10.742 1.00 45.41 335 SER A N 1
ATOM 2668 C CA . SER A 1 335 ? 27.587 2.313 12.032 1.00 45.41 335 SER A CA 1
ATOM 2669 C C . SER A 1 335 ? 26.403 1.551 12.649 1.00 45.41 335 SER A C 1
ATOM 2671 O O . SER A 1 335 ? 26.597 0.880 13.662 1.00 45.41 335 SER A O 1
ATOM 2673 N N . LEU A 1 336 ? 25.196 1.591 12.062 1.00 46.28 336 LEU A N 1
ATOM 2674 C CA . LEU A 1 336 ? 24.008 0.923 12.639 1.00 46.28 336 LEU A CA 1
ATOM 2675 C C . LEU A 1 336 ? 23.225 -0.001 11.690 1.00 46.28 336 LEU A C 1
ATOM 2677 O O . LEU A 1 336 ? 22.329 -0.713 12.147 1.00 46.28 336 LEU A O 1
ATOM 2681 N N . HIS A 1 337 ? 23.569 -0.057 10.402 1.00 49.12 337 HIS A N 1
ATOM 2682 C CA . HIS A 1 337 ? 22.938 -0.960 9.431 1.00 49.12 337 HIS A CA 1
ATOM 2683 C C . HIS A 1 337 ? 23.866 -2.101 9.011 1.00 49.12 337 HIS A C 1
ATOM 2685 O O . HIS A 1 337 ? 24.107 -2.346 7.834 1.00 49.12 337 HIS A O 1
ATOM 2691 N N . ASP A 1 338 ? 24.362 -2.827 10.009 1.00 46.50 338 ASP A N 1
ATOM 2692 C CA . ASP A 1 338 ? 25.100 -4.068 9.806 1.00 46.50 338 ASP A CA 1
ATOM 2693 C C . ASP A 1 338 ? 24.096 -5.247 9.715 1.00 46.50 338 ASP A C 1
ATOM 2695 O O . ASP A 1 338 ? 23.278 -5.486 10.606 1.00 46.50 338 ASP A O 1
ATOM 2699 N N . GLU A 1 339 ? 24.120 -5.943 8.576 1.00 49.38 339 GLU A N 1
ATOM 2700 C CA . GLU A 1 339 ? 23.598 -7.300 8.311 1.00 49.38 339 GLU A CA 1
ATOM 2701 C C . GLU A 1 339 ? 22.115 -7.639 7.986 1.00 49.38 339 GLU A C 1
ATOM 2703 O O . GLU A 1 339 ? 21.898 -8.795 7.617 1.00 49.38 339 GLU A O 1
ATOM 2708 N N . SER A 1 340 ? 21.070 -6.786 8.019 1.00 54.00 340 SER A N 1
ATOM 2709 C CA . SER A 1 340 ? 19.691 -7.369 7.911 1.00 54.00 340 SER A CA 1
ATOM 2710 C C . SER A 1 340 ? 18.571 -6.670 7.129 1.00 54.00 340 SER A C 1
ATOM 2712 O O . SER A 1 340 ? 17.434 -7.160 7.166 1.00 54.00 340 SER A O 1
ATOM 2714 N N . ILE A 1 341 ? 18.840 -5.613 6.353 1.00 64.75 341 ILE A N 1
ATOM 2715 C CA . ILE A 1 341 ? 17.820 -5.061 5.441 1.00 64.75 341 ILE A CA 1
ATOM 2716 C C . ILE A 1 341 ? 17.650 -6.000 4.233 1.00 64.75 341 ILE A C 1
ATOM 2718 O O . ILE A 1 341 ? 18.274 -5.848 3.186 1.00 64.75 341 ILE A O 1
ATOM 2722 N N . ASP A 1 342 ? 16.808 -7.017 4.409 1.00 78.00 342 ASP A N 1
ATOM 2723 C CA . ASP A 1 342 ? 16.379 -7.950 3.367 1.00 78.00 342 ASP A CA 1
ATOM 2724 C C . ASP A 1 342 ? 15.025 -7.495 2.797 1.00 78.00 342 ASP A C 1
ATOM 2726 O O . ASP A 1 342 ? 14.092 -7.184 3.545 1.00 78.00 342 ASP A O 1
ATOM 2730 N N . GLY A 1 343 ? 14.880 -7.509 1.469 1.00 83.12 343 GLY A N 1
ATOM 2731 C CA . GLY A 1 343 ? 13.604 -7.244 0.798 1.00 83.12 343 GLY A CA 1
ATOM 2732 C C . GLY A 1 343 ? 12.485 -8.185 1.268 1.00 83.12 343 GLY A C 1
ATOM 2733 O O . GLY A 1 343 ? 11.316 -7.803 1.301 1.00 83.12 343 GLY A O 1
ATOM 2734 N N . VAL A 1 344 ? 12.817 -9.397 1.727 1.00 85.62 344 VAL A N 1
ATOM 2735 C CA . VAL A 1 344 ? 11.834 -10.300 2.354 1.00 85.62 344 VAL A CA 1
ATOM 2736 C C . VAL A 1 344 ? 11.261 -9.710 3.638 1.00 85.62 344 VAL A C 1
ATOM 2738 O O . VAL A 1 344 ? 10.051 -9.797 3.858 1.00 85.62 344 VAL A O 1
ATOM 2741 N N . SER A 1 345 ? 12.111 -9.117 4.481 1.00 88.38 345 SER A N 1
ATOM 2742 C CA . SER A 1 345 ? 11.691 -8.460 5.721 1.00 88.38 345 SER A CA 1
ATOM 2743 C C . SER A 1 345 ? 10.759 -7.294 5.416 1.00 88.38 345 SER A C 1
ATOM 2745 O O . SER A 1 345 ? 9.732 -7.169 6.078 1.00 88.38 345 SER A O 1
ATOM 2747 N N . PHE A 1 346 ? 11.045 -6.530 4.356 1.00 91.69 346 PHE A N 1
ATOM 2748 C CA . PHE A 1 346 ? 10.175 -5.455 3.881 1.00 91.69 346 PHE A CA 1
ATOM 2749 C C . PHE A 1 346 ? 8.776 -5.949 3.514 1.00 91.69 346 PHE A C 1
ATOM 2751 O O . PHE A 1 346 ? 7.783 -5.477 4.065 1.00 91.69 346 PHE A O 1
ATOM 2758 N N . PHE A 1 347 ? 8.665 -6.934 2.618 1.00 92.69 347 PHE A N 1
ATOM 2759 C CA . PHE A 1 347 ? 7.353 -7.425 2.186 1.00 92.69 347 PHE A CA 1
ATOM 2760 C C . PHE A 1 347 ? 6.607 -8.162 3.301 1.00 92.69 347 PHE A C 1
ATOM 2762 O O . PHE A 1 347 ? 5.377 -8.114 3.367 1.00 92.69 347 PHE A O 1
ATOM 2769 N N . ARG A 1 348 ? 7.336 -8.800 4.223 1.00 93.56 348 ARG A N 1
ATOM 2770 C CA . ARG A 1 348 ? 6.747 -9.389 5.426 1.00 93.56 348 ARG A CA 1
ATOM 2771 C C . ARG A 1 348 ? 6.162 -8.309 6.323 1.00 93.56 348 ARG A C 1
ATOM 2773 O O . ARG A 1 348 ? 5.034 -8.465 6.781 1.00 93.56 348 ARG A O 1
ATOM 2780 N N . GLU A 1 349 ? 6.900 -7.233 6.558 1.00 95.06 349 GLU A N 1
ATOM 2781 C CA . GLU A 1 349 ? 6.422 -6.086 7.320 1.00 95.06 349 GLU A CA 1
ATOM 2782 C C . GLU A 1 349 ? 5.204 -5.444 6.653 1.00 95.06 349 GLU A C 1
ATOM 2784 O O . GLU A 1 349 ? 4.186 -5.258 7.317 1.00 95.06 349 GLU A O 1
ATOM 2789 N N . LEU A 1 350 ? 5.253 -5.232 5.334 1.00 96.31 350 LEU A N 1
ATOM 2790 C CA . LEU A 1 350 ? 4.133 -4.734 4.535 1.00 96.31 350 LEU A CA 1
ATOM 2791 C C . LEU A 1 350 ? 2.873 -5.586 4.734 1.00 96.31 350 LEU A C 1
ATOM 2793 O O . LEU A 1 350 ? 1.771 -5.066 4.795 1.00 96.31 350 LEU A O 1
ATOM 2797 N N . LEU A 1 351 ? 2.995 -6.906 4.871 1.00 96.69 351 LEU A N 1
ATOM 2798 C CA . LEU A 1 351 ? 1.847 -7.772 5.160 1.00 96.69 351 LEU A CA 1
ATOM 2799 C C . LEU A 1 351 ? 1.383 -7.678 6.625 1.00 96.69 351 LEU A C 1
ATOM 2801 O O . LEU A 1 351 ? 0.194 -7.844 6.923 1.00 96.69 351 LEU A O 1
ATOM 2805 N N . LEU A 1 352 ? 2.300 -7.402 7.556 1.00 97.12 352 LEU A N 1
ATOM 2806 C CA . LEU A 1 352 ? 1.988 -7.194 8.970 1.00 97.12 352 LEU A CA 1
ATOM 2807 C C . LEU A 1 352 ? 1.251 -5.875 9.223 1.00 97.12 352 LEU A C 1
ATOM 2809 O O . LEU A 1 352 ? 0.436 -5.837 10.145 1.00 97.12 352 LEU A O 1
ATOM 2813 N N . THR A 1 353 ? 1.446 -4.834 8.413 1.00 97.81 353 THR A N 1
ATOM 2814 C CA . THR A 1 353 ? 0.688 -3.577 8.549 1.00 97.81 353 THR A CA 1
ATOM 2815 C C . THR A 1 353 ? -0.816 -3.797 8.331 1.00 97.81 353 THR A C 1
ATOM 2817 O O . THR A 1 353 ? -1.615 -3.308 9.130 1.00 97.81 353 THR A O 1
ATOM 2820 N N . TYR A 1 354 ? -1.237 -4.627 7.360 1.00 97.88 354 TYR A N 1
ATOM 2821 C CA . TYR A 1 354 ? -2.658 -4.992 7.200 1.00 97.88 354 TYR A CA 1
ATOM 2822 C C . TYR A 1 354 ? -3.203 -5.669 8.446 1.00 97.88 354 TYR A C 1
ATOM 2824 O O . TYR A 1 354 ? -4.357 -5.475 8.819 1.00 97.88 354 TYR A O 1
ATOM 2832 N N . ARG A 1 355 ? -2.373 -6.473 9.116 1.00 96.94 355 ARG A N 1
ATOM 2833 C CA . ARG A 1 355 ? -2.783 -7.136 10.348 1.00 96.94 355 ARG A CA 1
ATOM 2834 C C . ARG A 1 355 ? -3.065 -6.117 11.437 1.00 96.94 355 ARG A C 1
ATOM 2836 O O . ARG A 1 355 ? -4.071 -6.242 12.126 1.00 96.94 355 ARG A O 1
ATOM 2843 N N . VAL A 1 356 ? -2.171 -5.149 11.590 1.00 97.31 356 VAL A N 1
ATOM 2844 C CA . VAL A 1 356 ? -2.283 -4.091 12.593 1.00 97.31 356 VAL A CA 1
ATOM 2845 C C . VAL A 1 356 ? -3.500 -3.205 12.318 1.00 97.31 356 VAL A C 1
ATOM 2847 O O . VAL A 1 356 ? -4.274 -2.926 13.229 1.00 97.31 356 VAL A O 1
ATOM 2850 N N . ILE A 1 357 ? -3.724 -2.832 11.058 1.00 97.81 357 ILE A N 1
ATOM 2851 C CA . ILE A 1 357 ? -4.815 -1.932 10.675 1.00 97.81 357 ILE A CA 1
ATOM 2852 C C . ILE A 1 357 ? -6.161 -2.666 10.653 1.00 97.81 357 ILE A C 1
ATOM 2854 O O . ILE A 1 357 ? -7.138 -2.192 11.223 1.00 97.81 357 ILE A O 1
ATOM 2858 N N . PHE A 1 358 ? -6.249 -3.842 10.036 1.00 97.38 358 PHE A N 1
ATOM 2859 C CA . PHE A 1 358 ? -7.529 -4.509 9.775 1.00 97.38 358 PHE A CA 1
ATOM 2860 C C . PHE A 1 358 ? -7.737 -5.794 10.578 1.00 97.38 358 PHE A C 1
ATOM 2862 O O . PHE A 1 358 ? -8.841 -6.053 11.059 1.00 97.38 358 PHE A O 1
ATOM 2869 N N . GLY A 1 359 ? -6.693 -6.616 10.702 1.00 94.94 359 GLY A N 1
ATOM 2870 C CA . GLY A 1 359 ? -6.817 -8.003 11.156 1.00 94.94 359 GLY A CA 1
ATOM 2871 C C . GLY A 1 359 ? -6.872 -8.202 12.675 1.00 94.94 359 GLY A C 1
ATOM 2872 O O . GLY A 1 359 ? -7.414 -9.209 13.137 1.00 94.94 359 GLY A O 1
ATOM 2873 N N . GLN A 1 360 ? -6.303 -7.295 13.470 1.00 95.62 360 GLN A N 1
ATOM 2874 C CA . GLN A 1 360 ? -6.220 -7.435 14.930 1.00 95.62 360 GLN A CA 1
ATOM 2875 C C . GLN A 1 360 ? -7.547 -7.167 15.627 1.00 95.62 360 GLN A C 1
ATOM 2877 O O . GLN A 1 360 ? -7.943 -7.927 16.514 1.00 95.62 360 GLN A O 1
ATOM 2882 N N . ASP A 1 361 ? -8.267 -6.145 15.175 1.00 94.88 361 ASP A N 1
ATOM 2883 C CA . ASP A 1 361 ? -9.594 -5.820 15.674 1.00 94.88 361 ASP A CA 1
ATOM 2884 C C . ASP A 1 361 ? -10.677 -6.452 14.785 1.00 94.88 361 ASP A C 1
ATOM 2886 O O . ASP A 1 361 ? -10.876 -6.089 13.627 1.00 94.88 361 ASP A O 1
ATOM 2890 N N . GLY A 1 362 ? -11.445 -7.390 15.344 1.00 94.94 362 GLY A N 1
ATOM 2891 C CA . GLY A 1 362 ? -12.538 -8.039 14.614 1.00 94.94 362 GLY A CA 1
ATOM 2892 C C . GLY A 1 362 ? -13.626 -7.062 14.145 1.00 94.94 362 GLY A C 1
ATOM 2893 O O . GLY A 1 362 ? -14.308 -7.334 13.151 1.00 94.94 362 GLY A O 1
ATOM 2894 N N . ALA A 1 363 ? -13.793 -5.920 14.826 1.00 94.81 363 ALA A N 1
ATOM 2895 C CA . ALA A 1 363 ? -14.735 -4.889 14.404 1.00 94.81 363 ALA A CA 1
ATOM 2896 C C . ALA A 1 363 ? -14.234 -4.131 13.167 1.00 94.81 363 ALA A C 1
ATOM 2898 O O . ALA A 1 363 ? -15.043 -3.832 12.291 1.00 94.81 363 ALA A O 1
ATOM 2899 N N . SER A 1 364 ? -12.926 -3.903 13.059 1.00 95.88 364 SER A N 1
ATOM 2900 C CA . SER A 1 364 ? -12.253 -3.341 11.886 1.00 95.88 364 SER A CA 1
ATOM 2901 C C . SER A 1 364 ? -12.448 -4.227 10.651 1.00 95.88 364 SER A C 1
ATOM 2903 O O . SER A 1 364 ? -12.983 -3.757 9.649 1.00 95.88 364 SER A O 1
ATOM 2905 N N . ALA A 1 365 ? -12.186 -5.533 10.752 1.00 94.94 365 ALA A N 1
ATOM 2906 C CA . ALA A 1 365 ? -12.449 -6.488 9.668 1.00 94.94 365 ALA A CA 1
ATOM 2907 C C . ALA A 1 365 ? -13.941 -6.563 9.264 1.00 94.94 365 ALA A C 1
ATOM 2909 O O . ALA A 1 365 ? -14.293 -6.711 8.090 1.00 94.94 365 ALA A O 1
ATOM 2910 N N . LYS A 1 366 ? -14.868 -6.472 10.231 1.00 95.00 366 LYS A N 1
ATOM 2911 C CA . LYS A 1 366 ? -16.317 -6.431 9.947 1.00 95.00 366 LYS A CA 1
ATOM 2912 C C . LYS A 1 366 ? -16.723 -5.124 9.262 1.00 95.00 366 LYS A C 1
ATOM 2914 O O . LYS A 1 366 ? -17.521 -5.162 8.326 1.00 95.00 366 LYS A O 1
ATOM 2919 N N . LEU A 1 367 ? -16.193 -3.996 9.729 1.00 94.69 367 LEU A N 1
ATOM 2920 C CA . LEU A 1 367 ? -16.454 -2.687 9.148 1.00 94.69 367 LEU A CA 1
ATOM 2921 C C . LEU A 1 367 ? -15.948 -2.635 7.709 1.00 94.69 367 LEU A C 1
ATOM 2923 O O . LEU A 1 367 ? -16.708 -2.248 6.830 1.00 94.69 367 LEU A O 1
ATOM 2927 N N . PHE A 1 368 ? -14.731 -3.126 7.463 1.00 94.50 368 PHE A N 1
ATOM 2928 C CA . PHE A 1 368 ? -14.140 -3.189 6.129 1.00 94.50 368 PHE A CA 1
ATOM 2929 C C . PHE A 1 368 ? -15.046 -3.928 5.146 1.00 94.50 368 PHE A C 1
ATOM 2931 O O . PHE A 1 368 ? -15.398 -3.379 4.107 1.00 94.50 368 PHE A O 1
ATOM 2938 N N . ARG A 1 369 ? -15.511 -5.128 5.518 1.00 91.62 369 ARG A N 1
ATOM 2939 C CA . ARG A 1 369 ? -16.445 -5.912 4.694 1.00 91.62 369 ARG A CA 1
ATOM 2940 C C . ARG A 1 369 ? -17.774 -5.208 4.441 1.00 91.62 369 ARG A C 1
ATOM 2942 O O . ARG A 1 369 ? -18.369 -5.417 3.397 1.00 91.62 369 ARG A O 1
ATOM 2949 N N . THR A 1 370 ? -18.247 -4.417 5.401 1.00 91.25 370 THR A N 1
ATOM 2950 C CA . THR A 1 370 ? -19.517 -3.692 5.266 1.00 91.25 370 THR A CA 1
ATOM 2951 C C . THR A 1 370 ? -19.370 -2.483 4.342 1.00 91.25 370 THR A C 1
ATOM 2953 O O . THR A 1 370 ? -20.273 -2.199 3.570 1.00 91.25 370 THR A O 1
ATOM 2956 N N . GLU A 1 371 ? -18.252 -1.757 4.425 1.00 88.25 371 GLU A N 1
ATOM 2957 C CA . GLU A 1 371 ? -18.009 -0.568 3.594 1.00 88.25 371 GLU A CA 1
ATOM 2958 C C . GLU A 1 371 ? -17.546 -0.920 2.175 1.00 88.25 371 GLU A C 1
ATOM 2960 O O . GLU A 1 371 ? -17.776 -0.146 1.254 1.00 88.25 371 GLU A O 1
ATOM 2965 N N . HIS A 1 372 ? -16.945 -2.095 1.990 1.00 86.31 372 HIS A N 1
ATOM 2966 C CA . HIS A 1 372 ? -16.449 -2.578 0.701 1.00 86.31 372 HIS A CA 1
ATOM 2967 C C . HIS A 1 372 ? -17.240 -3.794 0.207 1.00 86.31 372 HIS A C 1
ATOM 2969 O O . HIS A 1 372 ? -16.687 -4.708 -0.408 1.00 86.31 372 HIS A O 1
ATOM 2975 N N . GLU A 1 373 ? -18.544 -3.819 0.486 1.00 80.50 373 GLU A N 1
ATOM 2976 C CA . GLU A 1 373 ? -19.442 -4.867 -0.003 1.00 80.50 373 GLU A CA 1
ATOM 2977 C C . GLU A 1 373 ? -19.440 -4.932 -1.537 1.00 80.50 373 GLU A C 1
ATOM 2979 O O . GLU A 1 373 ? -19.487 -6.024 -2.095 1.00 80.50 373 GLU A O 1
ATOM 2984 N N . ASP A 1 374 ? -19.248 -3.800 -2.221 1.00 73.62 374 ASP A N 1
ATOM 2985 C CA . ASP A 1 374 ? -19.103 -3.754 -3.678 1.00 73.62 374 ASP A CA 1
ATOM 2986 C C . ASP A 1 374 ? -17.864 -4.533 -4.158 1.00 73.62 374 ASP A C 1
ATOM 2988 O O . ASP A 1 374 ? -17.984 -5.354 -5.072 1.00 73.62 374 ASP A O 1
ATOM 2992 N N . LEU A 1 375 ? -16.709 -4.388 -3.484 1.00 72.31 375 LEU A N 1
ATOM 2993 C CA . LEU A 1 375 ? -15.504 -5.191 -3.765 1.00 72.31 375 LEU A CA 1
ATOM 2994 C C . LEU A 1 375 ? -15.773 -6.686 -3.565 1.00 72.31 375 LEU A C 1
ATOM 2996 O O . LEU A 1 375 ? -15.349 -7.524 -4.361 1.00 72.31 375 LEU A O 1
ATOM 3000 N N . LEU A 1 376 ? -16.494 -7.024 -2.493 1.00 69.88 376 LEU A N 1
ATOM 3001 C CA . LEU A 1 376 ? -16.875 -8.402 -2.199 1.00 69.88 376 LEU A CA 1
ATOM 3002 C C . LEU A 1 376 ? -17.853 -8.944 -3.240 1.00 69.88 376 LEU A C 1
ATOM 3004 O O . LEU A 1 376 ? -17.739 -10.103 -3.618 1.00 69.88 376 LEU A O 1
ATOM 3008 N N . SER A 1 377 ? -18.789 -8.129 -3.723 1.00 69.12 377 SER A N 1
ATOM 3009 C CA . SER A 1 377 ? -19.772 -8.527 -4.729 1.00 69.12 377 SER A CA 1
ATOM 3010 C C . SER A 1 377 ? -19.110 -8.795 -6.084 1.00 69.12 377 SER A C 1
ATOM 3012 O O . SER A 1 377 ? -19.427 -9.798 -6.725 1.00 69.12 377 SER A O 1
ATOM 3014 N N . ALA A 1 378 ? -18.115 -7.991 -6.475 1.00 62.88 378 ALA A N 1
ATOM 3015 C CA . ALA A 1 378 ? -17.310 -8.224 -7.672 1.00 62.88 378 ALA A CA 1
ATOM 3016 C C . ALA A 1 378 ? -16.536 -9.552 -7.594 1.00 62.88 378 ALA A C 1
ATOM 3018 O O . ALA A 1 378 ? -16.422 -10.263 -8.587 1.00 62.88 378 ALA A O 1
ATOM 3019 N N . PHE A 1 379 ? -16.070 -9.935 -6.401 1.00 56.81 379 PHE A N 1
ATOM 3020 C CA . PHE A 1 379 ? -15.356 -11.196 -6.189 1.00 56.81 379 PHE A CA 1
ATOM 3021 C C . PHE A 1 379 ? -16.283 -12.418 -6.034 1.00 56.81 379 PHE A C 1
ATOM 3023 O O . PHE A 1 379 ? -15.986 -13.511 -6.516 1.00 56.81 379 PHE A O 1
ATOM 3030 N N . LEU A 1 380 ? -17.420 -12.249 -5.354 1.00 56.16 380 LEU A N 1
ATOM 3031 C CA . LEU A 1 380 ? -18.381 -13.308 -5.025 1.00 56.16 380 LEU A CA 1
ATOM 3032 C C . LEU A 1 380 ? -19.463 -13.498 -6.089 1.00 56.16 380 LEU A C 1
ATOM 3034 O O . LEU A 1 380 ? -20.391 -14.273 -5.869 1.00 56.16 380 LEU A O 1
ATOM 3038 N N . THR A 1 381 ? -19.376 -12.816 -7.230 1.00 49.38 381 THR A N 1
ATOM 3039 C CA . THR A 1 381 ? -20.240 -13.073 -8.381 1.00 49.38 381 THR A CA 1
ATOM 3040 C C . THR A 1 381 ? -19.615 -14.168 -9.253 1.00 49.38 381 THR A C 1
ATOM 3042 O O . THR A 1 381 ? -18.840 -13.882 -10.161 1.00 49.38 381 THR A O 1
ATOM 3045 N N . PRO A 1 382 ? -19.965 -15.459 -9.076 1.00 47.16 382 PRO A N 1
ATOM 3046 C CA . PRO A 1 382 ? -19.752 -16.405 -10.152 1.00 47.16 382 PRO A CA 1
ATOM 3047 C C . PRO A 1 382 ? -20.601 -15.920 -11.326 1.00 47.16 382 PRO A C 1
ATOM 3049 O O . PRO A 1 382 ? -21.824 -15.790 -11.210 1.00 47.16 382 PRO A O 1
ATOM 3052 N N . HIS A 1 383 ? -19.955 -15.708 -12.471 1.00 50.00 383 HIS A N 1
ATOM 3053 C CA . HIS A 1 383 ? -20.540 -15.291 -13.753 1.00 50.00 383 HIS A CA 1
ATOM 3054 C C . HIS A 1 383 ? -21.755 -16.136 -14.217 1.00 50.00 383 HIS A C 1
ATOM 3056 O O . HIS A 1 383 ? -22.378 -15.839 -15.232 1.00 50.00 383 HIS A O 1
ATOM 3062 N N . ARG A 1 384 ? -22.107 -17.199 -13.481 1.00 43.59 384 ARG A N 1
ATOM 3063 C CA . ARG A 1 384 ? -23.185 -18.144 -13.769 1.00 43.59 384 ARG A CA 1
ATOM 3064 C C . ARG A 1 384 ? -24.479 -17.953 -12.972 1.00 43.59 384 ARG A C 1
ATOM 3066 O O . ARG A 1 384 ? -25.500 -18.378 -13.484 1.00 43.59 384 ARG A O 1
ATOM 3073 N N . ILE A 1 385 ? -24.503 -17.353 -11.775 1.00 52.09 385 ILE A N 1
ATOM 3074 C CA . ILE A 1 385 ? -25.730 -17.382 -10.934 1.00 52.09 385 ILE A CA 1
ATOM 3075 C C . ILE A 1 385 ? -26.728 -16.269 -11.301 1.00 52.09 385 ILE A C 1
ATOM 3077 O O . ILE A 1 385 ? -27.938 -16.493 -11.306 1.00 52.09 385 ILE A O 1
ATOM 3081 N N . TRP A 1 386 ? -26.246 -15.091 -11.700 1.00 49.22 386 TRP A N 1
ATOM 3082 C CA . TRP A 1 386 ? -27.114 -13.941 -11.994 1.00 49.22 386 TRP A CA 1
ATOM 3083 C C . TRP A 1 386 ? -27.937 -14.072 -13.276 1.00 49.22 386 TRP A C 1
ATOM 3085 O O . TRP A 1 386 ? -28.953 -13.395 -13.410 1.00 49.22 386 TRP A O 1
ATOM 3095 N N . HIS A 1 387 ? -27.560 -14.982 -14.178 1.00 54.19 387 HIS A N 1
ATOM 3096 C CA . HIS A 1 387 ? -28.386 -15.317 -15.338 1.00 54.19 387 HIS A CA 1
ATOM 3097 C C . HIS A 1 387 ? -29.692 -16.034 -14.958 1.00 54.19 387 HIS A C 1
ATOM 3099 O O . HIS A 1 387 ? -30.647 -15.966 -15.726 1.00 54.19 387 HIS A O 1
ATOM 3105 N N . TYR A 1 388 ? -29.766 -16.681 -13.787 1.00 53.50 388 TYR A N 1
ATOM 3106 C CA . TYR A 1 388 ? -30.916 -17.513 -13.413 1.00 53.50 388 TYR A CA 1
ATOM 3107 C C . TYR A 1 388 ? -31.887 -16.853 -12.424 1.00 53.50 388 TYR A C 1
ATOM 3109 O O . TYR A 1 388 ? -33.009 -17.333 -12.287 1.00 53.50 388 TYR A O 1
ATOM 3117 N N . LEU A 1 389 ? -31.512 -15.761 -11.743 1.00 53.91 389 LEU A N 1
ATOM 3118 C CA . LEU A 1 389 ? -32.381 -15.100 -10.750 1.00 53.91 389 LEU A CA 1
ATOM 3119 C C . LEU A 1 389 ? -32.316 -13.554 -10.814 1.00 53.91 389 LEU A C 1
ATOM 3121 O O . LEU A 1 389 ? -31.852 -12.911 -9.870 1.00 53.91 389 LEU A O 1
ATOM 3125 N N . PRO A 1 390 ? -32.811 -12.916 -11.896 1.00 53.75 390 PRO A N 1
ATOM 3126 C CA . PRO A 1 390 ? -32.743 -11.457 -12.080 1.00 53.75 390 PRO A CA 1
ATOM 3127 C C . PRO A 1 390 ? -33.545 -10.650 -11.043 1.00 53.75 390 PRO A C 1
ATOM 3129 O O . PRO A 1 390 ? -33.238 -9.490 -10.775 1.00 53.75 390 PRO A O 1
ATOM 3132 N N . TRP A 1 391 ? -34.565 -11.266 -10.441 1.00 64.19 391 TRP A N 1
ATOM 3133 C CA . TRP A 1 391 ? -35.523 -10.623 -9.536 1.00 64.19 391 TRP A CA 1
ATOM 3134 C C . TRP A 1 391 ? -35.016 -10.446 -8.093 1.00 64.19 391 TRP A C 1
ATOM 3136 O O . TRP A 1 391 ? -35.654 -9.740 -7.318 1.00 64.19 391 TRP A O 1
ATOM 3146 N N . LEU A 1 392 ? -33.865 -11.024 -7.724 1.00 54.62 392 LEU A N 1
ATOM 3147 C CA . LEU A 1 392 ? -33.265 -10.848 -6.389 1.00 54.62 392 LEU A CA 1
ATOM 3148 C C . LEU A 1 392 ? -32.424 -9.565 -6.250 1.00 54.62 392 LEU A C 1
ATOM 3150 O O . LEU A 1 392 ? -32.110 -9.158 -5.132 1.00 54.62 392 LEU A O 1
ATOM 3154 N N . ARG A 1 393 ? -32.092 -8.885 -7.358 1.00 53.25 393 ARG A N 1
ATOM 3155 C CA . ARG A 1 393 ? -31.302 -7.636 -7.353 1.00 53.25 393 ARG A CA 1
ATOM 3156 C C . ARG A 1 393 ? -31.889 -6.504 -6.485 1.00 53.25 393 ARG A C 1
ATOM 3158 O O . ARG A 1 393 ? -31.110 -5.882 -5.766 1.00 53.25 393 ARG A O 1
ATOM 3165 N N . PRO A 1 394 ? -33.209 -6.227 -6.485 1.00 55.38 394 PRO A N 1
ATOM 3166 C CA . PRO A 1 394 ? -33.765 -5.106 -5.720 1.00 55.38 394 PRO A CA 1
ATOM 3167 C C . PRO A 1 394 ? -33.834 -5.361 -4.207 1.00 55.38 394 PRO A C 1
ATOM 3169 O O . PRO A 1 394 ? -33.884 -4.413 -3.431 1.00 55.38 394 PRO A O 1
ATOM 3172 N N . LEU A 1 395 ? -33.843 -6.629 -3.779 1.00 55.91 395 LEU A N 1
ATOM 3173 C CA . LEU A 1 395 ? -34.033 -7.018 -2.375 1.00 55.91 395 LEU A CA 1
ATOM 3174 C C . LEU A 1 395 ? -32.733 -7.009 -1.555 1.00 55.91 395 LEU A C 1
ATOM 3176 O O . LEU A 1 395 ? -32.798 -6.931 -0.331 1.00 55.91 395 LEU A O 1
ATOM 3180 N N . VAL A 1 396 ? -31.566 -7.059 -2.208 1.00 53.50 396 VAL A N 1
ATOM 3181 C CA . VAL A 1 396 ? -30.252 -7.115 -1.534 1.00 53.50 396 VAL A CA 1
ATOM 3182 C C . VAL A 1 396 ? -29.533 -5.756 -1.531 1.00 53.50 396 VAL A C 1
ATOM 3184 O O . VAL A 1 396 ? -28.820 -5.446 -0.585 1.00 53.50 396 VAL A O 1
ATOM 3187 N N . LEU A 1 397 ? -29.777 -4.888 -2.519 1.00 50.03 397 LEU A N 1
ATOM 3188 C CA . LEU A 1 397 ? -29.043 -3.623 -2.712 1.00 50.03 397 LEU A CA 1
ATOM 3189 C C . LEU A 1 397 ? -29.811 -2.373 -2.231 1.00 50.03 397 LEU A C 1
ATOM 3191 O O . LEU A 1 397 ? -29.686 -1.289 -2.793 1.00 50.03 397 LEU A O 1
ATOM 3195 N N . GLY A 1 398 ? -30.606 -2.498 -1.165 1.00 39.91 398 GLY A N 1
ATOM 3196 C CA . GLY A 1 398 ? -31.422 -1.410 -0.599 1.00 39.91 398 GLY A CA 1
ATOM 3197 C C . GLY A 1 398 ? -30.651 -0.292 0.126 1.00 39.91 398 GLY A C 1
ATOM 3198 O O . GLY A 1 398 ? -31.259 0.504 0.842 1.00 39.91 398 GLY A O 1
ATOM 3199 N N . ARG A 1 399 ? -29.325 -0.212 -0.013 1.00 46.22 399 ARG A N 1
ATOM 3200 C CA . ARG A 1 399 ? -28.512 0.879 0.539 1.00 46.22 399 ARG A CA 1
ATOM 3201 C C . ARG A 1 399 ? -27.957 1.703 -0.609 1.00 46.22 399 ARG A C 1
ATOM 3203 O O . ARG A 1 399 ? -27.405 1.151 -1.552 1.00 46.22 399 ARG A O 1
ATOM 3210 N N . LYS A 1 400 ? -28.129 3.027 -0.526 1.00 41.31 400 LYS A N 1
ATOM 3211 C CA . LYS A 1 400 ? -27.551 3.975 -1.485 1.00 41.31 400 LYS A CA 1
ATOM 3212 C C . LYS A 1 400 ? -26.059 3.642 -1.632 1.00 41.31 400 LYS A C 1
ATOM 3214 O O . LYS A 1 400 ? -25.372 3.686 -0.609 1.00 41.31 400 LYS A O 1
ATOM 3219 N N . PRO A 1 401 ? -25.571 3.291 -2.834 1.00 41.59 401 PRO A N 1
ATOM 3220 C CA . PRO A 1 401 ? -24.159 3.018 -3.023 1.00 41.59 401 PRO A CA 1
ATOM 3221 C C . PRO A 1 401 ? -23.398 4.290 -2.665 1.00 41.59 401 PRO A C 1
ATOM 3223 O O . PRO A 1 401 ? -23.708 5.376 -3.166 1.00 41.59 401 PRO A O 1
ATOM 3226 N N . ILE A 1 402 ? -22.434 4.166 -1.755 1.00 44.72 402 ILE A N 1
ATOM 3227 C CA . ILE A 1 402 ? -21.407 5.187 -1.600 1.00 44.72 402 ILE A CA 1
ATOM 3228 C C . ILE A 1 402 ? -20.684 5.174 -2.943 1.00 44.72 402 ILE A C 1
ATOM 3230 O O . ILE A 1 402 ? -19.989 4.214 -3.259 1.00 44.72 402 ILE A O 1
ATOM 3234 N N . ARG A 1 403 ? -20.928 6.195 -3.772 1.00 38.59 403 ARG A N 1
ATOM 3235 C CA . ARG A 1 403 ? -20.192 6.420 -5.018 1.00 38.59 403 ARG A CA 1
ATOM 3236 C C . ARG A 1 403 ? -18.720 6.577 -4.647 1.00 38.59 403 ARG A C 1
ATOM 3238 O O . ARG A 1 403 ? -18.287 7.670 -4.317 1.00 38.59 403 ARG A O 1
ATOM 3245 N N . ARG A 1 404 ? -17.963 5.487 -4.675 1.00 46.69 404 ARG A N 1
ATOM 3246 C CA . ARG A 1 404 ? -16.512 5.530 -4.786 1.00 46.69 404 ARG A CA 1
ATOM 3247 C C . ARG A 1 404 ? -16.153 4.944 -6.128 1.00 46.69 404 ARG A C 1
ATOM 3249 O O . ARG A 1 404 ? -16.615 3.861 -6.480 1.00 46.69 404 ARG A O 1
ATOM 3256 N N . GLN A 1 405 ? -15.381 5.719 -6.876 1.00 41.16 405 GLN A N 1
ATOM 3257 C CA . GLN A 1 405 ? -14.780 5.340 -8.141 1.00 41.16 405 GLN A CA 1
ATOM 3258 C C . GLN A 1 405 ? -13.804 4.182 -7.903 1.00 41.16 405 GLN A C 1
ATOM 3260 O O . GLN A 1 405 ? -12.594 4.359 -7.905 1.00 41.16 405 GLN A O 1
ATOM 3265 N N . LEU A 1 406 ? -14.312 2.965 -7.727 1.00 45.38 406 LEU A N 1
ATOM 3266 C CA . LEU A 1 406 ? -13.616 1.864 -8.363 1.00 45.38 406 LEU A CA 1
ATOM 3267 C C . LEU A 1 406 ? -13.853 2.057 -9.851 1.00 45.38 406 LEU A C 1
ATOM 3269 O O . LEU A 1 406 ? -14.962 1.846 -10.347 1.00 45.38 406 LEU A O 1
ATOM 3273 N N . SER A 1 407 ? -12.827 2.553 -10.542 1.00 44.16 407 SER A N 1
ATOM 3274 C CA . SER A 1 407 ? -12.787 2.487 -11.995 1.00 44.16 407 SER A CA 1
ATOM 3275 C C . SER A 1 407 ? -13.155 1.050 -12.381 1.00 44.16 407 SER A C 1
ATOM 3277 O O . SER A 1 407 ? -12.672 0.076 -11.805 1.00 44.16 407 SER A O 1
ATOM 3279 N N . HIS A 1 408 ? -14.141 0.923 -13.262 1.00 38.12 408 HIS A N 1
ATOM 3280 C CA . HIS A 1 408 ? -15.018 -0.245 -13.396 1.00 38.12 408 HIS A CA 1
ATOM 3281 C C . HIS A 1 408 ? -14.336 -1.538 -13.907 1.00 38.12 408 HIS A C 1
ATOM 3283 O O . HIS A 1 408 ? -15.026 -2.456 -14.348 1.00 38.12 408 HIS A O 1
ATOM 3289 N N . SER A 1 409 ? -13.003 -1.620 -13.885 1.00 49.62 409 SER A N 1
ATOM 3290 C CA . SER A 1 409 ? -12.219 -2.687 -14.503 1.00 49.62 409 SER A CA 1
ATOM 3291 C C . SER A 1 409 ? -10.956 -3.086 -13.732 1.00 49.62 409 SER A C 1
ATOM 3293 O O . SER A 1 409 ? -10.168 -3.831 -14.301 1.00 49.62 409 SER A O 1
ATOM 3295 N N . GLU A 1 410 ? -10.720 -2.623 -12.499 1.00 67.00 410 GLU A N 1
ATOM 3296 C CA . GLU A 1 410 ? -9.472 -2.985 -11.813 1.00 67.00 410 GLU A CA 1
ATOM 3297 C C . GLU A 1 410 ? -9.571 -4.341 -11.086 1.00 67.00 410 GLU A C 1
ATOM 3299 O O . GLU A 1 410 ? -10.450 -4.544 -10.241 1.00 67.00 410 GLU A O 1
ATOM 3304 N N . VAL A 1 411 ? -8.685 -5.292 -11.414 1.00 70.25 411 VAL A N 1
ATOM 3305 C CA . VAL A 1 411 ? -8.645 -6.617 -10.775 1.00 70.25 411 VAL A CA 1
ATOM 3306 C C . VAL A 1 411 ? -8.231 -6.463 -9.316 1.00 70.25 411 VAL A C 1
ATOM 3308 O O . VAL A 1 411 ? -7.095 -6.132 -8.969 1.00 70.25 411 VAL A O 1
ATOM 3311 N N . VAL A 1 412 ? -9.179 -6.757 -8.433 1.00 79.94 412 VAL A N 1
ATOM 3312 C CA . VAL A 1 412 ? -8.960 -6.763 -6.989 1.00 79.94 412 VAL A CA 1
ATOM 3313 C C . VAL A 1 412 ? -8.245 -8.054 -6.604 1.00 79.94 412 VAL A C 1
ATOM 3315 O O . VAL A 1 412 ? -8.741 -9.151 -6.871 1.00 79.94 412 VAL A O 1
ATOM 3318 N N . ASP A 1 413 ? -7.097 -7.934 -5.938 1.00 87.44 413 ASP A N 1
ATOM 3319 C CA . ASP A 1 413 ? -6.381 -9.088 -5.400 1.00 87.44 413 ASP A CA 1
ATOM 3320 C C . ASP A 1 413 ? -7.272 -9.827 -4.379 1.00 87.44 413 ASP A C 1
ATOM 3322 O O . ASP A 1 413 ? -7.664 -9.244 -3.363 1.00 87.44 413 ASP A O 1
ATOM 3326 N N . PRO A 1 414 ? -7.586 -11.118 -4.577 1.00 87.50 414 PRO A N 1
ATOM 3327 C CA . PRO A 1 414 ? -8.420 -11.862 -3.637 1.00 87.50 414 PRO A CA 1
ATOM 3328 C C . PRO A 1 414 ? -7.829 -11.929 -2.226 1.00 87.50 414 PRO A C 1
ATOM 3330 O O . PRO A 1 414 ? -8.567 -12.017 -1.242 1.00 87.50 414 PRO A O 1
ATOM 3333 N N . LEU A 1 415 ? -6.497 -11.900 -2.114 1.00 91.44 415 LEU A N 1
ATOM 3334 C CA . LEU A 1 415 ? -5.809 -11.907 -0.832 1.00 91.44 415 LEU A CA 1
ATOM 3335 C C . LEU A 1 415 ? -6.012 -10.590 -0.078 1.00 91.44 415 LEU A C 1
ATOM 3337 O O . LEU A 1 415 ? -5.996 -10.610 1.149 1.00 91.44 415 LEU A O 1
ATOM 3341 N N . LEU A 1 416 ? -6.289 -9.479 -0.774 1.00 93.06 416 LEU A N 1
ATOM 3342 C CA . LEU A 1 416 ? -6.627 -8.191 -0.159 1.00 93.06 416 LEU A CA 1
ATOM 3343 C C . LEU A 1 416 ? -7.883 -8.302 0.707 1.00 93.06 416 LEU A C 1
ATOM 3345 O O . LEU A 1 416 ? -7.904 -7.859 1.853 1.00 93.06 416 LEU A O 1
ATOM 3349 N N . LEU A 1 417 ? -8.917 -8.959 0.184 1.00 91.00 417 LEU A N 1
ATOM 3350 C CA . LEU A 1 417 ? -10.163 -9.190 0.914 1.00 91.00 417 LEU A CA 1
ATOM 3351 C C . LEU A 1 417 ? -9.951 -10.116 2.116 1.00 91.00 417 LEU A C 1
ATOM 3353 O O . LEU A 1 417 ? -10.600 -9.944 3.148 1.00 91.00 417 LEU A O 1
ATOM 3357 N N . GLU A 1 418 ? -9.030 -11.075 2.006 1.00 92.56 418 GLU A N 1
ATOM 3358 C CA . GLU A 1 418 ? -8.652 -11.942 3.120 1.00 92.56 418 GLU A CA 1
ATOM 3359 C C . GLU A 1 418 ? -7.926 -11.138 4.214 1.00 92.56 418 GLU A C 1
ATOM 3361 O O . GLU A 1 418 ? -8.375 -11.154 5.359 1.00 92.56 418 GLU A O 1
ATOM 3366 N N . VAL A 1 419 ? -6.873 -10.377 3.889 1.00 94.94 419 VAL A N 1
ATOM 3367 C CA . VAL A 1 419 ? -6.088 -9.631 4.896 1.00 94.94 419 VAL A CA 1
ATOM 3368 C C . VAL A 1 419 ? -6.853 -8.462 5.522 1.00 94.94 419 VAL A C 1
ATOM 3370 O O . VAL A 1 419 ? -6.693 -8.208 6.713 1.00 94.94 419 VAL A O 1
ATOM 3373 N N . CYS A 1 420 ? -7.713 -7.778 4.762 1.00 95.62 420 CYS A N 1
ATOM 3374 C CA . CYS A 1 420 ? -8.481 -6.632 5.258 1.00 95.62 420 CYS A CA 1
ATOM 3375 C C . CYS A 1 420 ? -9.832 -7.033 5.872 1.00 95.62 420 CYS A C 1
ATOM 3377 O O . CYS A 1 420 ? -10.346 -6.377 6.777 1.00 95.62 420 CYS A O 1
ATOM 3379 N N . GLY A 1 421 ? -10.455 -8.097 5.361 1.00 94.12 421 GLY A N 1
ATOM 3380 C CA . GLY A 1 421 ? -11.818 -8.490 5.723 1.00 94.12 421 GLY A CA 1
ATOM 3381 C C . GLY A 1 421 ? -11.908 -9.604 6.761 1.00 94.12 421 GLY A C 1
ATOM 3382 O O . GLY A 1 421 ? -13.009 -9.904 7.238 1.00 94.12 421 GLY A O 1
ATOM 3383 N N . THR A 1 422 ? -10.790 -10.233 7.131 1.00 94.38 422 THR A N 1
ATOM 3384 C CA . THR A 1 422 ? -10.779 -11.333 8.100 1.00 94.38 422 THR A CA 1
ATOM 3385 C C . THR A 1 422 ? -9.907 -11.029 9.311 1.00 94.38 422 THR A C 1
ATOM 3387 O O . THR A 1 422 ? -8.907 -10.324 9.245 1.00 94.38 422 THR A O 1
ATOM 3390 N N . GLN A 1 423 ? -10.321 -11.557 10.463 1.00 95.12 423 GLN A N 1
ATOM 3391 C CA . GLN A 1 423 ? -9.526 -11.456 11.680 1.00 95.12 423 GLN A CA 1
ATOM 3392 C C . GLN A 1 423 ? -8.260 -12.309 11.543 1.00 95.12 423 GLN A C 1
ATOM 3394 O O . GLN A 1 423 ? -8.306 -13.401 10.972 1.00 95.12 423 GLN A O 1
ATOM 3399 N N . TYR A 1 424 ? -7.154 -11.858 12.136 1.00 94.19 424 TYR A N 1
ATOM 3400 C CA . TYR A 1 424 ? -5.839 -12.483 11.980 1.00 94.19 424 TYR A CA 1
ATOM 3401 C C . TYR A 1 424 ? -5.805 -13.975 12.361 1.00 94.19 424 TYR A C 1
ATOM 3403 O O . TYR A 1 424 ? -5.019 -14.729 11.800 1.00 94.19 424 TYR A O 1
ATOM 3411 N N . THR A 1 425 ? -6.656 -14.414 13.297 1.00 92.69 425 THR A N 1
ATOM 3412 C CA . THR A 1 425 ? -6.760 -15.821 13.725 1.00 92.69 425 THR A CA 1
ATOM 3413 C C . THR A 1 425 ? -7.320 -16.739 12.641 1.00 92.69 425 THR A C 1
ATOM 3415 O O . THR A 1 425 ? -7.134 -17.951 12.710 1.00 92.69 425 THR A O 1
ATOM 3418 N N . LYS A 1 426 ? -8.034 -16.174 11.663 1.00 93.38 426 LYS A N 1
ATOM 3419 C CA . LYS A 1 426 ? -8.719 -16.901 10.589 1.00 93.38 426 LYS A CA 1
ATOM 3420 C C . LYS A 1 426 ? -8.010 -16.776 9.242 1.00 93.38 426 LYS A C 1
ATOM 3422 O O . LYS A 1 426 ? -8.181 -17.661 8.410 1.00 93.38 426 LYS A O 1
ATOM 3427 N N . ALA A 1 427 ? -7.240 -15.710 9.028 1.00 90.81 427 ALA A N 1
ATOM 3428 C CA . ALA A 1 427 ? -6.496 -15.502 7.791 1.00 90.81 427 ALA A CA 1
ATOM 3429 C C . ALA A 1 427 ? -5.325 -16.495 7.702 1.00 90.81 427 ALA A C 1
ATOM 3431 O O . ALA A 1 427 ? -4.437 -16.501 8.561 1.00 90.81 427 ALA A O 1
ATOM 3432 N N . ALA A 1 428 ? -5.301 -17.337 6.666 1.00 89.38 428 ALA A N 1
ATOM 3433 C CA . ALA A 1 428 ? -4.284 -18.385 6.534 1.00 89.38 428 ALA A CA 1
ATOM 3434 C C . ALA A 1 428 ? -2.885 -17.790 6.306 1.00 89.38 428 ALA A C 1
ATOM 3436 O O . ALA A 1 428 ? -1.891 -18.316 6.808 1.00 89.38 428 ALA A O 1
ATOM 3437 N N . ILE A 1 429 ? -2.835 -16.640 5.632 1.00 90.81 429 ILE A N 1
ATOM 3438 C CA . ILE A 1 429 ? -1.615 -15.905 5.298 1.00 90.81 429 ILE A CA 1
ATOM 3439 C C . ILE A 1 429 ? -0.710 -15.625 6.508 1.00 90.81 429 ILE A C 1
ATOM 3441 O O . ILE A 1 429 ? 0.501 -15.797 6.416 1.00 90.81 429 ILE A O 1
ATOM 3445 N N . TYR A 1 430 ? -1.253 -15.258 7.676 1.00 91.56 430 TYR A N 1
ATOM 3446 C CA . TYR A 1 430 ? -0.419 -14.935 8.844 1.00 91.56 430 TYR A CA 1
ATOM 3447 C C . TYR A 1 430 ? 0.246 -16.165 9.456 1.00 91.56 430 TYR A C 1
ATOM 3449 O O . TYR A 1 430 ? 1.336 -16.059 10.023 1.00 91.56 430 TYR A O 1
ATOM 3457 N N . ARG A 1 431 ? -0.380 -17.338 9.315 1.00 89.25 431 ARG A N 1
ATOM 3458 C CA . ARG A 1 431 ? 0.240 -18.613 9.679 1.00 89.25 431 ARG A CA 1
ATOM 3459 C C . ARG A 1 431 ? 1.364 -18.952 8.702 1.00 89.25 431 ARG A C 1
ATOM 3461 O O . ARG A 1 431 ? 2.439 -19.348 9.147 1.00 89.25 431 ARG A O 1
ATOM 3468 N N . ASP A 1 432 ? 1.137 -18.746 7.406 1.00 87.00 432 ASP A N 1
ATOM 3469 C CA . ASP A 1 432 ? 2.125 -19.019 6.355 1.00 87.00 432 ASP A CA 1
ATOM 3470 C C . ASP A 1 432 ? 3.357 -18.098 6.489 1.00 87.00 432 ASP A C 1
ATOM 3472 O O . ASP A 1 432 ? 4.493 -18.561 6.402 1.00 87.00 432 ASP A O 1
ATOM 3476 N N . LEU A 1 433 ? 3.147 -16.822 6.837 1.00 87.62 433 LEU A N 1
ATOM 3477 C CA . LEU A 1 433 ? 4.192 -15.831 7.145 1.00 87.62 433 LEU A CA 1
ATOM 3478 C C . LEU A 1 433 ? 4.922 -16.066 8.478 1.00 87.62 433 LEU A C 1
ATOM 3480 O O . LEU A 1 433 ? 5.842 -15.311 8.824 1.00 87.62 433 LEU A O 1
ATOM 3484 N N . ARG A 1 434 ? 4.478 -17.049 9.277 1.00 89.38 434 ARG A N 1
ATOM 3485 C CA . ARG A 1 434 ? 4.914 -17.258 10.670 1.00 89.38 434 ARG A CA 1
ATOM 3486 C C . A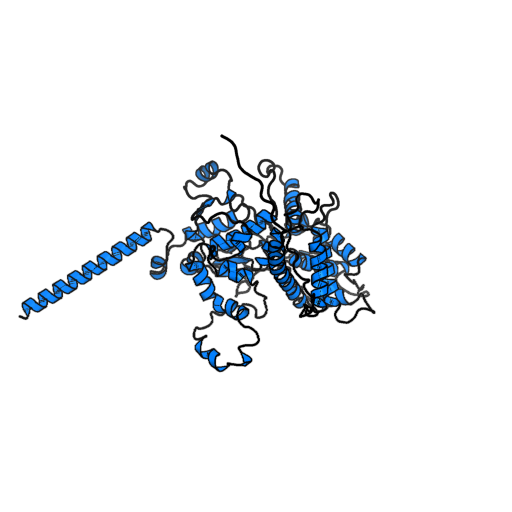RG A 1 434 ? 4.885 -15.950 11.463 1.00 89.38 434 ARG A C 1
ATOM 3488 O O . ARG A 1 434 ? 5.865 -15.583 12.110 1.00 89.38 434 ARG A O 1
ATOM 3495 N N . ALA A 1 435 ? 3.810 -15.181 11.311 1.00 91.19 435 ALA A N 1
ATOM 3496 C CA . ALA A 1 435 ? 3.703 -13.860 11.908 1.00 91.19 435 ALA A CA 1
ATOM 3497 C C . ALA A 1 435 ? 3.769 -13.960 13.448 1.00 91.19 435 ALA A C 1
ATOM 3499 O O . ALA A 1 435 ? 3.148 -14.861 14.019 1.00 91.19 435 ALA A O 1
ATOM 3500 N N . PRO A 1 436 ? 4.484 -13.053 14.141 1.00 94.00 436 PRO A N 1
ATOM 3501 C CA . PRO A 1 436 ? 4.570 -13.072 15.604 1.00 94.00 436 PRO A CA 1
ATOM 3502 C C . PRO A 1 436 ? 3.191 -12.833 16.223 1.00 94.00 436 PRO A C 1
ATOM 3504 O O . PRO A 1 436 ? 2.371 -12.165 15.600 1.00 94.00 436 PRO A O 1
ATOM 3507 N N . SER A 1 437 ? 2.917 -13.314 17.437 1.00 95.00 437 SER A N 1
ATOM 3508 C CA . SER A 1 437 ? 1.624 -13.074 18.101 1.00 95.00 437 SER A CA 1
ATOM 3509 C C . SER A 1 437 ? 1.255 -11.581 18.117 1.00 95.00 437 SER A C 1
ATOM 3511 O O . SER A 1 437 ? 2.143 -10.732 18.260 1.00 95.00 437 SER A O 1
ATOM 3513 N N . PRO A 1 438 ? -0.030 -11.227 17.926 1.00 95.81 438 PRO A N 1
ATOM 3514 C CA . PRO A 1 438 ? -0.438 -9.832 17.970 1.00 95.81 438 PRO A CA 1
ATOM 3515 C C . PRO A 1 438 ? -0.241 -9.247 19.371 1.00 95.81 438 PRO A C 1
ATOM 3517 O O . PRO A 1 438 ? -0.284 -9.964 20.370 1.00 95.81 438 PRO A O 1
ATOM 3520 N N . ARG A 1 439 ? -0.031 -7.936 19.421 1.00 96.12 439 ARG A N 1
ATOM 3521 C CA . ARG A 1 439 ? 0.159 -7.139 20.630 1.00 96.12 439 ARG A CA 1
ATOM 3522 C C . ARG A 1 439 ? -0.640 -5.856 20.493 1.00 96.12 439 ARG A C 1
ATOM 3524 O O . ARG A 1 439 ? -0.864 -5.406 19.377 1.00 96.12 439 ARG A O 1
ATOM 3531 N N . ASP A 1 440 ? -1.003 -5.255 21.617 1.00 94.69 440 ASP A N 1
ATOM 3532 C CA . ASP A 1 440 ? -1.691 -3.959 21.623 1.00 94.69 440 ASP A CA 1
ATOM 3533 C C . ASP A 1 440 ? -0.737 -2.791 21.330 1.00 94.69 440 ASP A C 1
ATOM 3535 O O . ASP A 1 440 ? -1.174 -1.702 20.952 1.00 94.69 440 ASP A O 1
ATOM 3539 N N . GLN A 1 441 ? 0.568 -3.020 21.514 1.00 95.12 441 GLN A N 1
ATOM 3540 C CA . GLN A 1 441 ? 1.629 -2.039 21.310 1.00 95.12 441 GLN A CA 1
ATOM 3541 C C . GLN A 1 441 ? 2.825 -2.671 20.593 1.00 95.12 441 GLN A C 1
ATOM 3543 O O . GLN A 1 441 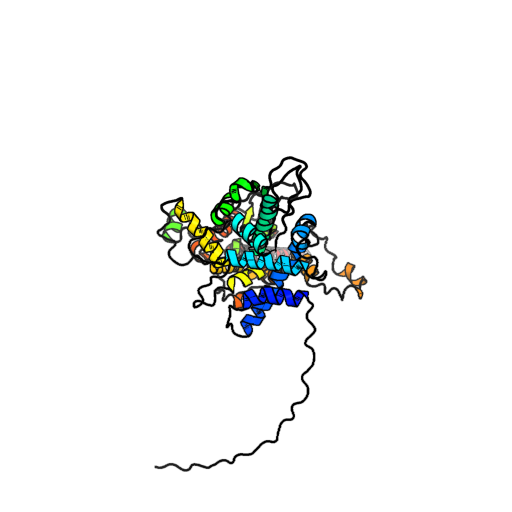? 3.228 -3.796 20.915 1.00 95.12 441 GLN A O 1
ATOM 3548 N N . TYR A 1 442 ? 3.408 -1.918 19.668 1.00 94.75 442 TYR A N 1
ATOM 3549 C CA . TYR A 1 442 ? 4.572 -2.298 18.875 1.00 94.75 442 TYR A CA 1
ATOM 3550 C C . TYR A 1 442 ? 5.665 -1.243 18.982 1.00 94.75 442 TYR A C 1
ATOM 3552 O O . TYR A 1 442 ? 5.367 -0.053 19.033 1.00 94.75 442 TYR A O 1
ATOM 3560 N N . LEU A 1 443 ? 6.928 -1.661 18.987 1.00 91.75 443 LEU A N 1
ATOM 3561 C CA . LEU A 1 443 ? 8.053 -0.731 18.855 1.00 91.75 443 LEU A CA 1
ATOM 3562 C C . LEU A 1 443 ? 8.271 -0.425 17.373 1.00 91.75 443 LEU A C 1
ATOM 3564 O O . LEU A 1 443 ? 8.616 -1.335 16.622 1.00 91.75 443 LEU A O 1
ATOM 3568 N N . ALA A 1 444 ? 8.081 0.831 16.960 1.00 91.50 444 ALA A N 1
ATOM 3569 C CA . ALA A 1 444 ? 8.149 1.246 15.559 1.00 91.50 444 ALA A CA 1
ATOM 3570 C C . ALA A 1 444 ? 9.493 0.873 14.922 1.00 91.50 444 ALA A C 1
ATOM 3572 O O . ALA A 1 444 ? 9.516 0.043 14.025 1.00 91.50 444 ALA A O 1
ATOM 3573 N N . ALA A 1 445 ? 10.608 1.360 15.473 1.00 87.44 445 ALA A N 1
ATOM 3574 C CA . ALA A 1 445 ? 11.945 1.129 14.917 1.00 87.44 445 ALA A CA 1
ATOM 3575 C C . ALA A 1 445 ? 12.345 -0.359 14.849 1.00 87.44 445 ALA A C 1
ATOM 3577 O O . ALA A 1 445 ? 13.052 -0.790 13.944 1.00 87.44 445 ALA A O 1
ATOM 3578 N N . LYS A 1 446 ? 11.903 -1.167 15.822 1.00 88.69 446 LYS A N 1
ATOM 3579 C CA . LYS A 1 446 ? 12.325 -2.572 15.949 1.00 88.69 446 LYS A CA 1
ATOM 3580 C C . LYS A 1 446 ? 11.445 -3.539 15.166 1.00 88.69 446 LYS A C 1
ATOM 3582 O O . LYS A 1 446 ? 11.928 -4.558 14.682 1.00 88.69 446 LYS A O 1
ATOM 3587 N N . GLU A 1 447 ? 10.141 -3.294 15.146 1.00 91.94 447 GLU A N 1
ATOM 3588 C CA . GLU A 1 447 ? 9.162 -4.233 14.592 1.00 91.94 447 GLU A CA 1
ATOM 3589 C C . GLU A 1 447 ? 8.606 -3.793 13.249 1.00 91.94 447 GLU A C 1
ATOM 3591 O O . GLU A 1 447 ? 8.104 -4.637 12.506 1.00 91.94 447 GLU A O 1
ATOM 3596 N N . PHE A 1 448 ? 8.701 -2.495 12.969 1.00 93.75 448 PHE A N 1
ATOM 3597 C CA . PHE A 1 448 ? 8.331 -1.884 11.707 1.00 93.75 448 PHE A CA 1
ATOM 3598 C C . PHE A 1 448 ? 9.464 -0.979 11.178 1.00 93.75 448 PHE A C 1
ATOM 3600 O O . PHE A 1 448 ? 9.254 0.224 11.016 1.00 93.75 448 PHE A O 1
ATOM 3607 N N . PRO A 1 449 ? 10.685 -1.505 10.949 1.00 90.50 449 PRO A N 1
ATOM 3608 C CA . PRO A 1 449 ? 11.814 -0.708 10.465 1.00 90.50 449 PRO A CA 1
ATOM 3609 C C . PRO A 1 449 ? 11.575 0.008 9.126 1.00 90.50 449 PRO A C 1
ATOM 3611 O O . PRO A 1 449 ? 12.317 0.934 8.815 1.00 90.50 449 PRO A O 1
ATOM 3614 N N . PHE A 1 450 ? 10.574 -0.373 8.326 1.00 91.44 450 PHE A N 1
ATOM 3615 C CA . PHE A 1 450 ? 10.278 0.306 7.057 1.00 91.44 450 PHE A CA 1
ATOM 3616 C C . PHE A 1 450 ? 9.092 1.269 7.164 1.00 91.44 450 PHE A C 1
ATOM 3618 O O . PHE A 1 450 ? 9.155 2.404 6.700 1.00 91.44 450 PHE A O 1
ATOM 3625 N N . PHE A 1 451 ? 8.003 0.835 7.792 1.00 95.12 451 PHE A N 1
ATOM 3626 C CA . PHE A 1 451 ? 6.720 1.535 7.851 1.00 95.12 451 PHE A CA 1
ATOM 3627 C C . PHE A 1 451 ? 6.424 2.168 9.214 1.00 95.12 451 PHE A C 1
ATOM 3629 O O . PHE A 1 451 ? 5.367 2.780 9.384 1.00 95.12 451 PHE A O 1
ATOM 3636 N N . GLY A 1 452 ? 7.329 2.038 10.185 1.00 93.88 452 GLY A N 1
ATOM 3637 C CA . GLY A 1 452 ? 7.162 2.531 11.548 1.00 93.88 452 GLY A CA 1
ATOM 3638 C C . GLY A 1 452 ? 6.843 4.020 11.597 1.00 93.88 452 GLY A C 1
ATOM 3639 O O . GLY A 1 452 ? 5.858 4.406 12.222 1.00 93.88 452 GLY A O 1
ATOM 3640 N N . ASP A 1 453 ? 7.596 4.838 10.864 1.00 92.50 453 ASP A N 1
ATOM 3641 C CA . ASP A 1 453 ? 7.404 6.293 10.827 1.00 92.50 453 ASP A CA 1
ATOM 3642 C C . ASP A 1 453 ? 6.059 6.676 10.213 1.00 92.50 453 ASP A C 1
ATOM 3644 O O . ASP A 1 453 ? 5.355 7.533 10.743 1.00 92.50 453 ASP A O 1
ATOM 3648 N N . ARG A 1 454 ? 5.639 5.982 9.149 1.00 95.25 454 ARG A N 1
ATOM 3649 C CA . ARG A 1 454 ? 4.327 6.197 8.519 1.00 95.25 454 ARG A CA 1
ATOM 3650 C C . ARG A 1 454 ? 3.182 5.843 9.470 1.00 95.25 454 ARG A C 1
ATOM 3652 O O . ARG A 1 454 ? 2.223 6.601 9.597 1.00 95.25 454 ARG A O 1
ATOM 3659 N N . LEU A 1 455 ? 3.297 4.727 10.195 1.00 96.50 455 LEU A N 1
ATOM 3660 C CA . LEU A 1 455 ? 2.328 4.338 11.228 1.00 96.50 455 LEU A CA 1
ATOM 3661 C C . LEU A 1 455 ? 2.300 5.335 12.395 1.00 96.50 455 LEU A C 1
ATOM 3663 O O . LEU A 1 455 ? 1.222 5.651 12.903 1.00 96.50 455 LEU A O 1
ATOM 3667 N N . LEU A 1 456 ? 3.462 5.846 12.808 1.00 94.38 456 LEU A N 1
ATOM 3668 C CA . LEU A 1 456 ? 3.565 6.870 13.845 1.00 94.38 456 LEU A CA 1
ATOM 3669 C C . LEU A 1 456 ? 2.971 8.204 13.390 1.00 94.38 456 LEU A C 1
ATOM 3671 O O . LEU A 1 456 ? 2.245 8.804 14.176 1.00 94.38 456 LEU A O 1
ATOM 3675 N N . LYS A 1 457 ? 3.193 8.637 12.142 1.00 93.75 457 LYS A N 1
ATOM 3676 C CA . LYS A 1 457 ? 2.575 9.844 11.564 1.00 93.75 457 LYS A CA 1
ATOM 3677 C C . LYS A 1 457 ? 1.051 9.769 11.663 1.00 93.75 457 LYS A C 1
ATOM 3679 O O . LYS A 1 457 ? 0.420 10.656 12.234 1.00 93.75 457 LYS A O 1
ATOM 3684 N N . ILE A 1 458 ? 0.469 8.648 11.226 1.00 96.00 458 ILE A N 1
ATOM 3685 C CA . ILE A 1 458 ? -0.974 8.391 11.350 1.00 96.00 458 ILE A CA 1
ATOM 3686 C C . ILE A 1 458 ? -1.402 8.429 12.824 1.00 96.00 458 ILE A C 1
ATOM 3688 O O . ILE A 1 458 ? -2.406 9.048 13.165 1.00 96.00 458 ILE A O 1
ATOM 3692 N N . GLN A 1 459 ? -0.653 7.789 13.725 1.00 95.25 459 GLN A N 1
ATOM 3693 C CA . GLN A 1 459 ? -0.980 7.798 15.150 1.00 95.25 459 GLN A CA 1
ATOM 3694 C C . GLN A 1 459 ? -0.937 9.203 15.763 1.00 95.25 459 GLN A C 1
ATOM 3696 O O . GLN A 1 459 ? -1.824 9.531 16.548 1.00 95.25 459 GLN A O 1
ATOM 3701 N N . ILE A 1 460 ? 0.073 10.011 15.440 1.00 93.31 460 ILE A N 1
ATOM 3702 C CA . ILE A 1 460 ? 0.229 11.384 15.937 1.00 93.31 460 ILE A CA 1
ATOM 3703 C C . ILE A 1 460 ? -0.972 12.222 15.499 1.00 93.31 460 ILE A C 1
ATOM 3705 O O . ILE A 1 460 ? -1.604 12.867 16.337 1.00 93.31 460 ILE A O 1
ATOM 3709 N N . PHE A 1 461 ? -1.365 12.119 14.229 1.00 94.62 461 PHE A N 1
ATOM 3710 C CA . PHE A 1 461 ? -2.591 12.741 13.733 1.00 94.62 461 PHE A CA 1
ATOM 3711 C C . PHE A 1 461 ? -3.821 12.273 14.528 1.00 94.62 461 PHE A C 1
ATOM 3713 O O . PHE A 1 461 ? -4.588 13.079 15.053 1.00 94.62 461 PHE A O 1
ATOM 3720 N N . MET A 1 462 ? -3.966 10.959 14.730 1.00 94.44 462 MET A N 1
ATOM 3721 C CA . MET A 1 462 ? -5.071 10.389 15.507 1.00 94.44 462 MET A CA 1
ATOM 3722 C C . MET A 1 462 ? -5.071 10.796 16.983 1.00 94.44 462 MET A C 1
ATOM 3724 O O . MET A 1 462 ? -6.123 10.740 17.616 1.00 94.44 462 MET A O 1
ATOM 3728 N N . GLN A 1 463 ? -3.930 11.163 17.565 1.00 91.81 463 GLN A N 1
ATOM 3729 C CA . GLN A 1 463 ? -3.853 11.682 18.933 1.00 91.81 463 GLN A CA 1
ATOM 3730 C C . GLN A 1 463 ? -4.361 13.124 19.029 1.00 91.81 463 GLN A C 1
ATOM 3732 O O . GLN A 1 463 ? -4.935 13.482 20.058 1.00 91.81 463 GLN A O 1
ATOM 3737 N N . GLY A 1 464 ? -4.190 13.917 17.966 1.00 91.12 464 GLY A N 1
ATOM 3738 C CA . GLY A 1 464 ? -4.743 15.269 17.856 1.00 91.12 464 GLY A CA 1
ATOM 3739 C C . GLY A 1 464 ? -6.256 15.298 17.616 1.00 91.12 464 GLY A C 1
ATOM 3740 O O . GLY A 1 464 ? -6.924 16.254 18.004 1.00 91.12 464 GLY A O 1
ATOM 3741 N N . GLU A 1 465 ? -6.824 14.240 17.031 1.00 91.81 465 GLU A N 1
ATOM 3742 C CA . GLU A 1 465 ? -8.260 14.169 16.749 1.00 91.81 465 GLU A CA 1
ATOM 3743 C C . GLU A 1 465 ? -9.087 13.840 18.013 1.00 91.81 465 GLU A C 1
ATOM 3745 O O . GLU A 1 465 ? -9.009 12.752 18.614 1.00 91.81 465 GLU A O 1
ATOM 3750 N N . HIS A 1 466 ? -9.943 14.791 18.395 1.00 86.94 466 HIS A N 1
ATOM 3751 C CA . HIS A 1 466 ? -10.944 14.634 19.447 1.00 86.94 466 HIS A CA 1
ATOM 3752 C C . HIS A 1 466 ? -12.283 14.157 18.864 1.00 86.94 466 HIS A C 1
ATOM 3754 O O . HIS A 1 466 ? -12.689 14.632 17.805 1.00 86.94 466 HIS A O 1
ATOM 3760 N N . PRO A 1 467 ? -13.012 13.253 19.549 1.00 85.31 467 PRO A N 1
ATOM 3761 C CA . PRO A 1 467 ? -14.334 12.840 19.096 1.00 85.31 467 PRO A CA 1
ATOM 3762 C C . PRO A 1 467 ? -15.292 14.038 19.165 1.00 85.31 467 PRO A C 1
ATOM 3764 O O . PRO A 1 467 ? -15.693 14.452 20.251 1.00 85.31 467 PRO A O 1
ATOM 3767 N N . SER A 1 468 ? -15.650 14.598 18.009 1.00 82.19 468 SER A N 1
ATOM 3768 C CA . SER A 1 468 ? -16.571 15.739 17.903 1.00 82.19 468 SER A CA 1
ATOM 3769 C C . SER A 1 468 ? -18.026 15.346 18.175 1.00 82.19 468 SER A C 1
ATOM 3771 O O . SER A 1 468 ? -18.800 16.141 18.705 1.00 82.19 468 SER A O 1
ATOM 3773 N N . ASP A 1 469 ? -18.384 14.095 17.877 1.00 86.25 469 ASP A N 1
ATOM 3774 C CA . ASP A 1 469 ? -19.740 13.577 18.017 1.00 86.25 469 ASP A CA 1
ATOM 3775 C C . ASP A 1 469 ? -19.902 12.640 19.216 1.00 86.25 469 ASP A C 1
ATOM 3777 O O . ASP A 1 469 ? -19.055 11.793 19.503 1.00 86.25 469 ASP A O 1
ATOM 3781 N N . TRP A 1 470 ? -21.085 12.657 19.835 1.00 82.94 470 TRP A N 1
ATOM 3782 C CA . TRP A 1 470 ? -21.463 11.682 20.869 1.00 82.94 470 TRP A CA 1
ATOM 3783 C C . TRP A 1 470 ? -21.362 10.228 20.372 1.00 82.94 470 TRP A C 1
ATOM 3785 O O . TRP A 1 470 ? -20.993 9.326 21.124 1.00 82.94 470 TRP A O 1
ATOM 3795 N N . LYS A 1 471 ? -21.641 9.986 19.081 1.00 84.81 471 LYS A N 1
ATOM 3796 C CA . LYS A 1 471 ? -21.469 8.668 18.446 1.00 84.81 471 LYS A CA 1
ATOM 3797 C C . LYS A 1 471 ? -19.999 8.273 18.337 1.00 84.81 471 LYS A C 1
ATOM 3799 O O . LYS A 1 471 ? -19.691 7.086 18.452 1.00 84.81 471 LYS A O 1
ATOM 3804 N N . ALA A 1 472 ? -19.117 9.241 18.092 1.00 83.00 472 ALA A N 1
ATOM 3805 C CA . ALA A 1 472 ? -17.677 9.026 18.075 1.00 83.00 472 ALA A CA 1
ATOM 3806 C C . ALA A 1 472 ? -17.181 8.734 19.496 1.00 83.00 472 ALA A C 1
ATOM 3808 O O . ALA A 1 472 ? -16.487 7.744 19.689 1.00 83.00 472 ALA A O 1
ATOM 3809 N N . LEU A 1 473 ? -17.660 9.478 20.500 1.00 84.19 473 LEU A N 1
ATOM 3810 C CA . LEU A 1 473 ? -17.341 9.249 21.912 1.00 84.19 473 LEU A CA 1
ATOM 3811 C C . LEU A 1 473 ? -17.730 7.836 22.377 1.00 84.19 473 LEU A C 1
ATOM 3813 O O . LEU A 1 473 ? -16.938 7.152 23.015 1.00 84.19 473 LEU A O 1
ATOM 3817 N N . ILE A 1 474 ? -18.919 7.354 21.999 1.00 83.75 474 ILE A N 1
ATOM 3818 C CA . ILE A 1 474 ? -19.362 5.983 22.314 1.00 83.75 474 ILE A CA 1
ATOM 3819 C C . ILE A 1 474 ? -18.523 4.921 21.588 1.00 83.75 474 ILE A C 1
ATOM 3821 O O . ILE A 1 474 ? -18.422 3.784 22.050 1.00 83.75 474 ILE A O 1
ATOM 3825 N N . ASN A 1 475 ? -17.947 5.248 20.434 1.00 82.12 475 ASN A N 1
ATOM 3826 C CA . ASN A 1 475 ? -17.115 4.323 19.671 1.00 82.12 475 ASN A CA 1
ATOM 3827 C C . ASN A 1 475 ? -15.624 4.412 20.008 1.00 82.12 475 ASN A C 1
ATOM 3829 O O . ASN A 1 475 ? -14.877 3.531 19.575 1.00 82.12 475 ASN A O 1
ATOM 3833 N N . ASP A 1 476 ? -15.202 5.421 20.766 1.00 86.44 476 ASP A N 1
ATOM 3834 C CA . ASP A 1 476 ? -13.810 5.626 21.132 1.00 86.44 476 ASP A CA 1
ATOM 3835 C C . ASP A 1 476 ? -13.365 4.568 22.151 1.00 86.44 476 ASP A C 1
ATOM 3837 O O . ASP A 1 476 ? -13.811 4.530 23.297 1.00 86.44 476 ASP A O 1
ATOM 3841 N N . ARG A 1 477 ? -12.494 3.663 21.697 1.00 83.69 477 ARG A N 1
ATOM 3842 C CA . ARG A 1 477 ? -11.893 2.596 22.512 1.00 83.69 477 ARG A CA 1
ATOM 3843 C C . ARG A 1 477 ? -10.410 2.827 22.787 1.00 83.69 477 ARG A C 1
ATOM 3845 O O . ARG A 1 477 ? -9.745 1.914 23.271 1.00 83.69 477 ARG A O 1
ATOM 3852 N N . ARG A 1 478 ? -9.880 4.013 22.466 1.00 87.31 478 ARG A N 1
ATOM 3853 C CA . ARG A 1 478 ? -8.458 4.333 22.658 1.00 87.31 478 ARG A CA 1
ATOM 3854 C C . ARG A 1 478 ? -8.073 4.318 24.136 1.00 87.31 478 ARG A C 1
ATOM 3856 O O . ARG A 1 478 ? -7.025 3.784 24.481 1.00 87.31 478 ARG A O 1
ATOM 3863 N N . ASP A 1 479 ? -8.963 4.819 24.994 1.00 84.38 479 ASP A N 1
ATOM 3864 C CA . ASP A 1 479 ? -8.838 4.776 26.451 1.00 84.38 479 ASP A CA 1
ATOM 3865 C C . ASP A 1 479 ? -9.949 3.895 27.039 1.00 84.38 479 ASP A C 1
ATOM 3867 O O . ASP A 1 479 ? -11.090 4.321 27.246 1.00 84.38 479 ASP A O 1
ATOM 3871 N N . ILE A 1 480 ? -9.613 2.626 27.285 1.00 85.25 480 ILE A N 1
ATOM 3872 C CA . ILE A 1 480 ? -10.568 1.645 27.806 1.00 85.25 480 ILE A CA 1
ATOM 3873 C C . ILE A 1 480 ? -11.110 2.044 29.181 1.00 85.25 480 ILE A C 1
ATOM 3875 O O . ILE A 1 480 ? -12.254 1.727 29.503 1.00 85.25 480 ILE A O 1
ATOM 3879 N N . LEU A 1 481 ? -10.320 2.769 29.979 1.00 87.62 481 LEU A N 1
ATOM 3880 C CA . LEU A 1 481 ? -10.726 3.193 31.309 1.00 87.62 481 LEU A CA 1
ATOM 3881 C C . LEU A 1 481 ? -11.767 4.309 31.209 1.00 87.62 481 LEU A C 1
ATOM 3883 O O . LEU A 1 481 ? -12.823 4.190 31.824 1.00 87.62 481 LEU A O 1
ATOM 3887 N N . ARG A 1 482 ? -11.533 5.326 30.366 1.00 86.00 482 ARG A N 1
ATOM 3888 C CA . ARG A 1 482 ? -12.535 6.373 30.074 1.00 86.00 482 ARG A CA 1
ATOM 3889 C C . ARG A 1 482 ? -13.812 5.810 29.466 1.00 86.00 482 ARG A C 1
ATOM 3891 O O . ARG A 1 482 ? -14.903 6.257 29.806 1.00 86.00 482 ARG A O 1
ATOM 3898 N N . TYR A 1 483 ? -13.686 4.817 28.591 1.00 87.69 483 TYR A N 1
ATOM 3899 C CA . TYR A 1 483 ? -14.839 4.143 28.009 1.00 87.69 483 TYR A CA 1
ATOM 3900 C C . TYR A 1 483 ? -15.716 3.502 29.096 1.00 87.69 483 TYR A C 1
ATOM 3902 O O . TYR A 1 483 ? -16.923 3.743 29.149 1.00 87.69 483 TYR A O 1
ATOM 3910 N N . TRP A 1 484 ? -15.121 2.723 30.005 1.00 92.12 484 TRP A N 1
ATOM 3911 C CA . TRP A 1 484 ? -15.876 2.063 31.072 1.00 92.12 484 TRP A CA 1
ATOM 3912 C C . TRP A 1 484 ? -16.394 3.030 32.133 1.00 92.12 484 TRP A C 1
ATOM 3914 O O . TRP A 1 484 ? -17.511 2.837 32.609 1.00 92.12 484 TRP A O 1
ATOM 3924 N N . THR A 1 485 ? -15.648 4.081 32.482 1.00 92.44 485 THR A N 1
ATOM 3925 C CA . THR A 1 485 ? -16.145 5.101 33.418 1.00 92.44 485 THR A CA 1
ATOM 3926 C C . THR A 1 485 ? -17.324 5.866 32.828 1.00 92.44 485 THR A C 1
ATOM 3928 O O . THR A 1 485 ? -18.318 6.058 33.527 1.00 92.44 485 THR A O 1
ATOM 3931 N N . PHE A 1 486 ? -17.281 6.219 31.539 1.00 89.44 486 PHE A N 1
ATOM 3932 C CA . PHE A 1 486 ? -18.415 6.823 30.837 1.00 89.44 486 PHE A CA 1
ATOM 3933 C C . PHE A 1 486 ? -19.661 5.929 30.908 1.00 89.44 486 PHE A C 1
ATOM 3935 O O . PHE A 1 486 ? -20.728 6.384 31.322 1.00 89.44 486 PHE A O 1
ATOM 3942 N N . TRP A 1 487 ? -19.529 4.641 30.575 1.00 91.81 487 TRP A N 1
ATOM 3943 C CA . TRP A 1 487 ? -20.651 3.700 30.644 1.00 91.81 487 TRP A CA 1
ATOM 3944 C C . TRP A 1 487 ? -21.160 3.480 32.068 1.00 91.81 487 TRP A C 1
ATOM 3946 O O . TRP A 1 487 ? -22.372 3.430 32.272 1.00 91.81 487 TRP A O 1
ATOM 3956 N N . ALA A 1 488 ? -20.271 3.399 33.058 1.00 95.56 488 ALA A N 1
ATOM 3957 C CA . ALA A 1 488 ? -20.659 3.275 34.459 1.00 95.56 488 ALA A CA 1
ATOM 3958 C C . ALA A 1 488 ? -21.491 4.483 34.916 1.00 95.56 488 ALA A C 1
ATOM 3960 O O . ALA A 1 488 ? -22.567 4.301 35.485 1.00 95.56 488 ALA A O 1
ATOM 3961 N N . VAL A 1 489 ? -21.048 5.706 34.606 1.00 96.12 489 VAL A N 1
ATOM 3962 C CA . VAL A 1 489 ? -21.778 6.940 34.936 1.00 96.12 489 VAL A CA 1
ATOM 3963 C C . VAL A 1 489 ? -23.133 6.989 34.229 1.00 96.12 489 VAL A C 1
ATOM 3965 O O . VAL A 1 489 ? -24.135 7.298 34.868 1.00 96.12 489 VAL A O 1
ATOM 3968 N N . MET A 1 490 ? -23.194 6.630 32.943 1.00 94.06 490 MET A N 1
ATOM 3969 C CA . MET A 1 490 ? -24.450 6.600 32.184 1.00 94.06 490 MET A CA 1
ATOM 3970 C C . MET A 1 490 ? -25.458 5.600 32.761 1.00 94.06 490 MET A C 1
ATOM 3972 O O . MET A 1 490 ? -26.636 5.927 32.900 1.00 94.06 490 MET A O 1
ATOM 3976 N N . VAL A 1 491 ? -25.010 4.396 33.126 1.00 96.44 491 VAL A N 1
ATOM 3977 C CA . VAL A 1 491 ? -25.876 3.359 33.707 1.00 96.44 491 VAL A CA 1
ATOM 3978 C C . VAL A 1 491 ? -26.360 3.768 35.097 1.00 96.44 491 VAL A C 1
ATOM 3980 O O . VAL A 1 491 ? -27.559 3.703 35.364 1.00 96.44 491 VAL A O 1
ATOM 3983 N N . ILE A 1 492 ? -25.460 4.238 35.965 1.00 97.94 492 ILE A N 1
ATOM 3984 C CA . ILE A 1 492 ? -25.819 4.695 37.316 1.00 97.94 492 ILE A CA 1
ATOM 3985 C C . ILE A 1 492 ? -26.785 5.884 37.235 1.00 97.94 492 ILE A C 1
ATOM 3987 O O . ILE A 1 492 ? -27.812 5.888 37.910 1.00 97.94 492 ILE A O 1
ATOM 3991 N N . GLY A 1 493 ? -26.506 6.861 36.369 1.00 97.56 493 GLY A N 1
ATOM 3992 C CA . GLY A 1 493 ? -27.378 8.014 36.152 1.00 97.56 493 GLY A CA 1
ATOM 3993 C C . GLY A 1 493 ? -28.772 7.618 35.662 1.00 97.56 493 GLY A C 1
ATOM 3994 O O . GLY A 1 493 ? -29.770 8.096 36.202 1.00 97.56 493 GLY A O 1
ATOM 3995 N N . ALA A 1 494 ? -28.862 6.698 34.695 1.00 97.75 494 ALA A N 1
ATOM 3996 C CA . ALA A 1 494 ? -30.141 6.204 34.185 1.00 97.75 494 ALA A CA 1
ATOM 3997 C C . ALA A 1 494 ? -30.966 5.489 35.269 1.00 97.75 494 ALA A C 1
ATOM 3999 O O . ALA A 1 494 ? -32.174 5.711 35.368 1.00 97.75 494 ALA A O 1
ATOM 4000 N N . ILE A 1 495 ? -30.318 4.680 36.115 1.00 98.31 495 ILE A N 1
ATOM 4001 C CA . ILE A 1 495 ? -30.975 4.006 37.243 1.00 98.31 495 ILE A CA 1
ATOM 4002 C C . ILE A 1 495 ? -31.516 5.033 38.249 1.00 98.31 495 ILE A C 1
ATOM 4004 O O . ILE A 1 495 ? -32.671 4.925 38.658 1.00 98.31 495 ILE A O 1
ATOM 4008 N N . SER A 1 496 ? -30.739 6.061 38.601 1.00 98.38 496 SER A N 1
ATOM 4009 C CA . SER A 1 496 ? -31.163 7.111 39.543 1.00 98.38 496 SER A CA 1
ATOM 4010 C C . SER A 1 496 ? -32.356 7.932 39.039 1.00 98.38 496 SER A C 1
ATOM 4012 O O . SER A 1 496 ? -33.258 8.267 39.813 1.00 98.38 496 SER A O 1
ATOM 4014 N N . ILE A 1 497 ? -32.397 8.234 37.736 1.00 98.19 497 ILE A N 1
ATOM 4015 C CA . ILE A 1 497 ? -33.533 8.929 37.111 1.00 98.19 497 ILE A CA 1
ATOM 4016 C C . ILE A 1 497 ? -34.777 8.038 37.143 1.00 98.19 497 ILE A C 1
ATOM 4018 O O . ILE A 1 497 ? -35.857 8.504 37.508 1.00 98.19 497 ILE A O 1
ATOM 4022 N N . LEU A 1 498 ? -34.629 6.752 36.815 1.00 98.38 498 LEU A N 1
ATOM 4023 C CA . LEU A 1 498 ? -35.732 5.794 36.853 1.00 98.38 498 LEU A CA 1
ATOM 4024 C C . LEU A 1 498 ? -36.301 5.649 38.272 1.00 98.38 498 LEU A C 1
ATOM 4026 O O . LEU A 1 498 ? -37.516 5.673 38.452 1.00 98.38 498 LEU A O 1
ATOM 4030 N N . GLN A 1 499 ? -35.436 5.560 39.284 1.00 97.94 499 GLN A N 1
ATOM 4031 C CA . GLN A 1 499 ? -35.849 5.505 40.688 1.00 97.94 499 GLN A CA 1
ATOM 4032 C C . GLN A 1 499 ? -36.596 6.772 41.115 1.00 97.94 499 GLN A C 1
ATOM 4034 O O . GLN A 1 499 ? -37.662 6.674 41.722 1.00 97.94 499 GLN A O 1
ATOM 4039 N N . SER A 1 500 ? -36.090 7.950 40.743 1.00 98.31 500 SER A N 1
ATOM 4040 C CA . SER A 1 500 ? -36.763 9.228 41.011 1.00 98.31 500 SER A CA 1
ATOM 4041 C C . SER A 1 500 ? -38.142 9.303 40.346 1.00 98.31 500 SER A C 1
ATOM 4043 O O . SER A 1 500 ? -39.105 9.753 40.963 1.00 98.31 500 SER A O 1
ATOM 4045 N N . ALA A 1 501 ? -38.269 8.818 39.108 1.00 98.31 501 ALA A N 1
ATOM 4046 C CA . ALA A 1 501 ? -39.546 8.780 38.399 1.00 98.31 501 ALA A CA 1
ATOM 4047 C C . ALA A 1 501 ? -40.559 7.851 39.087 1.00 98.31 501 ALA A C 1
ATOM 4049 O O . ALA A 1 501 ? -41.710 8.237 39.278 1.00 98.31 501 ALA A O 1
ATOM 4050 N N . ILE A 1 502 ? -40.127 6.658 39.510 1.00 98.25 502 ILE A N 1
ATOM 4051 C CA . ILE A 1 502 ? -40.974 5.709 40.248 1.00 98.25 502 ILE A CA 1
ATOM 4052 C C . ILE A 1 502 ? -41.432 6.320 41.577 1.00 98.25 502 ILE A C 1
ATOM 4054 O O . ILE A 1 502 ? -42.621 6.279 41.884 1.00 98.25 502 ILE A O 1
ATOM 4058 N N . ALA A 1 503 ? -40.517 6.923 42.340 1.00 97.81 503 ALA A N 1
ATOM 4059 C CA . ALA A 1 503 ? -40.845 7.572 43.607 1.00 97.81 503 ALA A CA 1
ATOM 4060 C C . ALA A 1 503 ? -41.865 8.709 43.423 1.00 97.81 503 ALA A C 1
ATOM 4062 O O . ALA A 1 503 ? -42.830 8.792 44.179 1.00 97.81 503 ALA A O 1
ATOM 4063 N N . ASN A 1 504 ? -41.708 9.527 42.378 1.00 98.06 504 ASN A N 1
ATOM 4064 C CA . ASN A 1 504 ? -42.661 10.589 42.053 1.00 98.06 504 ASN A CA 1
ATOM 4065 C C . ASN A 1 504 ? -44.048 10.041 41.689 1.00 98.06 504 ASN A C 1
ATOM 4067 O O . ASN A 1 504 ? -45.052 10.568 42.159 1.00 98.06 504 ASN A O 1
ATOM 4071 N N . ILE A 1 505 ? -44.122 8.974 40.886 1.00 98.12 505 ILE A N 1
ATOM 4072 C CA . ILE A 1 505 ? -45.400 8.343 40.520 1.00 98.12 505 ILE A CA 1
ATOM 4073 C C . ILE A 1 505 ? -46.098 7.781 41.761 1.00 98.12 505 ILE A C 1
ATOM 4075 O O . ILE A 1 505 ? -47.292 8.008 41.947 1.00 98.12 505 ILE A O 1
ATOM 4079 N N . LEU A 1 506 ? -45.359 7.083 42.628 1.00 97.56 506 LEU A N 1
ATOM 4080 C CA . LEU A 1 506 ? -45.897 6.560 43.885 1.00 97.56 506 LEU A CA 1
ATOM 4081 C C . LEU A 1 506 ? -46.386 7.689 44.799 1.00 97.56 506 LEU A C 1
ATOM 4083 O O . LEU A 1 506 ? -47.463 7.570 45.377 1.00 97.56 506 LEU A O 1
ATOM 4087 N N . GLY A 1 507 ? -45.648 8.799 44.873 1.00 97.81 507 GLY A N 1
ATOM 4088 C CA . GLY A 1 507 ? -46.060 9.985 45.622 1.00 97.81 507 GLY A CA 1
ATOM 4089 C C . GLY A 1 507 ? -47.353 10.607 45.090 1.00 97.81 507 GLY A C 1
ATOM 4090 O O . GLY A 1 507 ? -48.240 10.933 45.870 1.00 97.81 507 GLY A O 1
ATOM 4091 N N . ILE A 1 508 ? -47.515 10.712 43.768 1.00 97.69 508 ILE A N 1
ATOM 4092 C CA . ILE A 1 508 ? -48.757 11.213 43.154 1.00 97.69 508 ILE A CA 1
ATOM 4093 C C . ILE A 1 508 ? -49.934 10.280 43.464 1.00 97.69 508 ILE A C 1
ATOM 4095 O O . ILE A 1 508 ? -51.013 10.748 43.820 1.00 97.69 508 ILE A O 1
ATOM 4099 N N . LEU A 1 509 ? -49.731 8.963 43.369 1.00 97.31 509 LEU A N 1
ATOM 4100 C CA . LEU A 1 509 ? -50.772 7.979 43.679 1.00 97.31 509 LEU A CA 1
ATOM 4101 C C . LEU A 1 509 ? -51.234 8.061 45.140 1.00 97.31 509 LEU A C 1
ATOM 4103 O O . LEU A 1 509 ? -52.426 7.925 45.393 1.00 97.31 509 LEU A O 1
ATOM 4107 N N . GLN A 1 510 ? -50.320 8.334 46.076 1.00 97.06 510 GLN A N 1
ATOM 4108 C CA . GLN A 1 510 ? -50.633 8.522 47.498 1.00 97.06 510 GLN A CA 1
ATOM 4109 C C . GLN A 1 510 ? -51.403 9.810 47.811 1.00 97.06 510 GLN A C 1
ATOM 4111 O O . GLN A 1 510 ? -51.992 9.903 48.877 1.00 97.06 510 GLN A O 1
ATOM 4116 N N . VAL A 1 511 ? -51.365 10.817 46.937 1.00 97.75 511 VAL A N 1
ATOM 4117 C CA . VAL A 1 511 ? -52.139 12.059 47.117 1.00 97.75 511 VAL A CA 1
ATOM 4118 C C . VAL A 1 511 ? -53.558 11.915 46.560 1.00 97.75 511 VAL A C 1
ATOM 4120 O O . VAL A 1 511 ? -54.468 12.616 46.993 1.00 97.75 511 VAL A O 1
ATOM 4123 N N . ILE A 1 512 ? -53.740 11.037 45.570 1.00 96.94 512 ILE A N 1
ATOM 4124 C CA . ILE A 1 512 ? -55.031 10.808 44.909 1.00 96.94 512 ILE A CA 1
ATOM 4125 C C . ILE A 1 512 ? -55.924 9.850 45.713 1.00 96.94 512 ILE A C 1
ATOM 4127 O O . ILE A 1 512 ? -57.142 10.027 45.709 1.00 96.94 512 ILE A O 1
ATOM 4131 N N . TYR A 1 513 ? -55.330 8.835 46.344 1.00 90.44 513 TYR A N 1
ATOM 4132 C CA . TYR A 1 513 ? -56.004 7.890 47.244 1.00 90.44 513 TYR A CA 1
ATOM 4133 C C . TYR A 1 513 ? -56.008 8.404 48.678 1.00 90.44 513 TYR A C 1
ATOM 4135 O O . TYR A 1 513 ? -57.050 8.221 49.349 1.00 90.44 513 TYR A O 1
#

Organism: NCBI:txid1690606

Sequence (513 aa):
MREPENAQLSRRQGPPVEDDESSVGMKILSSQERDLLVVASNLREEHDATRLNRRLYSRYHTQYISILHERYHSLPDSFKEHFRATTETLPENGIPSKYFGAMAIIAEQLSDERVGQPCTLRSITDLLRVKGFLNVREVDGQGRGSGDEVAGQLVYILMGWVTLMFAPTLPTVVQEGPSRVQLAIEDDQDENGVYLDSDTLIRHSVPFDEVSRLTLPTMLKTFGRLIPCSEAPTDERQVFQVAGNAFAGRILVSYINYRCLRKLSDINIVFTSAWSRHLEFDEFSRTIKIFKHPSACMVFCSGSVNRTAQKRGLAATLFSHYFRSHDDDEGDYSSLHDESIDGVSFFRELLLTYRVIFGQDGASAKLFRTEHEDLLSAFLTPHRIWHYLPWLRPLVLGRKPIRRQLSHSEVVDPLLLEVCGTQYTKAAIYRDLRAPSPRDQYLAAKEFPFFGDRLLKIQIFMQGEHPSDWKALINDRRDILRYWTFWAVMVIGAISILQSAIANILGILQVIY